Protein 2ELM (pdb70)

InterPro domains:
  IPR013087 Zinc finger C2H2-type [PF00096] (271-293)
  IPR013087 Zinc finger C2H2-type [PF00096] (909-931)
  IPR013087 Zinc finger C2H2-type [PF00096] (939-959)
  IPR013087 Zinc finger C2H2-type [PS00028] (273-293)
  IPR013087 Zinc finger C2H2-type [PS00028] (328-349)
  IPR013087 Zinc finger C2H2-type [PS00028] (356-377)
  IPR013087 Zinc finger C2H2-type [PS00028] (406-426)
  IPR013087 Zinc finger C2H2-type [PS00028] (460-481)
  IPR013087 Zinc finger C2H2-type [PS00028] (744-764)
  IPR013087 Zinc finger C2H2-type [PS00028] (832-853)
  IPR013087 Zinc finger C2H2-type [PS00028] (939-959)
  IPR013087 Zinc finger C2H2-type [PS00028] (996-1017)
  IPR013087 Zinc finger C2H2-type [PS00028] (1043-1064)
  IPR013087 Zinc finger C2H2-type [PS50157] (116-146)
  IPR013087 Zinc finger C2H2-type [PS50157] (271-298)
  IPR013087 Zinc finger C2H2-type [PS50157] (299-326)
  IPR013087 Zinc finger C2H2-type [PS50157] (354-382)
  IPR013087 Zinc finger C2H2-type [PS50157] (404-431)
  IPR013087 Zinc finger C2H2-type [PS50157] (432-454)
  IPR013087 Zinc finger C2H2-type [PS50157] (458-486)

Sequence (37 aa):
GSSGSSGHLYYCSQCHYSSITKNCLKRHVIQKHSNILGSSGSSGHLYYCSQCHYSSITKNCLKRHVIQKHSNILGSSGSSGHLYYCSQCHYSSITKNCLKRHVIQKHSNILGSSGSSGHLYYCSQCHYSSITKNCLKRHVIQKHSNILGSSGSSGHLYYCSQCHYSSITKNCLKRHVIQKHSNILGSSGSSGHLYYCSQCHYSSITKNCLKRHVIQKHSNILGSSGSSGHLYYCSQCHYSSITKNCLKRHVIQKHSNILGSSGSSGHLYYCSQCHYSSITKNCLKRHVIQKHSNILGSSGSSGHLYYCSQCHYSSITKNCLKRHVIQKHSNILGSSGSSGHLYYCSQCHYSSITKNCLKRHVIQKHSNILGSSGSSGHLYYCSQCHYSSITKNCLKRHVIQKHSNILGSSGSSGHLYYCSQCHYSSITKNCLKRHVIQKHSNILGSSGSSGHLYYCSQCHYSSITKNCLKRHVIQKHSNILGSSGSSGHLYYCSQCHYSSITKNCLKRHVIQKHSNILGSSGSSGHLYYCSQCHYSSITKNCLKRHVIQKHSNILGSSGSSGHLYYCSQCHYSSITKNCLKRHVIQKHSNILGSSGSSGHLYYCSQCHYSSITKNCLKRHVIQKHSNILGSSGSSGHLYYCSQCHYSSITKNCLKRHVIQKHSNILGSSGSSGHLYYCSQCHYSSITKNCLKRHVIQKHSNILGSSGSSGHLYYCSQCHYSSITKNCLKRHVIQKHSNIL

Secondary structure (DSSP, 8-state):
--SSSSS-EEEPSSSS-EEE-HHHHHHHHHHHT----

Radius of gyration: 11.08 Å; Cα contacts (8 Å, |Δi|>4): 35; chains: 1; bounding box: 27×26×16 Å

Structure (mmCIF, N/CA/C/O backbone):
data_2ELM
#
_entry.id   2ELM
#
loop_
_entity.id
_entity.type
_entity.pdbx_description
1 polymer 'Zinc finger protein 406'
2 non-polymer 'ZINC ION'
#
loop_
_atom_site.group_PDB
_atom_site.id
_atom_site.type_symbol
_atom_site.label_atom_id
_atom_site.label_alt_id
_atom_site.label_comp_id
_atom_site.label_asym_id
_atom_site.label_entity_id
_atom_site.label_seq_id
_atom_site.pdbx_PDB_ins_code
_atom_site.Cartn_x
_atom_site.Cartn_y
_atom_site.Cartn_z
_atom_site.occupancy
_atom_site.B_iso_or_equiv
_atom_site.auth_seq_id
_atom_site.auth_comp_id
_atom_site.auth_asym_id
_atom_site.auth_atom_id
_atom_site.pdbx_PDB_model_num
ATOM 1 N N . GLY A 1 1 ? -16.423 -12.778 -6.176 1.00 0.00 1 GLY A N 1
ATOM 2 C CA . GLY A 1 1 ? -15.843 -12.508 -7.478 1.00 0.00 1 GLY A CA 1
ATOM 3 C C . GLY A 1 1 ? -16.074 -11.080 -7.931 1.00 0.00 1 GLY A C 1
ATOM 4 O O . GLY A 1 1 ? -16.135 -10.164 -7.112 1.00 0.00 1 GLY A O 1
ATOM 8 N N . SER A 1 2 ? -16.203 -10.890 -9.240 1.00 0.00 2 SER A N 1
ATOM 9 C CA . SER A 1 2 ? -16.423 -9.562 -9.802 1.00 0.00 2 SER A CA 1
ATOM 10 C C . SER A 1 2 ? -17.380 -8.755 -8.929 1.00 0.00 2 SER A C 1
ATOM 11 O O . SER A 1 2 ? -18.555 -9.098 -8.796 1.00 0.00 2 SER A O 1
ATOM 19 N N . SER A 1 3 ? -16.868 -7.681 -8.337 1.00 0.00 3 SER A N 1
ATOM 20 C CA . SER A 1 3 ? -17.675 -6.827 -7.474 1.00 0.00 3 SER A CA 1
ATOM 21 C C . SER A 1 3 ? -17.071 -5.429 -7.376 1.00 0.00 3 SER A C 1
ATOM 22 O O . SER A 1 3 ? -16.023 -5.151 -7.957 1.00 0.00 3 SER A O 1
ATOM 30 N N . GLY A 1 4 ? -17.742 -4.552 -6.635 1.00 0.00 4 GLY A N 1
ATOM 31 C CA . GLY A 1 4 ? -17.257 -3.194 -6.473 1.00 0.00 4 GLY A CA 1
ATOM 32 C C . GLY A 1 4 ? -16.183 -3.084 -5.410 1.00 0.00 4 GLY A C 1
ATOM 33 O O . GLY A 1 4 ? -16.307 -2.298 -4.470 1.00 0.00 4 GLY A O 1
ATOM 37 N N . SER A 1 5 ? -15.125 -3.875 -5.556 1.00 0.00 5 SER A N 1
ATOM 38 C CA . SER A 1 5 ? -14.026 -3.867 -4.597 1.00 0.00 5 SER A CA 1
ATOM 39 C C . SER A 1 5 ? -14.514 -4.271 -3.209 1.00 0.00 5 SER A C 1
ATOM 40 O O . SER A 1 5 ? -14.109 -3.688 -2.203 1.00 0.00 5 SER A O 1
ATOM 48 N N . SER A 1 6 ? -15.387 -5.272 -3.163 1.00 0.00 6 SER A N 1
ATOM 49 C CA . SER A 1 6 ? -15.934 -5.752 -1.900 1.00 0.00 6 SER A CA 1
ATOM 50 C C . SER A 1 6 ? -15.217 -7.019 -1.444 1.00 0.00 6 SER A C 1
ATOM 51 O O . SER A 1 6 ? -14.814 -7.136 -0.288 1.00 0.00 6 SER A O 1
ATOM 59 N N . GLY A 1 7 ? -15.063 -7.968 -2.363 1.00 0.00 7 GLY A N 1
ATOM 60 C CA . GLY A 1 7 ? -14.395 -9.214 -2.038 1.00 0.00 7 GLY A CA 1
ATOM 61 C C . GLY A 1 7 ? -13.086 -9.383 -2.783 1.00 0.00 7 GLY A C 1
ATOM 62 O O . GLY A 1 7 ? -12.951 -10.274 -3.622 1.00 0.00 7 GLY A O 1
ATOM 66 N N . HIS A 1 8 ? -12.119 -8.524 -2.478 1.00 0.00 8 HIS A N 1
ATOM 67 C CA . HIS A 1 8 ? -10.813 -8.581 -3.126 1.00 0.00 8 HIS A CA 1
ATOM 68 C C . HIS A 1 8 ? -9.767 -7.831 -2.307 1.00 0.00 8 HIS A C 1
ATOM 69 O O . HIS A 1 8 ? -9.991 -6.696 -1.884 1.00 0.00 8 HIS A O 1
ATOM 83 N N . LEU A 1 9 ? -8.625 -8.472 -2.085 1.00 0.00 9 LEU A N 1
ATOM 84 C CA . LEU A 1 9 ? -7.544 -7.867 -1.316 1.00 0.00 9 LEU A CA 1
ATOM 85 C C . LEU A 1 9 ? -6.391 -7.456 -2.226 1.00 0.00 9 LEU A C 1
ATOM 86 O O . LEU A 1 9 ? -5.954 -8.229 -3.079 1.00 0.00 9 LEU A O 1
ATOM 102 N N . TYR A 1 10 ? -5.902 -6.235 -2.038 1.00 0.00 10 TYR A N 1
ATOM 103 C CA . TYR A 1 10 ? -4.800 -5.721 -2.843 1.00 0.00 10 TYR A CA 1
ATOM 104 C C . TYR A 1 10 ? -3.479 -5.822 -2.086 1.00 0.00 10 TYR A C 1
ATOM 105 O O . TYR A 1 10 ? -3.417 -5.553 -0.886 1.00 0.00 10 TYR A O 1
ATOM 123 N N . TYR A 1 11 ? -2.426 -6.210 -2.796 1.00 0.00 11 TYR A N 1
ATOM 124 C CA . TYR A 1 11 ? -1.106 -6.349 -2.193 1.00 0.00 11 TYR A CA 1
ATOM 125 C C . TYR A 1 11 ? -0.287 -5.075 -2.376 1.00 0.00 11 TYR A C 1
ATOM 126 O O . TYR A 1 11 ? -0.433 -4.367 -3.373 1.00 0.00 11 TYR A O 1
ATOM 144 N N . CYS A 1 12 ? 0.576 -4.790 -1.407 1.00 0.00 12 CYS A N 1
ATOM 145 C CA . CYS A 1 12 ? 1.421 -3.603 -1.459 1.00 0.00 12 CYS A CA 1
ATOM 146 C C . CYS A 1 12 ? 2.483 -3.738 -2.546 1.00 0.00 12 CYS A C 1
ATOM 147 O O . CYS A 1 12 ? 2.939 -4.841 -2.850 1.00 0.00 12 CYS A O 1
ATOM 154 N N . SER A 1 13 ? 2.873 -2.609 -3.129 1.00 0.00 13 SER A N 1
ATOM 155 C CA . SER A 1 13 ? 3.879 -2.601 -4.184 1.00 0.00 13 SER A CA 1
ATOM 156 C C . SER A 1 13 ? 5.275 -2.815 -3.606 1.00 0.00 13 SER A C 1
ATOM 157 O O . SER A 1 13 ? 6.042 -3.640 -4.100 1.00 0.00 13 SER A O 1
ATOM 165 N N . GLN A 1 14 ? 5.595 -2.064 -2.557 1.00 0.00 14 GLN A N 1
ATOM 166 C CA . GLN A 1 14 ? 6.898 -2.171 -1.912 1.00 0.00 14 GLN A CA 1
ATOM 167 C C . GLN A 1 14 ? 7.051 -3.517 -1.212 1.00 0.00 14 GLN A C 1
ATOM 168 O O . GLN A 1 14 ? 7.931 -4.309 -1.551 1.00 0.00 14 GLN A O 1
ATOM 182 N N . CYS A 1 15 ? 6.189 -3.770 -0.233 1.00 0.00 15 CYS A N 1
ATOM 183 C CA . CYS A 1 15 ? 6.227 -5.020 0.517 1.00 0.00 15 CYS A CA 1
ATOM 184 C C . CYS A 1 15 ? 5.080 -5.937 0.103 1.00 0.00 15 CYS A C 1
ATOM 185 O O . CYS A 1 15 ? 4.232 -5.563 -0.707 1.00 0.00 15 CYS A O 1
ATOM 192 N N . HIS A 1 16 ? 5.060 -7.141 0.667 1.00 0.00 16 HIS A N 1
ATOM 193 C CA . HIS A 1 16 ? 4.017 -8.113 0.358 1.00 0.00 16 HIS A CA 1
ATOM 194 C C . HIS A 1 16 ? 2.889 -8.043 1.383 1.00 0.00 16 HIS A C 1
ATOM 195 O O . HIS A 1 16 ? 2.426 -9.069 1.881 1.00 0.00 16 HIS A O 1
ATOM 209 N N . TYR A 1 17 ? 2.453 -6.827 1.694 1.00 0.00 17 TYR A N 1
ATOM 210 C CA . TYR A 1 17 ? 1.382 -6.624 2.662 1.00 0.00 17 TYR A CA 1
ATOM 211 C C . TYR A 1 17 ? 0.061 -6.327 1.959 1.00 0.00 17 TYR A C 1
ATOM 212 O O . TYR A 1 17 ? -0.126 -5.250 1.393 1.00 0.00 17 TYR A O 1
ATOM 230 N N . SER A 1 18 ? -0.853 -7.291 1.999 1.00 0.00 18 SER A N 1
ATOM 231 C CA . SER A 1 18 ? -2.156 -7.136 1.363 1.00 0.00 18 SER A CA 1
ATOM 232 C C . SER A 1 18 ? -3.263 -7.044 2.409 1.00 0.00 18 SER A C 1
ATOM 233 O O . SER A 1 18 ? -3.295 -7.819 3.366 1.00 0.00 18 SER A O 1
ATOM 241 N N . SER A 1 19 ? -4.170 -6.091 2.220 1.00 0.00 19 SER A N 1
ATOM 242 C CA . SER A 1 19 ? -5.277 -5.894 3.148 1.00 0.00 19 SER A CA 1
ATOM 243 C C . SER A 1 19 ? -6.555 -5.526 2.400 1.00 0.00 19 SER A C 1
ATOM 244 O O . SER A 1 19 ? -6.513 -4.837 1.380 1.00 0.00 19 SER A O 1
ATOM 252 N N . ILE A 1 20 ? -7.689 -5.990 2.914 1.00 0.00 20 ILE A N 1
ATOM 253 C CA . ILE A 1 20 ? -8.979 -5.710 2.295 1.00 0.00 20 ILE A CA 1
ATOM 254 C C . ILE A 1 20 ? -9.256 -4.211 2.259 1.00 0.00 20 ILE A C 1
ATOM 255 O O . ILE A 1 20 ? -8.777 -3.458 3.107 1.00 0.00 20 ILE A O 1
ATOM 271 N N . THR A 1 21 ? -10.037 -3.783 1.271 1.00 0.00 21 THR A N 1
ATOM 272 C CA . THR A 1 21 ? -10.380 -2.375 1.123 1.00 0.00 21 THR A CA 1
ATOM 273 C C . THR A 1 21 ? -9.185 -1.566 0.630 1.00 0.00 21 THR A C 1
ATOM 274 O O . THR A 1 21 ? -8.800 -0.571 1.243 1.00 0.00 21 THR A O 1
ATOM 285 N N . LYS A 1 22 ? -8.602 -2.000 -0.483 1.00 0.00 22 LYS A N 1
ATOM 286 C CA . LYS A 1 22 ? -7.452 -1.316 -1.061 1.00 0.00 22 LYS A CA 1
ATOM 287 C C . LYS A 1 22 ? -7.612 0.197 -0.962 1.00 0.00 22 LYS A C 1
ATOM 288 O O . LYS A 1 22 ? -6.634 0.925 -0.793 1.00 0.00 22 LYS A O 1
ATOM 307 N N . ASN A 1 23 ? -8.852 0.665 -1.066 1.00 0.00 23 ASN A N 1
ATOM 308 C CA . ASN A 1 23 ? -9.140 2.092 -0.987 1.00 0.00 23 ASN A CA 1
ATOM 309 C C . ASN A 1 23 ? -8.335 2.748 0.131 1.00 0.00 23 ASN A C 1
ATOM 310 O O . ASN A 1 23 ? -7.719 3.796 -0.067 1.00 0.00 23 ASN A O 1
ATOM 321 N N . CYS A 1 24 ? -8.344 2.125 1.303 1.00 0.00 24 CYS A N 1
ATOM 322 C CA . CYS A 1 24 ? -7.615 2.648 2.453 1.00 0.00 24 CYS A CA 1
ATOM 323 C C . CYS A 1 24 ? -6.136 2.285 2.370 1.00 0.00 24 CYS A C 1
ATOM 324 O O . CYS A 1 24 ? -5.268 3.088 2.718 1.00 0.00 24 CYS A O 1
ATOM 332 N N . LEU A 1 25 ? -5.855 1.072 1.908 1.00 0.00 25 LEU A N 1
ATOM 333 C CA . LEU A 1 25 ? -4.480 0.602 1.780 1.00 0.00 25 LEU A CA 1
ATOM 334 C C . LEU A 1 25 ? -3.572 1.709 1.254 1.00 0.00 25 LEU A C 1
ATOM 335 O O . LEU A 1 25 ? -2.462 1.904 1.749 1.00 0.00 25 LEU A O 1
ATOM 351 N N . LYS A 1 26 ? -4.052 2.433 0.249 1.00 0.00 26 LYS A N 1
ATOM 352 C CA . LYS A 1 26 ? -3.287 3.524 -0.343 1.00 0.00 26 LYS A CA 1
ATOM 353 C C . LYS A 1 26 ? -2.483 4.265 0.721 1.00 0.00 26 LYS A C 1
ATOM 354 O O . LYS A 1 26 ? -1.326 4.623 0.501 1.00 0.00 26 LYS A O 1
ATOM 373 N N . ARG A 1 27 ? -3.103 4.489 1.875 1.00 0.00 27 ARG A N 1
ATOM 374 C CA . ARG A 1 27 ? -2.445 5.187 2.973 1.00 0.00 27 ARG A CA 1
ATOM 375 C C . ARG A 1 27 ? -1.189 4.442 3.415 1.00 0.00 27 ARG A C 1
ATOM 376 O O . ARG A 1 27 ? -0.094 5.004 3.430 1.00 0.00 27 ARG A O 1
ATOM 397 N N . HIS A 1 28 ? -1.356 3.173 3.776 1.00 0.00 28 HIS A N 1
ATOM 398 C CA . HIS A 1 28 ? -0.236 2.351 4.219 1.00 0.00 28 HIS A CA 1
ATOM 399 C C . HIS A 1 28 ? 1.032 2.697 3.444 1.00 0.00 28 HIS A C 1
ATOM 400 O O . HIS A 1 28 ? 2.037 3.105 4.027 1.00 0.00 28 HIS A O 1
ATOM 414 N N . VAL A 1 29 ? 0.978 2.531 2.126 1.00 0.00 29 VAL A N 1
ATOM 415 C CA . VAL A 1 29 ? 2.122 2.826 1.271 1.00 0.00 29 VAL A CA 1
ATOM 416 C C . VAL A 1 29 ? 2.762 4.157 1.649 1.00 0.00 29 VAL A C 1
ATOM 417 O O . VAL A 1 29 ? 3.978 4.244 1.827 1.00 0.00 29 VAL A O 1
ATOM 430 N N . ILE A 1 30 ? 1.937 5.191 1.771 1.00 0.00 30 ILE A N 1
ATOM 431 C CA . ILE A 1 30 ? 2.423 6.517 2.131 1.00 0.00 30 ILE A CA 1
ATOM 432 C C . ILE A 1 30 ? 3.027 6.521 3.531 1.00 0.00 30 ILE A C 1
ATOM 433 O O . ILE A 1 30 ? 4.064 7.139 3.767 1.00 0.00 30 ILE A O 1
ATOM 449 N N . GLN A 1 31 ? 2.371 5.825 4.454 1.00 0.00 31 GLN A N 1
ATOM 450 C CA . GLN A 1 31 ? 2.845 5.747 5.831 1.00 0.00 31 GLN A CA 1
ATOM 451 C C . GLN A 1 31 ? 4.086 4.866 5.931 1.00 0.00 31 GLN A C 1
ATOM 452 O O . GLN A 1 31 ? 5.189 5.354 6.175 1.00 0.00 31 GLN A O 1
ATOM 466 N N . LYS A 1 32 ? 3.898 3.565 5.740 1.00 0.00 32 LYS A N 1
ATOM 467 C CA . LYS A 1 32 ? 5.001 2.614 5.808 1.00 0.00 32 LYS A CA 1
ATOM 468 C C . LYS A 1 32 ? 6.100 2.984 4.816 1.00 0.00 32 LYS A C 1
ATOM 469 O O . LYS A 1 32 ? 7.288 2.872 5.120 1.00 0.00 32 LYS A O 1
ATOM 488 N N . HIS A 1 33 ? 5.695 3.426 3.630 1.00 0.00 33 HIS A N 1
ATOM 489 C CA . HIS A 1 33 ? 6.646 3.815 2.594 1.00 0.00 33 HIS A CA 1
ATOM 490 C C . HIS A 1 33 ? 6.434 5.268 2.180 1.00 0.00 33 HIS A C 1
ATOM 491 O O . HIS A 1 33 ? 5.889 5.546 1.111 1.00 0.00 33 HIS A O 1
ATOM 505 N N . SER A 1 34 ? 6.868 6.191 3.032 1.00 0.00 34 SER A N 1
ATOM 506 C CA . SER A 1 34 ? 6.721 7.615 2.757 1.00 0.00 34 SER A CA 1
ATOM 507 C C . SER A 1 34 ? 7.842 8.111 1.848 1.00 0.00 34 SER A C 1
ATOM 508 O O . SER A 1 34 ? 8.912 8.496 2.318 1.00 0.00 34 SER A O 1
ATOM 516 N N . ASN A 1 35 ? 7.588 8.098 0.544 1.00 0.00 35 ASN A N 1
ATOM 517 C CA . ASN A 1 35 ? 8.575 8.545 -0.432 1.00 0.00 35 ASN A CA 1
ATOM 518 C C . ASN A 1 35 ? 8.404 10.030 -0.738 1.00 0.00 35 ASN A C 1
ATOM 519 O O . ASN A 1 35 ? 7.296 10.563 -0.674 1.00 0.00 35 ASN A O 1
ATOM 530 N N . ILE A 1 36 ? 9.507 10.692 -1.070 1.00 0.00 36 ILE A N 1
ATOM 531 C CA . ILE A 1 36 ? 9.479 12.114 -1.387 1.00 0.00 36 ILE A CA 1
ATOM 532 C C . ILE A 1 36 ? 9.935 12.367 -2.819 1.00 0.00 36 ILE A C 1
ATOM 533 O O . ILE A 1 36 ? 10.790 11.653 -3.345 1.00 0.00 36 ILE A O 1
ATOM 549 N N . LEU A 1 37 ? 9.361 13.388 -3.446 1.00 0.00 37 LEU A N 1
ATOM 550 C CA . LEU A 1 37 ? 9.710 13.738 -4.818 1.00 0.00 37 LEU A CA 1
ATOM 551 C C . LEU A 1 37 ? 9.897 15.245 -4.965 1.00 0.00 37 LEU A C 1
ATOM 552 O O . LEU A 1 37 ? 9.176 16.007 -4.323 1.00 0.00 37 LEU A O 1
ATOM 569 N N . GLY A 1 1 ? -5.355 -21.917 -8.658 1.00 0.00 1 GLY A N 2
ATOM 570 C CA . GLY A 1 1 ? -5.564 -20.792 -7.765 1.00 0.00 1 GLY A CA 2
ATOM 571 C C . GLY A 1 1 ? -6.870 -20.893 -7.002 1.00 0.00 1 GLY A C 2
ATOM 572 O O . GLY A 1 1 ? -7.926 -20.521 -7.514 1.00 0.00 1 GLY A O 2
ATOM 576 N N . SER A 1 2 ? -6.799 -21.399 -5.775 1.00 0.00 2 SER A N 2
ATOM 577 C CA . SER A 1 2 ? -7.986 -21.553 -4.942 1.00 0.00 2 SER A CA 2
ATOM 578 C C . SER A 1 2 ? -8.854 -20.300 -4.995 1.00 0.00 2 SER A C 2
ATOM 579 O O . SER A 1 2 ? -10.053 -20.372 -5.262 1.00 0.00 2 SER A O 2
ATOM 587 N N . SER A 1 3 ? -8.238 -19.150 -4.739 1.00 0.00 3 SER A N 2
ATOM 588 C CA . SER A 1 3 ? -8.953 -17.880 -4.754 1.00 0.00 3 SER A CA 2
ATOM 589 C C . SER A 1 3 ? -10.083 -17.880 -3.728 1.00 0.00 3 SER A C 2
ATOM 590 O O . SER A 1 3 ? -11.199 -17.451 -4.017 1.00 0.00 3 SER A O 2
ATOM 598 N N . GLY A 1 4 ? -9.783 -18.366 -2.527 1.00 0.00 4 GLY A N 2
ATOM 599 C CA . GLY A 1 4 ? -10.783 -18.415 -1.476 1.00 0.00 4 GLY A CA 2
ATOM 600 C C . GLY A 1 4 ? -10.637 -17.277 -0.485 1.00 0.00 4 GLY A C 2
ATOM 601 O O . GLY A 1 4 ? -10.174 -17.478 0.637 1.00 0.00 4 GLY A O 2
ATOM 605 N N . SER A 1 5 ? -11.033 -16.078 -0.901 1.00 0.00 5 SER A N 2
ATOM 606 C CA . SER A 1 5 ? -10.939 -14.902 -0.044 1.00 0.00 5 SER A CA 2
ATOM 607 C C . SER A 1 5 ? -12.150 -13.994 -0.233 1.00 0.00 5 SER A C 2
ATOM 608 O O . SER A 1 5 ? -12.820 -14.041 -1.265 1.00 0.00 5 SER A O 2
ATOM 616 N N . SER A 1 6 ? -12.425 -13.168 0.771 1.00 0.00 6 SER A N 2
ATOM 617 C CA . SER A 1 6 ? -13.558 -12.251 0.718 1.00 0.00 6 SER A CA 2
ATOM 618 C C . SER A 1 6 ? -13.162 -10.936 0.052 1.00 0.00 6 SER A C 2
ATOM 619 O O . SER A 1 6 ? -12.513 -10.089 0.664 1.00 0.00 6 SER A O 2
ATOM 627 N N . GLY A 1 7 ? -13.558 -10.775 -1.207 1.00 0.00 7 GLY A N 2
ATOM 628 C CA . GLY A 1 7 ? -13.236 -9.562 -1.936 1.00 0.00 7 GLY A CA 2
ATOM 629 C C . GLY A 1 7 ? -12.004 -9.718 -2.805 1.00 0.00 7 GLY A C 2
ATOM 630 O O . GLY A 1 7 ? -11.353 -10.763 -2.790 1.00 0.00 7 GLY A O 2
ATOM 634 N N . HIS A 1 8 ? -11.682 -8.676 -3.566 1.00 0.00 8 HIS A N 2
ATOM 635 C CA . HIS A 1 8 ? -10.520 -8.703 -4.446 1.00 0.00 8 HIS A CA 2
ATOM 636 C C . HIS A 1 8 ? -9.295 -8.122 -3.747 1.00 0.00 8 HIS A C 2
ATOM 637 O O . HIS A 1 8 ? -8.617 -7.245 -4.285 1.00 0.00 8 HIS A O 2
ATOM 651 N N . LEU A 1 9 ? -9.017 -8.615 -2.545 1.00 0.00 9 LEU A N 2
ATOM 652 C CA . LEU A 1 9 ? -7.874 -8.144 -1.771 1.00 0.00 9 LEU A CA 2
ATOM 653 C C . LEU A 1 9 ? -6.691 -7.830 -2.682 1.00 0.00 9 LEU A C 2
ATOM 654 O O . LEU A 1 9 ? -6.388 -8.586 -3.605 1.00 0.00 9 LEU A O 2
ATOM 670 N N . TYR A 1 10 ? -6.027 -6.711 -2.415 1.00 0.00 10 TYR A N 2
ATOM 671 C CA . TYR A 1 10 ? -4.878 -6.296 -3.211 1.00 0.00 10 TYR A CA 2
ATOM 672 C C . TYR A 1 10 ? -3.576 -6.531 -2.451 1.00 0.00 10 TYR A C 2
ATOM 673 O O . TYR A 1 10 ? -3.584 -6.780 -1.245 1.00 0.00 10 TYR A O 2
ATOM 691 N N . TYR A 1 11 ? -2.459 -6.448 -3.165 1.00 0.00 11 TYR A N 2
ATOM 692 C CA . TYR A 1 11 ? -1.148 -6.652 -2.560 1.00 0.00 11 TYR A CA 2
ATOM 693 C C . TYR A 1 11 ? -0.270 -5.416 -2.731 1.00 0.00 11 TYR A C 2
ATOM 694 O O . TYR A 1 11 ? -0.009 -4.975 -3.850 1.00 0.00 11 TYR A O 2
ATOM 712 N N . CYS A 1 12 ? 0.182 -4.861 -1.611 1.00 0.00 12 CYS A N 2
ATOM 713 C CA . CYS A 1 12 ? 1.031 -3.676 -1.634 1.00 0.00 12 CYS A CA 2
ATOM 714 C C . CYS A 1 12 ? 2.170 -3.842 -2.635 1.00 0.00 12 CYS A C 2
ATOM 715 O O . CYS A 1 12 ? 2.719 -4.932 -2.792 1.00 0.00 12 CYS A O 2
ATOM 722 N N . SER A 1 13 ? 2.521 -2.752 -3.310 1.00 0.00 13 SER A N 2
ATOM 723 C CA . SER A 1 13 ? 3.592 -2.776 -4.299 1.00 0.00 13 SER A CA 2
ATOM 724 C C . SER A 1 13 ? 4.959 -2.754 -3.620 1.00 0.00 13 SER A C 2
ATOM 725 O O . SER A 1 13 ? 5.792 -3.629 -3.852 1.00 0.00 13 SER A O 2
ATOM 733 N N . GLN A 1 14 ? 5.179 -1.747 -2.781 1.00 0.00 14 GLN A N 2
ATOM 734 C CA . GLN A 1 14 ? 6.444 -1.610 -2.069 1.00 0.00 14 GLN A CA 2
ATOM 735 C C . GLN A 1 14 ? 6.763 -2.875 -1.277 1.00 0.00 14 GLN A C 2
ATOM 736 O O . GLN A 1 14 ? 7.841 -3.454 -1.420 1.00 0.00 14 GLN A O 2
ATOM 750 N N . CYS A 1 15 ? 5.820 -3.298 -0.443 1.00 0.00 15 CYS A N 2
ATOM 751 C CA . CYS A 1 15 ? 6.000 -4.494 0.372 1.00 0.00 15 CYS A CA 2
ATOM 752 C C . CYS A 1 15 ? 4.966 -5.558 0.013 1.00 0.00 15 CYS A C 2
ATOM 753 O O . CYS A 1 15 ? 4.119 -5.348 -0.856 1.00 0.00 15 CYS A O 2
ATOM 760 N N . HIS A 1 16 ? 5.042 -6.700 0.688 1.00 0.00 16 HIS A N 2
ATOM 761 C CA . HIS A 1 16 ? 4.113 -7.797 0.442 1.00 0.00 16 HIS A CA 2
ATOM 762 C C . HIS A 1 16 ? 3.011 -7.824 1.497 1.00 0.00 16 HIS A C 2
ATOM 763 O O . HIS A 1 16 ? 2.768 -8.852 2.129 1.00 0.00 16 HIS A O 2
ATOM 777 N N . TYR A 1 17 ? 2.349 -6.687 1.683 1.00 0.00 17 TYR A N 2
ATOM 778 C CA . TYR A 1 17 ? 1.276 -6.580 2.664 1.00 0.00 17 TYR A CA 2
ATOM 779 C C . TYR A 1 17 ? -0.079 -6.441 1.976 1.00 0.00 17 TYR A C 2
ATOM 780 O O . TYR A 1 17 ? -0.315 -5.490 1.231 1.00 0.00 17 TYR A O 2
ATOM 798 N N . SER A 1 18 ? -0.966 -7.397 2.232 1.00 0.00 18 SER A N 2
ATOM 799 C CA . SER A 1 18 ? -2.297 -7.385 1.636 1.00 0.00 18 SER A CA 2
ATOM 800 C C . SER A 1 18 ? -3.354 -7.026 2.676 1.00 0.00 18 SER A C 2
ATOM 801 O O . SER A 1 18 ? -3.370 -7.575 3.777 1.00 0.00 18 SER A O 2
ATOM 809 N N . SER A 1 19 ? -4.237 -6.099 2.317 1.00 0.00 19 SER A N 2
ATOM 810 C CA . SER A 1 19 ? -5.296 -5.662 3.218 1.00 0.00 19 SER A CA 2
ATOM 811 C C . SER A 1 19 ? -6.587 -5.392 2.450 1.00 0.00 19 SER A C 2
ATOM 812 O O . SER A 1 19 ? -6.565 -4.813 1.364 1.00 0.00 19 SER A O 2
ATOM 820 N N . ILE A 1 20 ? -7.708 -5.817 3.023 1.00 0.00 20 ILE A N 2
ATOM 821 C CA . ILE A 1 20 ? -9.008 -5.621 2.393 1.00 0.00 20 ILE A CA 2
ATOM 822 C C . ILE A 1 20 ? -9.336 -4.138 2.260 1.00 0.00 20 ILE A C 2
ATOM 823 O O . ILE A 1 20 ? -8.971 -3.330 3.114 1.00 0.00 20 ILE A O 2
ATOM 839 N N . THR A 1 21 ? -10.029 -3.785 1.181 1.00 0.00 21 THR A N 2
ATOM 840 C CA . THR A 1 21 ? -10.408 -2.400 0.935 1.00 0.00 21 THR A CA 2
ATOM 841 C C . THR A 1 21 ? -9.204 -1.570 0.502 1.00 0.00 21 THR A C 2
ATOM 842 O O . THR A 1 21 ? -8.898 -0.541 1.104 1.00 0.00 21 THR A O 2
ATOM 853 N N . LYS A 1 22 ? -8.526 -2.023 -0.546 1.00 0.00 22 LYS A N 2
ATOM 854 C CA . LYS A 1 22 ? -7.356 -1.322 -1.063 1.00 0.00 22 LYS A CA 2
ATOM 855 C C . LYS A 1 22 ? -7.538 0.189 -0.959 1.00 0.00 22 LYS A C 2
ATOM 856 O O . LYS A 1 22 ? -6.570 0.930 -0.793 1.00 0.00 22 LYS A O 2
ATOM 875 N N . ASN A 1 23 ? -8.785 0.639 -1.055 1.00 0.00 23 ASN A N 2
ATOM 876 C CA . ASN A 1 23 ? -9.093 2.062 -0.971 1.00 0.00 23 ASN A CA 2
ATOM 877 C C . ASN A 1 23 ? -8.286 2.728 0.139 1.00 0.00 23 ASN A C 2
ATOM 878 O O . ASN A 1 23 ? -7.711 3.800 -0.056 1.00 0.00 23 ASN A O 2
ATOM 889 N N . CYS A 1 24 ? -8.248 2.087 1.302 1.00 0.00 24 CYS A N 2
ATOM 890 C CA . CYS A 1 24 ? -7.511 2.618 2.443 1.00 0.00 24 CYS A CA 2
ATOM 891 C C . CYS A 1 24 ? -6.027 2.285 2.335 1.00 0.00 24 CYS A C 2
ATOM 892 O O . CYS A 1 24 ? -5.170 3.098 2.684 1.00 0.00 24 CYS A O 2
ATOM 900 N N . LEU A 1 25 ? -5.729 1.085 1.850 1.00 0.00 25 LEU A N 2
ATOM 901 C CA . LEU A 1 25 ? -4.347 0.643 1.696 1.00 0.00 25 LEU A CA 2
ATOM 902 C C . LEU A 1 25 ? -3.467 1.777 1.181 1.00 0.00 25 LEU A C 2
ATOM 903 O O . LEU A 1 25 ? -2.305 1.901 1.569 1.00 0.00 25 LEU A O 2
ATOM 919 N N . LYS A 1 26 ? -4.028 2.604 0.306 1.00 0.00 26 LYS A N 2
ATOM 920 C CA . LYS A 1 26 ? -3.297 3.731 -0.260 1.00 0.00 26 LYS A CA 2
ATOM 921 C C . LYS A 1 26 ? -2.487 4.450 0.814 1.00 0.00 26 LYS A C 2
ATOM 922 O O . LYS A 1 26 ? -1.317 4.774 0.610 1.00 0.00 26 LYS A O 2
ATOM 941 N N . ARG A 1 27 ? -3.117 4.694 1.959 1.00 0.00 27 ARG A N 2
ATOM 942 C CA . ARG A 1 27 ? -2.454 5.374 3.065 1.00 0.00 27 ARG A CA 2
ATOM 943 C C . ARG A 1 27 ? -1.231 4.590 3.531 1.00 0.00 27 ARG A C 2
ATOM 944 O O . ARG A 1 27 ? -0.108 5.095 3.502 1.00 0.00 27 ARG A O 2
ATOM 965 N N . HIS A 1 28 ? -1.456 3.352 3.961 1.00 0.00 28 HIS A N 2
ATOM 966 C CA . HIS A 1 28 ? -0.372 2.498 4.433 1.00 0.00 28 HIS A CA 2
ATOM 967 C C . HIS A 1 28 ? 0.897 2.732 3.619 1.00 0.00 28 HIS A C 2
ATOM 968 O O . HIS A 1 28 ? 1.991 2.841 4.174 1.00 0.00 28 HIS A O 2
ATOM 982 N N . VAL A 1 29 ? 0.745 2.807 2.301 1.00 0.00 29 VAL A N 2
ATOM 983 C CA . VAL A 1 29 ? 1.878 3.027 1.411 1.00 0.00 29 VAL A CA 2
ATOM 984 C C . VAL A 1 29 ? 2.593 4.332 1.745 1.00 0.00 29 VAL A C 2
ATOM 985 O O . VAL A 1 29 ? 3.820 4.375 1.830 1.00 0.00 29 VAL A O 2
ATOM 998 N N . ILE A 1 30 ? 1.816 5.394 1.934 1.00 0.00 30 ILE A N 2
ATOM 999 C CA . ILE A 1 30 ? 2.375 6.700 2.261 1.00 0.00 30 ILE A CA 2
ATOM 1000 C C . ILE A 1 30 ? 3.107 6.666 3.598 1.00 0.00 30 ILE A C 2
ATOM 1001 O O . ILE A 1 30 ? 4.162 7.280 3.754 1.00 0.00 30 ILE A O 2
ATOM 1017 N N . GLN A 1 31 ? 2.541 5.942 4.558 1.00 0.00 31 GLN A N 2
ATOM 1018 C CA . GLN A 1 31 ? 3.141 5.827 5.882 1.00 0.00 31 GLN A CA 2
ATOM 1019 C C . GLN A 1 31 ? 4.322 4.862 5.863 1.00 0.00 31 GLN A C 2
ATOM 1020 O O . GLN A 1 31 ? 5.474 5.270 6.007 1.00 0.00 31 GLN A O 2
ATOM 1034 N N . LYS A 1 32 ? 4.027 3.579 5.683 1.00 0.00 32 LYS A N 2
ATOM 1035 C CA . LYS A 1 32 ? 5.064 2.554 5.644 1.00 0.00 32 LYS A CA 2
ATOM 1036 C C . LYS A 1 32 ? 6.105 2.874 4.577 1.00 0.00 32 LYS A C 2
ATOM 1037 O O . LYS A 1 32 ? 7.261 2.460 4.679 1.00 0.00 32 LYS A O 2
ATOM 1056 N N . HIS A 1 33 ? 5.690 3.614 3.554 1.00 0.00 33 HIS A N 2
ATOM 1057 C CA . HIS A 1 33 ? 6.588 3.991 2.468 1.00 0.00 33 HIS A CA 2
ATOM 1058 C C . HIS A 1 33 ? 6.454 5.476 2.144 1.00 0.00 33 HIS A C 2
ATOM 1059 O O . HIS A 1 33 ? 5.636 5.869 1.312 1.00 0.00 33 HIS A O 2
ATOM 1073 N N . SER A 1 34 ? 7.263 6.297 2.807 1.00 0.00 34 SER A N 2
ATOM 1074 C CA . SER A 1 34 ? 7.231 7.739 2.592 1.00 0.00 34 SER A CA 2
ATOM 1075 C C . SER A 1 34 ? 6.930 8.065 1.132 1.00 0.00 34 SER A C 2
ATOM 1076 O O . SER A 1 34 ? 7.330 7.335 0.227 1.00 0.00 34 SER A O 2
ATOM 1084 N N . ASN A 1 35 ? 6.221 9.167 0.913 1.00 0.00 35 ASN A N 2
ATOM 1085 C CA . ASN A 1 35 ? 5.864 9.590 -0.436 1.00 0.00 35 ASN A CA 2
ATOM 1086 C C . ASN A 1 35 ? 7.079 10.148 -1.170 1.00 0.00 35 ASN A C 2
ATOM 1087 O O . ASN A 1 35 ? 7.324 11.355 -1.159 1.00 0.00 35 ASN A O 2
ATOM 1098 N N . ILE A 1 36 ? 7.837 9.262 -1.808 1.00 0.00 36 ILE A N 2
ATOM 1099 C CA . ILE A 1 36 ? 9.026 9.667 -2.548 1.00 0.00 36 ILE A CA 2
ATOM 1100 C C . ILE A 1 36 ? 8.771 9.643 -4.051 1.00 0.00 36 ILE A C 2
ATOM 1101 O O . ILE A 1 36 ? 8.062 8.773 -4.559 1.00 0.00 36 ILE A O 2
ATOM 1117 N N . LEU A 1 37 ? 9.355 10.604 -4.760 1.00 0.00 37 LEU A N 2
ATOM 1118 C CA . LEU A 1 37 ? 9.193 10.694 -6.207 1.00 0.00 37 LEU A CA 2
ATOM 1119 C C . LEU A 1 37 ? 10.452 10.218 -6.926 1.00 0.00 37 LEU A C 2
ATOM 1120 O O . LEU A 1 37 ? 10.361 9.781 -8.072 1.00 0.00 37 LEU A O 2
ATOM 1137 N N . GLY A 1 1 ? -22.581 -17.329 4.441 1.00 0.00 1 GLY A N 3
ATOM 1138 C CA . GLY A 1 1 ? -22.604 -16.693 3.137 1.00 0.00 1 GLY A CA 3
ATOM 1139 C C . GLY A 1 1 ? -21.390 -17.044 2.299 1.00 0.00 1 GLY A C 3
ATOM 1140 O O . GLY A 1 1 ? -20.257 -16.763 2.687 1.00 0.00 1 GLY A O 3
ATOM 1144 N N . SER A 1 2 ? -21.628 -17.662 1.146 1.00 0.00 2 SER A N 3
ATOM 1145 C CA . SER A 1 2 ? -20.545 -18.057 0.254 1.00 0.00 2 SER A CA 3
ATOM 1146 C C . SER A 1 2 ? -20.724 -17.434 -1.128 1.00 0.00 2 SER A C 3
ATOM 1147 O O . SER A 1 2 ? -20.517 -18.090 -2.148 1.00 0.00 2 SER A O 3
ATOM 1155 N N . SER A 1 3 ? -21.111 -16.163 -1.150 1.00 0.00 3 SER A N 3
ATOM 1156 C CA . SER A 1 3 ? -21.323 -15.451 -2.405 1.00 0.00 3 SER A CA 3
ATOM 1157 C C . SER A 1 3 ? -20.027 -14.810 -2.892 1.00 0.00 3 SER A C 3
ATOM 1158 O O . SER A 1 3 ? -18.995 -14.888 -2.226 1.00 0.00 3 SER A O 3
ATOM 1166 N N . GLY A 1 4 ? -20.089 -14.177 -4.060 1.00 0.00 4 GLY A N 3
ATOM 1167 C CA . GLY A 1 4 ? -18.914 -13.532 -4.617 1.00 0.00 4 GLY A CA 3
ATOM 1168 C C . GLY A 1 4 ? -18.630 -12.189 -3.973 1.00 0.00 4 GLY A C 3
ATOM 1169 O O . GLY A 1 4 ? -19.398 -11.241 -4.133 1.00 0.00 4 GLY A O 3
ATOM 1173 N N . SER A 1 5 ? -17.523 -12.108 -3.242 1.00 0.00 5 SER A N 3
ATOM 1174 C CA . SER A 1 5 ? -17.141 -10.873 -2.567 1.00 0.00 5 SER A CA 3
ATOM 1175 C C . SER A 1 5 ? -16.583 -9.860 -3.562 1.00 0.00 5 SER A C 3
ATOM 1176 O O . SER A 1 5 ? -15.594 -10.126 -4.246 1.00 0.00 5 SER A O 3
ATOM 1184 N N . SER A 1 6 ? -17.224 -8.699 -3.638 1.00 0.00 6 SER A N 3
ATOM 1185 C CA . SER A 1 6 ? -16.795 -7.647 -4.552 1.00 0.00 6 SER A CA 3
ATOM 1186 C C . SER A 1 6 ? -15.416 -7.121 -4.165 1.00 0.00 6 SER A C 3
ATOM 1187 O O . SER A 1 6 ? -14.557 -6.911 -5.021 1.00 0.00 6 SER A O 3
ATOM 1195 N N . GLY A 1 7 ? -15.212 -6.909 -2.868 1.00 0.00 7 GLY A N 3
ATOM 1196 C CA . GLY A 1 7 ? -13.936 -6.409 -2.390 1.00 0.00 7 GLY A CA 3
ATOM 1197 C C . GLY A 1 7 ? -12.783 -7.324 -2.751 1.00 0.00 7 GLY A C 3
ATOM 1198 O O . GLY A 1 7 ? -12.906 -8.547 -2.683 1.00 0.00 7 GLY A O 3
ATOM 1202 N N . HIS A 1 8 ? -11.658 -6.731 -3.138 1.00 0.00 8 HIS A N 3
ATOM 1203 C CA . HIS A 1 8 ? -10.477 -7.501 -3.512 1.00 0.00 8 HIS A CA 3
ATOM 1204 C C . HIS A 1 8 ? -9.273 -7.094 -2.669 1.00 0.00 8 HIS A C 3
ATOM 1205 O O . HIS A 1 8 ? -9.172 -5.950 -2.223 1.00 0.00 8 HIS A O 3
ATOM 1219 N N . LEU A 1 9 ? -8.363 -8.037 -2.452 1.00 0.00 9 LEU A N 3
ATOM 1220 C CA . LEU A 1 9 ? -7.165 -7.777 -1.661 1.00 0.00 9 LEU A CA 3
ATOM 1221 C C . LEU A 1 9 ? -5.983 -7.429 -2.561 1.00 0.00 9 LEU A C 3
ATOM 1222 O O . LEU A 1 9 ? -5.532 -8.253 -3.356 1.00 0.00 9 LEU A O 3
ATOM 1238 N N . TYR A 1 10 ? -5.485 -6.205 -2.427 1.00 0.00 10 TYR A N 3
ATOM 1239 C CA . TYR A 1 10 ? -4.356 -5.747 -3.228 1.00 0.00 10 TYR A CA 3
ATOM 1240 C C . TYR A 1 10 ? -3.035 -6.039 -2.523 1.00 0.00 10 TYR A C 3
ATOM 1241 O O . TYR A 1 10 ? -2.923 -5.897 -1.305 1.00 0.00 10 TYR A O 3
ATOM 1259 N N . TYR A 1 11 ? -2.036 -6.447 -3.298 1.00 0.00 11 TYR A N 3
ATOM 1260 C CA . TYR A 1 11 ? -0.722 -6.761 -2.749 1.00 0.00 11 TYR A CA 3
ATOM 1261 C C . TYR A 1 11 ? 0.208 -5.554 -2.837 1.00 0.00 11 TYR A C 3
ATOM 1262 O O . TYR A 1 11 ? 0.626 -5.156 -3.925 1.00 0.00 11 TYR A O 3
ATOM 1280 N N . CYS A 1 12 ? 0.527 -4.976 -1.685 1.00 0.00 12 CYS A N 3
ATOM 1281 C CA . CYS A 1 12 ? 1.407 -3.815 -1.629 1.00 0.00 12 CYS A CA 3
ATOM 1282 C C . CYS A 1 12 ? 2.587 -3.980 -2.583 1.00 0.00 12 CYS A C 3
ATOM 1283 O O . CYS A 1 12 ? 3.124 -5.077 -2.739 1.00 0.00 12 CYS A O 3
ATOM 1290 N N . SER A 1 13 ? 2.985 -2.883 -3.219 1.00 0.00 13 SER A N 3
ATOM 1291 C CA . SER A 1 13 ? 4.098 -2.906 -4.160 1.00 0.00 13 SER A CA 3
ATOM 1292 C C . SER A 1 13 ? 5.430 -3.019 -3.424 1.00 0.00 13 SER A C 3
ATOM 1293 O O . SER A 1 13 ? 6.254 -3.876 -3.739 1.00 0.00 13 SER A O 3
ATOM 1301 N N . GLN A 1 14 ? 5.631 -2.146 -2.442 1.00 0.00 14 GLN A N 3
ATOM 1302 C CA . GLN A 1 14 ? 6.863 -2.147 -1.662 1.00 0.00 14 GLN A CA 3
ATOM 1303 C C . GLN A 1 14 ? 7.037 -3.468 -0.920 1.00 0.00 14 GLN A C 3
ATOM 1304 O O . GLN A 1 14 ? 7.983 -4.214 -1.173 1.00 0.00 14 GLN A O 3
ATOM 1318 N N . CYS A 1 15 ? 6.118 -3.751 -0.003 1.00 0.00 15 CYS A N 3
ATOM 1319 C CA . CYS A 1 15 ? 6.169 -4.982 0.777 1.00 0.00 15 CYS A CA 3
ATOM 1320 C C . CYS A 1 15 ? 5.025 -5.916 0.394 1.00 0.00 15 CYS A C 3
ATOM 1321 O O . CYS A 1 15 ? 4.264 -5.636 -0.532 1.00 0.00 15 CYS A O 3
ATOM 1328 N N . HIS A 1 16 ? 4.910 -7.028 1.114 1.00 0.00 16 HIS A N 3
ATOM 1329 C CA . HIS A 1 16 ? 3.859 -8.004 0.851 1.00 0.00 16 HIS A CA 3
ATOM 1330 C C . HIS A 1 16 ? 2.675 -7.793 1.790 1.00 0.00 16 HIS A C 3
ATOM 1331 O O . HIS A 1 16 ? 2.100 -8.752 2.305 1.00 0.00 16 HIS A O 3
ATOM 1345 N N . TYR A 1 17 ? 2.316 -6.533 2.007 1.00 0.00 17 TYR A N 3
ATOM 1346 C CA . TYR A 1 17 ? 1.202 -6.196 2.886 1.00 0.00 17 TYR A CA 3
ATOM 1347 C C . TYR A 1 17 ? -0.102 -6.097 2.100 1.00 0.00 17 TYR A C 3
ATOM 1348 O O . TYR A 1 17 ? -0.231 -5.279 1.190 1.00 0.00 17 TYR A O 3
ATOM 1366 N N . SER A 1 18 ? -1.067 -6.938 2.459 1.00 0.00 18 SER A N 3
ATOM 1367 C CA . SER A 1 18 ? -2.361 -6.949 1.787 1.00 0.00 18 SER A CA 3
ATOM 1368 C C . SER A 1 18 ? -3.499 -6.844 2.797 1.00 0.00 18 SER A C 3
ATOM 1369 O O . SER A 1 18 ? -3.538 -7.579 3.784 1.00 0.00 18 SER A O 3
ATOM 1377 N N . SER A 1 19 ? -4.424 -5.924 2.543 1.00 0.00 19 SER A N 3
ATOM 1378 C CA . SER A 1 19 ? -5.562 -5.718 3.431 1.00 0.00 19 SER A CA 3
ATOM 1379 C C . SER A 1 19 ? -6.821 -5.393 2.634 1.00 0.00 19 SER A C 3
ATOM 1380 O O . SER A 1 19 ? -6.749 -5.032 1.459 1.00 0.00 19 SER A O 3
ATOM 1388 N N . ILE A 1 20 ? -7.974 -5.523 3.282 1.00 0.00 20 ILE A N 3
ATOM 1389 C CA . ILE A 1 20 ? -9.250 -5.242 2.635 1.00 0.00 20 ILE A CA 3
ATOM 1390 C C . ILE A 1 20 ? -9.469 -3.741 2.480 1.00 0.00 20 ILE A C 3
ATOM 1391 O O . ILE A 1 20 ? -8.878 -2.938 3.203 1.00 0.00 20 ILE A O 3
ATOM 1407 N N . THR A 1 21 ? -10.324 -3.368 1.533 1.00 0.00 21 THR A N 3
ATOM 1408 C CA . THR A 1 21 ? -10.623 -1.963 1.283 1.00 0.00 21 THR A CA 3
ATOM 1409 C C . THR A 1 21 ? -9.427 -1.249 0.664 1.00 0.00 21 THR A C 3
ATOM 1410 O O . THR A 1 21 ? -8.961 -0.233 1.180 1.00 0.00 21 THR A O 3
ATOM 1421 N N . LYS A 1 22 ? -8.934 -1.785 -0.447 1.00 0.00 22 LYS A N 3
ATOM 1422 C CA . LYS A 1 22 ? -7.793 -1.198 -1.140 1.00 0.00 22 LYS A CA 3
ATOM 1423 C C . LYS A 1 22 ? -7.841 0.325 -1.073 1.00 0.00 22 LYS A C 3
ATOM 1424 O O . LYS A 1 22 ? -6.804 0.988 -1.059 1.00 0.00 22 LYS A O 3
ATOM 1443 N N . ASN A 1 23 ? -9.051 0.873 -1.030 1.00 0.00 23 ASN A N 3
ATOM 1444 C CA . ASN A 1 23 ? -9.233 2.319 -0.963 1.00 0.00 23 ASN A CA 3
ATOM 1445 C C . ASN A 1 23 ? -8.339 2.931 0.112 1.00 0.00 23 ASN A C 3
ATOM 1446 O O . ASN A 1 23 ? -7.641 3.915 -0.134 1.00 0.00 23 ASN A O 3
ATOM 1457 N N . CYS A 1 24 ? -8.366 2.341 1.302 1.00 0.00 24 CYS A N 3
ATOM 1458 C CA . CYS A 1 24 ? -7.559 2.828 2.415 1.00 0.00 24 CYS A CA 3
ATOM 1459 C C . CYS A 1 24 ? -6.131 2.301 2.321 1.00 0.00 24 CYS A C 3
ATOM 1460 O O . CYS A 1 24 ? -5.176 3.001 2.663 1.00 0.00 24 CYS A O 3
ATOM 1468 N N . LEU A 1 25 ? -5.991 1.064 1.858 1.00 0.00 25 LEU A N 3
ATOM 1469 C CA . LEU A 1 25 ? -4.678 0.442 1.721 1.00 0.00 25 LEU A CA 3
ATOM 1470 C C . LEU A 1 25 ? -3.633 1.466 1.288 1.00 0.00 25 LEU A C 3
ATOM 1471 O O . LEU A 1 25 ? -2.517 1.486 1.807 1.00 0.00 25 LEU A O 3
ATOM 1487 N N . LYS A 1 26 ? -4.004 2.315 0.337 1.00 0.00 26 LYS A N 3
ATOM 1488 C CA . LYS A 1 26 ? -3.101 3.345 -0.165 1.00 0.00 26 LYS A CA 3
ATOM 1489 C C . LYS A 1 26 ? -2.303 3.970 0.975 1.00 0.00 26 LYS A C 3
ATOM 1490 O O . LYS A 1 26 ? -1.084 4.118 0.884 1.00 0.00 26 LYS A O 3
ATOM 1509 N N . ARG A 1 27 ? -2.998 4.335 2.047 1.00 0.00 27 ARG A N 3
ATOM 1510 C CA . ARG A 1 27 ? -2.354 4.944 3.205 1.00 0.00 27 ARG A CA 3
ATOM 1511 C C . ARG A 1 27 ? -1.125 4.145 3.627 1.00 0.00 27 ARG A C 3
ATOM 1512 O O . ARG A 1 27 ? -0.019 4.680 3.702 1.00 0.00 27 ARG A O 3
ATOM 1533 N N . HIS A 1 28 ? -1.327 2.860 3.901 1.00 0.00 28 HIS A N 3
ATOM 1534 C CA . HIS A 1 28 ? -0.235 1.986 4.315 1.00 0.00 28 HIS A CA 3
ATOM 1535 C C . HIS A 1 28 ? 1.053 2.338 3.577 1.00 0.00 28 HIS A C 3
ATOM 1536 O O . HIS A 1 28 ? 2.122 2.429 4.181 1.00 0.00 28 HIS A O 3
ATOM 1550 N N . VAL A 1 29 ? 0.944 2.534 2.267 1.00 0.00 29 VAL A N 3
ATOM 1551 C CA . VAL A 1 29 ? 2.099 2.877 1.446 1.00 0.00 29 VAL A CA 3
ATOM 1552 C C . VAL A 1 29 ? 2.549 4.311 1.701 1.00 0.00 29 VAL A C 3
ATOM 1553 O O . VAL A 1 29 ? 3.744 4.607 1.698 1.00 0.00 29 VAL A O 3
ATOM 1566 N N . ILE A 1 30 ? 1.584 5.197 1.923 1.00 0.00 30 ILE A N 3
ATOM 1567 C CA . ILE A 1 30 ? 1.880 6.601 2.181 1.00 0.00 30 ILE A CA 3
ATOM 1568 C C . ILE A 1 30 ? 2.756 6.758 3.420 1.00 0.00 30 ILE A C 3
ATOM 1569 O O . ILE A 1 30 ? 3.669 7.583 3.445 1.00 0.00 30 ILE A O 3
ATOM 1585 N N . GLN A 1 31 ? 2.472 5.960 4.444 1.00 0.00 31 GLN A N 3
ATOM 1586 C CA . GLN A 1 31 ? 3.235 6.011 5.686 1.00 0.00 31 GLN A CA 3
ATOM 1587 C C . GLN A 1 31 ? 4.407 5.037 5.644 1.00 0.00 31 GLN A C 3
ATOM 1588 O O . GLN A 1 31 ? 5.568 5.446 5.607 1.00 0.00 31 GLN A O 3
ATOM 1602 N N . LYS A 1 32 ? 4.097 3.745 5.651 1.00 0.00 32 LYS A N 3
ATOM 1603 C CA . LYS A 1 32 ? 5.124 2.710 5.613 1.00 0.00 32 LYS A CA 3
ATOM 1604 C C . LYS A 1 32 ? 6.120 2.974 4.488 1.00 0.00 32 LYS A C 3
ATOM 1605 O O . LYS A 1 32 ? 7.304 2.658 4.607 1.00 0.00 32 LYS A O 3
ATOM 1624 N N . HIS A 1 33 ? 5.633 3.555 3.396 1.00 0.00 33 HIS A N 3
ATOM 1625 C CA . HIS A 1 33 ? 6.481 3.863 2.250 1.00 0.00 33 HIS A CA 3
ATOM 1626 C C . HIS A 1 33 ? 6.293 5.311 1.808 1.00 0.00 33 HIS A C 3
ATOM 1627 O O . HIS A 1 33 ? 5.519 6.058 2.408 1.00 0.00 33 HIS A O 3
ATOM 1641 N N . SER A 1 34 ? 7.007 5.702 0.757 1.00 0.00 34 SER A N 3
ATOM 1642 C CA . SER A 1 34 ? 6.922 7.062 0.238 1.00 0.00 34 SER A CA 3
ATOM 1643 C C . SER A 1 34 ? 6.808 7.056 -1.283 1.00 0.00 34 SER A C 3
ATOM 1644 O O . SER A 1 34 ? 7.812 7.019 -1.992 1.00 0.00 34 SER A O 3
ATOM 1652 N N . ASN A 1 35 ? 5.574 7.094 -1.777 1.00 0.00 35 ASN A N 3
ATOM 1653 C CA . ASN A 1 35 ? 5.327 7.093 -3.215 1.00 0.00 35 ASN A CA 3
ATOM 1654 C C . ASN A 1 35 ? 4.969 8.492 -3.706 1.00 0.00 35 ASN A C 3
ATOM 1655 O O . ASN A 1 35 ? 5.635 9.041 -4.585 1.00 0.00 35 ASN A O 3
ATOM 1666 N N . ILE A 1 36 ? 3.916 9.064 -3.133 1.00 0.00 36 ILE A N 3
ATOM 1667 C CA . ILE A 1 36 ? 3.471 10.399 -3.512 1.00 0.00 36 ILE A CA 3
ATOM 1668 C C . ILE A 1 36 ? 4.352 11.471 -2.879 1.00 0.00 36 ILE A C 3
ATOM 1669 O O . ILE A 1 36 ? 4.605 11.452 -1.674 1.00 0.00 36 ILE A O 3
ATOM 1685 N N . LEU A 1 37 ? 4.816 12.407 -3.700 1.00 0.00 37 LEU A N 3
ATOM 1686 C CA . LEU A 1 37 ? 5.669 13.491 -3.221 1.00 0.00 37 LEU A CA 3
ATOM 1687 C C . LEU A 1 37 ? 5.241 13.945 -1.829 1.00 0.00 37 LEU A C 3
ATOM 1688 O O . LEU A 1 37 ? 4.043 14.037 -1.567 1.00 0.00 37 LEU A O 3
ATOM 1705 N N . GLY A 1 1 ? -5.961 -23.612 -8.210 1.00 0.00 1 GLY A N 4
ATOM 1706 C CA . GLY A 1 1 ? -7.401 -23.707 -8.062 1.00 0.00 1 GLY A CA 4
ATOM 1707 C C . GLY A 1 1 ? -8.035 -22.380 -7.693 1.00 0.00 1 GLY A C 4
ATOM 1708 O O . GLY A 1 1 ? -8.345 -22.136 -6.527 1.00 0.00 1 GLY A O 4
ATOM 1712 N N . SER A 1 2 ? -8.226 -21.520 -8.688 1.00 0.00 2 SER A N 4
ATOM 1713 C CA . SER A 1 2 ? -8.822 -20.209 -8.461 1.00 0.00 2 SER A CA 4
ATOM 1714 C C . SER A 1 2 ? -9.275 -19.583 -9.777 1.00 0.00 2 SER A C 4
ATOM 1715 O O . SER A 1 2 ? -8.481 -19.417 -10.703 1.00 0.00 2 SER A O 4
ATOM 1723 N N . SER A 1 3 ? -10.556 -19.238 -9.851 1.00 0.00 3 SER A N 4
ATOM 1724 C CA . SER A 1 3 ? -11.117 -18.634 -11.054 1.00 0.00 3 SER A CA 4
ATOM 1725 C C . SER A 1 3 ? -11.731 -17.272 -10.742 1.00 0.00 3 SER A C 4
ATOM 1726 O O . SER A 1 3 ? -11.508 -16.299 -11.461 1.00 0.00 3 SER A O 4
ATOM 1734 N N . GLY A 1 4 ? -12.507 -17.213 -9.664 1.00 0.00 4 GLY A N 4
ATOM 1735 C CA . GLY A 1 4 ? -13.143 -15.967 -9.275 1.00 0.00 4 GLY A CA 4
ATOM 1736 C C . GLY A 1 4 ? -14.137 -16.152 -8.146 1.00 0.00 4 GLY A C 4
ATOM 1737 O O . GLY A 1 4 ? -14.171 -17.202 -7.506 1.00 0.00 4 GLY A O 4
ATOM 1741 N N . SER A 1 5 ? -14.947 -15.127 -7.900 1.00 0.00 5 SER A N 4
ATOM 1742 C CA . SER A 1 5 ? -15.943 -15.178 -6.837 1.00 0.00 5 SER A CA 4
ATOM 1743 C C . SER A 1 5 ? -15.342 -15.749 -5.556 1.00 0.00 5 SER A C 4
ATOM 1744 O O . SER A 1 5 ? -15.970 -16.551 -4.865 1.00 0.00 5 SER A O 4
ATOM 1752 N N . SER A 1 6 ? -14.120 -15.328 -5.245 1.00 0.00 6 SER A N 4
ATOM 1753 C CA . SER A 1 6 ? -13.430 -15.800 -4.050 1.00 0.00 6 SER A CA 4
ATOM 1754 C C . SER A 1 6 ? -13.295 -14.679 -3.023 1.00 0.00 6 SER A C 4
ATOM 1755 O O . SER A 1 6 ? -13.773 -14.795 -1.896 1.00 0.00 6 SER A O 4
ATOM 1763 N N . GLY A 1 7 ? -12.640 -13.594 -3.423 1.00 0.00 7 GLY A N 4
ATOM 1764 C CA . GLY A 1 7 ? -12.454 -12.467 -2.527 1.00 0.00 7 GLY A CA 4
ATOM 1765 C C . GLY A 1 7 ? -11.831 -11.272 -3.221 1.00 0.00 7 GLY A C 4
ATOM 1766 O O . GLY A 1 7 ? -11.363 -11.377 -4.355 1.00 0.00 7 GLY A O 4
ATOM 1770 N N . HIS A 1 8 ? -11.826 -10.131 -2.539 1.00 0.00 8 HIS A N 4
ATOM 1771 C CA . HIS A 1 8 ? -11.256 -8.909 -3.097 1.00 0.00 8 HIS A CA 4
ATOM 1772 C C . HIS A 1 8 ? -10.125 -8.386 -2.217 1.00 0.00 8 HIS A C 4
ATOM 1773 O O . HIS A 1 8 ? -10.363 -7.673 -1.241 1.00 0.00 8 HIS A O 4
ATOM 1787 N N . LEU A 1 9 ? -8.895 -8.744 -2.568 1.00 0.00 9 LEU A N 4
ATOM 1788 C CA . LEU A 1 9 ? -7.727 -8.311 -1.809 1.00 0.00 9 LEU A CA 4
ATOM 1789 C C . LEU A 1 9 ? -6.667 -7.718 -2.733 1.00 0.00 9 LEU A C 4
ATOM 1790 O O . LEU A 1 9 ? -6.548 -8.114 -3.893 1.00 0.00 9 LEU A O 4
ATOM 1806 N N . TYR A 1 10 ? -5.899 -6.769 -2.211 1.00 0.00 10 TYR A N 4
ATOM 1807 C CA . TYR A 1 10 ? -4.849 -6.121 -2.988 1.00 0.00 10 TYR A CA 4
ATOM 1808 C C . TYR A 1 10 ? -3.547 -6.055 -2.197 1.00 0.00 10 TYR A C 4
ATOM 1809 O O . TYR A 1 10 ? -3.542 -5.706 -1.016 1.00 0.00 10 TYR A O 4
ATOM 1827 N N . TYR A 1 11 ? -2.444 -6.392 -2.856 1.00 0.00 11 TYR A N 4
ATOM 1828 C CA . TYR A 1 11 ? -1.135 -6.373 -2.215 1.00 0.00 11 TYR A CA 4
ATOM 1829 C C . TYR A 1 11 ? -0.496 -4.992 -2.321 1.00 0.00 11 TYR A C 4
ATOM 1830 O O . TYR A 1 11 ? -0.718 -4.265 -3.290 1.00 0.00 11 TYR A O 4
ATOM 1848 N N . CYS A 1 12 ? 0.301 -4.637 -1.319 1.00 0.00 12 CYS A N 4
ATOM 1849 C CA . CYS A 1 12 ? 0.974 -3.344 -1.297 1.00 0.00 12 CYS A CA 4
ATOM 1850 C C . CYS A 1 12 ? 2.018 -3.256 -2.406 1.00 0.00 12 CYS A C 4
ATOM 1851 O O . CYS A 1 12 ? 2.469 -4.274 -2.931 1.00 0.00 12 CYS A O 4
ATOM 1858 N N . SER A 1 13 ? 2.399 -2.031 -2.757 1.00 0.00 13 SER A N 4
ATOM 1859 C CA . SER A 1 13 ? 3.387 -1.809 -3.806 1.00 0.00 13 SER A CA 4
ATOM 1860 C C . SER A 1 13 ? 4.793 -2.125 -3.304 1.00 0.00 13 SER A C 4
ATOM 1861 O O . SER A 1 13 ? 5.433 -3.065 -3.773 1.00 0.00 13 SER A O 4
ATOM 1869 N N . GLN A 1 14 ? 5.264 -1.332 -2.347 1.00 0.00 14 GLN A N 4
ATOM 1870 C CA . GLN A 1 14 ? 6.594 -1.527 -1.781 1.00 0.00 14 GLN A CA 4
ATOM 1871 C C . GLN A 1 14 ? 6.743 -2.933 -1.210 1.00 0.00 14 GLN A C 4
ATOM 1872 O O . GLN A 1 14 ? 7.611 -3.697 -1.632 1.00 0.00 14 GLN A O 4
ATOM 1886 N N . CYS A 1 15 ? 5.890 -3.269 -0.249 1.00 0.00 15 CYS A N 4
ATOM 1887 C CA . CYS A 1 15 ? 5.926 -4.584 0.381 1.00 0.00 15 CYS A CA 4
ATOM 1888 C C . CYS A 1 15 ? 4.814 -5.478 -0.161 1.00 0.00 15 CYS A C 4
ATOM 1889 O O . CYS A 1 15 ? 4.007 -5.051 -0.987 1.00 0.00 15 CYS A O 4
ATOM 1896 N N . HIS A 1 16 ? 4.779 -6.720 0.310 1.00 0.00 16 HIS A N 4
ATOM 1897 C CA . HIS A 1 16 ? 3.766 -7.675 -0.127 1.00 0.00 16 HIS A CA 4
ATOM 1898 C C . HIS A 1 16 ? 2.672 -7.826 0.926 1.00 0.00 16 HIS A C 4
ATOM 1899 O O . HIS A 1 16 ? 2.283 -8.941 1.275 1.00 0.00 16 HIS A O 4
ATOM 1913 N N . TYR A 1 17 ? 2.182 -6.698 1.428 1.00 0.00 17 TYR A N 4
ATOM 1914 C CA . TYR A 1 17 ? 1.135 -6.706 2.444 1.00 0.00 17 TYR A CA 4
ATOM 1915 C C . TYR A 1 17 ? -0.241 -6.537 1.808 1.00 0.00 17 TYR A C 4
ATOM 1916 O O . TYR A 1 17 ? -0.585 -5.460 1.321 1.00 0.00 17 TYR A O 4
ATOM 1934 N N . SER A 1 18 ? -1.026 -7.610 1.818 1.00 0.00 18 SER A N 4
ATOM 1935 C CA . SER A 1 18 ? -2.364 -7.584 1.240 1.00 0.00 18 SER A CA 4
ATOM 1936 C C . SER A 1 18 ? -3.423 -7.434 2.329 1.00 0.00 18 SER A C 4
ATOM 1937 O O . SER A 1 18 ? -3.393 -8.136 3.340 1.00 0.00 18 SER A O 4
ATOM 1945 N N . SER A 1 19 ? -4.357 -6.513 2.114 1.00 0.00 19 SER A N 4
ATOM 1946 C CA . SER A 1 19 ? -5.424 -6.267 3.078 1.00 0.00 19 SER A CA 4
ATOM 1947 C C . SER A 1 19 ? -6.746 -5.995 2.367 1.00 0.00 19 SER A C 4
ATOM 1948 O O . SER A 1 19 ? -6.806 -5.959 1.137 1.00 0.00 19 SER A O 4
ATOM 1956 N N . ILE A 1 20 ? -7.803 -5.804 3.149 1.00 0.00 20 ILE A N 4
ATOM 1957 C CA . ILE A 1 20 ? -9.124 -5.533 2.596 1.00 0.00 20 ILE A CA 4
ATOM 1958 C C . ILE A 1 20 ? -9.373 -4.034 2.475 1.00 0.00 20 ILE A C 4
ATOM 1959 O O . ILE A 1 20 ? -8.902 -3.246 3.297 1.00 0.00 20 ILE A O 4
ATOM 1975 N N . THR A 1 21 ? -10.119 -3.644 1.446 1.00 0.00 21 THR A N 4
ATOM 1976 C CA . THR A 1 21 ? -10.432 -2.239 1.217 1.00 0.00 21 THR A CA 4
ATOM 1977 C C . THR A 1 21 ? -9.217 -1.484 0.688 1.00 0.00 21 THR A C 4
ATOM 1978 O O . THR A 1 21 ? -8.811 -0.468 1.252 1.00 0.00 21 THR A O 4
ATOM 1989 N N . LYS A 1 22 ? -8.642 -1.987 -0.399 1.00 0.00 22 LYS A N 4
ATOM 1990 C CA . LYS A 1 22 ? -7.475 -1.359 -1.007 1.00 0.00 22 LYS A CA 4
ATOM 1991 C C . LYS A 1 22 ? -7.590 0.162 -0.963 1.00 0.00 22 LYS A C 4
ATOM 1992 O O . LYS A 1 22 ? -6.584 0.868 -0.904 1.00 0.00 22 LYS A O 4
ATOM 2011 N N . ASN A 1 23 ? -8.822 0.658 -0.990 1.00 0.00 23 ASN A N 4
ATOM 2012 C CA . ASN A 1 23 ? -9.068 2.095 -0.953 1.00 0.00 23 ASN A CA 4
ATOM 2013 C C . ASN A 1 23 ? -8.223 2.764 0.127 1.00 0.00 23 ASN A C 4
ATOM 2014 O O . ASN A 1 23 ? -7.596 3.797 -0.112 1.00 0.00 23 ASN A O 4
ATOM 2025 N N . CYS A 1 24 ? -8.209 2.168 1.314 1.00 0.00 24 CYS A N 4
ATOM 2026 C CA . CYS A 1 24 ? -7.440 2.705 2.431 1.00 0.00 24 CYS A CA 4
ATOM 2027 C C . CYS A 1 24 ? -5.964 2.345 2.299 1.00 0.00 24 CYS A C 4
ATOM 2028 O O . CYS A 1 24 ? -5.087 3.160 2.584 1.00 0.00 24 CYS A O 4
ATOM 2036 N N . LEU A 1 25 ? -5.697 1.117 1.866 1.00 0.00 25 LEU A N 4
ATOM 2037 C CA . LEU A 1 25 ? -4.327 0.647 1.697 1.00 0.00 25 LEU A CA 4
ATOM 2038 C C . LEU A 1 25 ? -3.415 1.780 1.237 1.00 0.00 25 LEU A C 4
ATOM 2039 O O . LEU A 1 25 ? -2.282 1.908 1.702 1.00 0.00 25 LEU A O 4
ATOM 2055 N N . LYS A 1 26 ? -3.917 2.602 0.322 1.00 0.00 26 LYS A N 4
ATOM 2056 C CA . LYS A 1 26 ? -3.150 3.728 -0.200 1.00 0.00 26 LYS A CA 4
ATOM 2057 C C . LYS A 1 26 ? -2.349 4.401 0.910 1.00 0.00 26 LYS A C 4
ATOM 2058 O O . LYS A 1 26 ? -1.133 4.561 0.801 1.00 0.00 26 LYS A O 4
ATOM 2077 N N . ARG A 1 27 ? -3.038 4.791 1.978 1.00 0.00 27 ARG A N 4
ATOM 2078 C CA . ARG A 1 27 ? -2.390 5.447 3.107 1.00 0.00 27 ARG A CA 4
ATOM 2079 C C . ARG A 1 27 ? -1.147 4.675 3.544 1.00 0.00 27 ARG A C 4
ATOM 2080 O O . ARG A 1 27 ? -0.034 5.200 3.510 1.00 0.00 27 ARG A O 4
ATOM 2101 N N . HIS A 1 28 ? -1.346 3.427 3.954 1.00 0.00 28 HIS A N 4
ATOM 2102 C CA . HIS A 1 28 ? -0.242 2.583 4.397 1.00 0.00 28 HIS A CA 4
ATOM 2103 C C . HIS A 1 28 ? 0.993 2.805 3.530 1.00 0.00 28 HIS A C 4
ATOM 2104 O O . HIS A 1 28 ? 2.090 3.034 4.041 1.00 0.00 28 HIS A O 4
ATOM 2118 N N . VAL A 1 29 ? 0.808 2.735 2.216 1.00 0.00 29 VAL A N 4
ATOM 2119 C CA . VAL A 1 29 ? 1.908 2.928 1.277 1.00 0.00 29 VAL A CA 4
ATOM 2120 C C . VAL A 1 29 ? 2.674 4.210 1.585 1.00 0.00 29 VAL A C 4
ATOM 2121 O O . VAL A 1 29 ? 3.902 4.206 1.669 1.00 0.00 29 VAL A O 4
ATOM 2134 N N . ILE A 1 30 ? 1.940 5.305 1.753 1.00 0.00 30 ILE A N 4
ATOM 2135 C CA . ILE A 1 30 ? 2.551 6.594 2.053 1.00 0.00 30 ILE A CA 4
ATOM 2136 C C . ILE A 1 30 ? 3.205 6.585 3.430 1.00 0.00 30 ILE A C 4
ATOM 2137 O O . ILE A 1 30 ? 4.346 7.020 3.589 1.00 0.00 30 ILE A O 4
ATOM 2153 N N . GLN A 1 31 ? 2.476 6.085 4.423 1.00 0.00 31 GLN A N 4
ATOM 2154 C CA . GLN A 1 31 ? 2.987 6.018 5.787 1.00 0.00 31 GLN A CA 4
ATOM 2155 C C . GLN A 1 31 ? 4.141 5.026 5.887 1.00 0.00 31 GLN A C 4
ATOM 2156 O O . GLN A 1 31 ? 5.294 5.415 6.077 1.00 0.00 31 GLN A O 4
ATOM 2170 N N . LYS A 1 32 ? 3.824 3.742 5.760 1.00 0.00 32 LYS A N 4
ATOM 2171 C CA . LYS A 1 32 ? 4.834 2.692 5.835 1.00 0.00 32 LYS A CA 4
ATOM 2172 C C . LYS A 1 32 ? 5.981 2.971 4.870 1.00 0.00 32 LYS A C 4
ATOM 2173 O O . LYS A 1 32 ? 7.141 2.683 5.168 1.00 0.00 32 LYS A O 4
ATOM 2192 N N . HIS A 1 33 ? 5.651 3.534 3.712 1.00 0.00 33 HIS A N 4
ATOM 2193 C CA . HIS A 1 33 ? 6.655 3.854 2.703 1.00 0.00 33 HIS A CA 4
ATOM 2194 C C . HIS A 1 33 ? 6.516 5.299 2.237 1.00 0.00 33 HIS A C 4
ATOM 2195 O O . HIS A 1 33 ? 5.825 5.582 1.258 1.00 0.00 33 HIS A O 4
ATOM 2209 N N . SER A 1 34 ? 7.176 6.211 2.944 1.00 0.00 34 SER A N 4
ATOM 2210 C CA . SER A 1 34 ? 7.121 7.628 2.605 1.00 0.00 34 SER A CA 4
ATOM 2211 C C . SER A 1 34 ? 7.079 7.824 1.093 1.00 0.00 34 SER A C 4
ATOM 2212 O O . SER A 1 34 ? 7.893 7.263 0.361 1.00 0.00 34 SER A O 4
ATOM 2220 N N . ASN A 1 35 ? 6.123 8.624 0.632 1.00 0.00 35 ASN A N 4
ATOM 2221 C CA . ASN A 1 35 ? 5.973 8.894 -0.793 1.00 0.00 35 ASN A CA 4
ATOM 2222 C C . ASN A 1 35 ? 6.409 10.318 -1.126 1.00 0.00 35 ASN A C 4
ATOM 2223 O O . ASN A 1 35 ? 5.588 11.234 -1.172 1.00 0.00 35 ASN A O 4
ATOM 2234 N N . ILE A 1 36 ? 7.706 10.495 -1.357 1.00 0.00 36 ILE A N 4
ATOM 2235 C CA . ILE A 1 36 ? 8.250 11.806 -1.687 1.00 0.00 36 ILE A CA 4
ATOM 2236 C C . ILE A 1 36 ? 9.000 11.771 -3.015 1.00 0.00 36 ILE A C 4
ATOM 2237 O O . ILE A 1 36 ? 10.231 11.766 -3.045 1.00 0.00 36 ILE A O 4
ATOM 2253 N N . LEU A 1 37 ? 8.250 11.749 -4.111 1.00 0.00 37 LEU A N 4
ATOM 2254 C CA . LEU A 1 37 ? 8.842 11.718 -5.443 1.00 0.00 37 LEU A CA 4
ATOM 2255 C C . LEU A 1 37 ? 8.344 12.885 -6.290 1.00 0.00 37 LEU A C 4
ATOM 2256 O O . LEU A 1 37 ? 7.194 12.864 -6.726 1.00 0.00 37 LEU A O 4
ATOM 2273 N N . GLY A 1 1 ? -8.421 -27.107 -13.392 1.00 0.00 1 GLY A N 5
ATOM 2274 C CA . GLY A 1 1 ? -7.807 -26.045 -14.167 1.00 0.00 1 GLY A CA 5
ATOM 2275 C C . GLY A 1 1 ? -7.549 -24.800 -13.342 1.00 0.00 1 GLY A C 5
ATOM 2276 O O . GLY A 1 1 ? -8.357 -23.871 -13.337 1.00 0.00 1 GLY A O 5
ATOM 2280 N N . SER A 1 2 ? -6.420 -24.780 -12.640 1.00 0.00 2 SER A N 5
ATOM 2281 C CA . SER A 1 2 ? -6.060 -23.642 -11.802 1.00 0.00 2 SER A CA 5
ATOM 2282 C C . SER A 1 2 ? -5.294 -22.597 -12.606 1.00 0.00 2 SER A C 5
ATOM 2283 O O . SER A 1 2 ? -4.236 -22.128 -12.187 1.00 0.00 2 SER A O 5
ATOM 2291 N N . SER A 1 3 ? -5.836 -22.235 -13.765 1.00 0.00 3 SER A N 5
ATOM 2292 C CA . SER A 1 3 ? -5.202 -21.248 -14.631 1.00 0.00 3 SER A CA 5
ATOM 2293 C C . SER A 1 3 ? -6.212 -20.200 -15.089 1.00 0.00 3 SER A C 5
ATOM 2294 O O . SER A 1 3 ? -7.041 -20.459 -15.960 1.00 0.00 3 SER A O 5
ATOM 2302 N N . GLY A 1 4 ? -6.134 -19.013 -14.494 1.00 0.00 4 GLY A N 5
ATOM 2303 C CA . GLY A 1 4 ? -7.046 -17.942 -14.852 1.00 0.00 4 GLY A CA 5
ATOM 2304 C C . GLY A 1 4 ? -6.863 -16.711 -13.988 1.00 0.00 4 GLY A C 5
ATOM 2305 O O . GLY A 1 4 ? -5.902 -16.617 -13.224 1.00 0.00 4 GLY A O 5
ATOM 2309 N N . SER A 1 5 ? -7.787 -15.763 -14.108 1.00 0.00 5 SER A N 5
ATOM 2310 C CA . SER A 1 5 ? -7.721 -14.528 -13.335 1.00 0.00 5 SER A CA 5
ATOM 2311 C C . SER A 1 5 ? -8.443 -14.684 -12.000 1.00 0.00 5 SER A C 5
ATOM 2312 O O . SER A 1 5 ? -9.606 -15.085 -11.953 1.00 0.00 5 SER A O 5
ATOM 2320 N N . SER A 1 6 ? -7.744 -14.364 -10.915 1.00 0.00 6 SER A N 5
ATOM 2321 C CA . SER A 1 6 ? -8.316 -14.471 -9.578 1.00 0.00 6 SER A CA 5
ATOM 2322 C C . SER A 1 6 ? -7.581 -13.561 -8.598 1.00 0.00 6 SER A C 5
ATOM 2323 O O . SER A 1 6 ? -6.582 -12.933 -8.947 1.00 0.00 6 SER A O 5
ATOM 2331 N N . GLY A 1 7 ? -8.084 -13.496 -7.369 1.00 0.00 7 GLY A N 5
ATOM 2332 C CA . GLY A 1 7 ? -7.464 -12.661 -6.357 1.00 0.00 7 GLY A CA 5
ATOM 2333 C C . GLY A 1 7 ? -8.419 -11.627 -5.795 1.00 0.00 7 GLY A C 5
ATOM 2334 O O . GLY A 1 7 ? -8.610 -10.562 -6.382 1.00 0.00 7 GLY A O 5
ATOM 2338 N N . HIS A 1 8 ? -9.023 -11.941 -4.653 1.00 0.00 8 HIS A N 5
ATOM 2339 C CA . HIS A 1 8 ? -9.965 -11.031 -4.011 1.00 0.00 8 HIS A CA 5
ATOM 2340 C C . HIS A 1 8 ? -9.261 -10.165 -2.971 1.00 0.00 8 HIS A C 5
ATOM 2341 O O . HIS A 1 8 ? -9.827 -9.850 -1.923 1.00 0.00 8 HIS A O 5
ATOM 2355 N N . LEU A 1 9 ? -8.023 -9.784 -3.266 1.00 0.00 9 LEU A N 5
ATOM 2356 C CA . LEU A 1 9 ? -7.240 -8.954 -2.356 1.00 0.00 9 LEU A CA 5
ATOM 2357 C C . LEU A 1 9 ? -6.303 -8.032 -3.129 1.00 0.00 9 LEU A C 5
ATOM 2358 O O . LEU A 1 9 ? -6.195 -8.124 -4.352 1.00 0.00 9 LEU A O 5
ATOM 2374 N N . TYR A 1 10 ? -5.626 -7.146 -2.408 1.00 0.00 10 TYR A N 5
ATOM 2375 C CA . TYR A 1 10 ? -4.698 -6.207 -3.026 1.00 0.00 10 TYR A CA 5
ATOM 2376 C C . TYR A 1 10 ? -3.401 -6.117 -2.228 1.00 0.00 10 TYR A C 5
ATOM 2377 O O . TYR A 1 10 ? -3.386 -5.627 -1.099 1.00 0.00 10 TYR A O 5
ATOM 2395 N N . TYR A 1 11 ? -2.313 -6.594 -2.824 1.00 0.00 11 TYR A N 5
ATOM 2396 C CA . TYR A 1 11 ? -1.011 -6.570 -2.169 1.00 0.00 11 TYR A CA 5
ATOM 2397 C C . TYR A 1 11 ? -0.330 -5.218 -2.360 1.00 0.00 11 TYR A C 5
ATOM 2398 O O . TYR A 1 11 ? -0.632 -4.484 -3.301 1.00 0.00 11 TYR A O 5
ATOM 2416 N N . CYS A 1 12 ? 0.592 -4.895 -1.459 1.00 0.00 12 CYS A N 5
ATOM 2417 C CA . CYS A 1 12 ? 1.318 -3.633 -1.52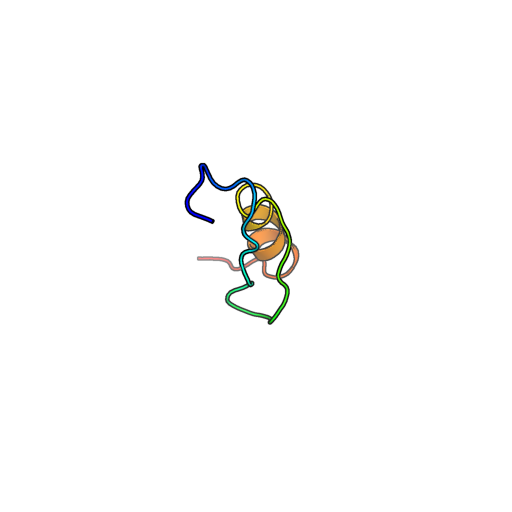6 1.00 0.00 12 CYS A CA 5
ATOM 2418 C C . CYS A 1 12 ? 2.388 -3.677 -2.613 1.00 0.00 12 CYS A C 5
ATOM 2419 O O . CYS A 1 12 ? 2.870 -4.748 -2.980 1.00 0.00 12 CYS A O 5
ATOM 2426 N N . SER A 1 13 ? 2.753 -2.506 -3.125 1.00 0.00 13 SER A N 5
ATOM 2427 C CA . SER A 1 13 ? 3.762 -2.410 -4.173 1.00 0.00 13 SER A CA 5
ATOM 2428 C C . SER A 1 13 ? 5.146 -2.748 -3.626 1.00 0.00 13 SER A C 5
ATOM 2429 O O . SER A 1 13 ? 5.902 -3.497 -4.244 1.00 0.00 13 SER A O 5
ATOM 2437 N N . GLN A 1 14 ? 5.469 -2.189 -2.465 1.00 0.00 14 GLN A N 5
ATOM 2438 C CA . GLN A 1 14 ? 6.762 -2.430 -1.835 1.00 0.00 14 GLN A CA 5
ATOM 2439 C C . GLN A 1 14 ? 6.770 -3.767 -1.103 1.00 0.00 14 GLN A C 5
ATOM 2440 O O . GLN A 1 14 ? 7.367 -4.739 -1.569 1.00 0.00 14 GLN A O 5
ATOM 2454 N N . CYS A 1 15 ? 6.105 -3.811 0.046 1.00 0.00 15 CYS A N 5
ATOM 2455 C CA . CYS A 1 15 ? 6.036 -5.029 0.844 1.00 0.00 15 CYS A CA 5
ATOM 2456 C C . CYS A 1 15 ? 4.913 -5.939 0.353 1.00 0.00 15 CYS A C 5
ATOM 2457 O O . CYS A 1 15 ? 4.173 -5.588 -0.567 1.00 0.00 15 CYS A O 5
ATOM 2464 N N . HIS A 1 16 ? 4.792 -7.108 0.973 1.00 0.00 16 HIS A N 5
ATOM 2465 C CA . HIS A 1 16 ? 3.760 -8.068 0.599 1.00 0.00 16 HIS A CA 5
ATOM 2466 C C . HIS A 1 16 ? 2.552 -7.955 1.525 1.00 0.00 16 HIS A C 5
ATOM 2467 O O . HIS A 1 16 ? 1.880 -8.946 1.810 1.00 0.00 16 HIS A O 5
ATOM 2481 N N . TYR A 1 17 ? 2.283 -6.741 1.991 1.00 0.00 17 TYR A N 5
ATOM 2482 C CA . TYR A 1 17 ? 1.158 -6.498 2.887 1.00 0.00 17 TYR A CA 5
ATOM 2483 C C . TYR A 1 17 ? -0.140 -6.338 2.101 1.00 0.00 17 TYR A C 5
ATOM 2484 O O . TYR A 1 17 ? -0.363 -5.317 1.451 1.00 0.00 17 TYR A O 5
ATOM 2502 N N . SER A 1 18 ? -0.993 -7.355 2.167 1.00 0.00 18 SER A N 5
ATOM 2503 C CA . SER A 1 18 ? -2.268 -7.331 1.460 1.00 0.00 18 SER A CA 5
ATOM 2504 C C . SER A 1 18 ? -3.433 -7.261 2.443 1.00 0.00 18 SER A C 5
ATOM 2505 O O . SER A 1 18 ? -3.505 -8.041 3.393 1.00 0.00 18 SER A O 5
ATOM 2513 N N . SER A 1 19 ? -4.343 -6.322 2.207 1.00 0.00 19 SER A N 5
ATOM 2514 C CA . SER A 1 19 ? -5.504 -6.147 3.072 1.00 0.00 19 SER A CA 5
ATOM 2515 C C . SER A 1 19 ? -6.738 -5.774 2.257 1.00 0.00 19 SER A C 5
ATOM 2516 O O . SER A 1 19 ? -6.638 -5.443 1.075 1.00 0.00 19 SER A O 5
ATOM 2524 N N . ILE A 1 20 ? -7.901 -5.831 2.897 1.00 0.00 20 ILE A N 5
ATOM 2525 C CA . ILE A 1 20 ? -9.155 -5.498 2.232 1.00 0.00 20 ILE A CA 5
ATOM 2526 C C . ILE A 1 20 ? -9.408 -3.995 2.256 1.00 0.00 20 ILE A C 5
ATOM 2527 O O . ILE A 1 20 ? -8.850 -3.272 3.083 1.00 0.00 20 ILE A O 5
ATOM 2543 N N . THR A 1 21 ? -10.254 -3.528 1.343 1.00 0.00 21 THR A N 5
ATOM 2544 C CA . THR A 1 21 ? -10.582 -2.110 1.259 1.00 0.00 21 THR A CA 5
ATOM 2545 C C . THR A 1 21 ? -9.399 -1.302 0.740 1.00 0.00 21 THR A C 5
ATOM 2546 O O . THR A 1 21 ? -8.961 -0.344 1.377 1.00 0.00 21 THR A O 5
ATOM 2557 N N . LYS A 1 22 ? -8.884 -1.694 -0.421 1.00 0.00 22 LYS A N 5
ATOM 2558 C CA . LYS A 1 22 ? -7.752 -1.004 -1.028 1.00 0.00 22 LYS A CA 5
ATOM 2559 C C . LYS A 1 22 ? -7.821 0.496 -0.761 1.00 0.00 22 LYS A C 5
ATOM 2560 O O . LYS A 1 22 ? -6.794 1.161 -0.634 1.00 0.00 22 LYS A O 5
ATOM 2579 N N . ASN A 1 23 ? -9.039 1.021 -0.676 1.00 0.00 23 ASN A N 5
ATOM 2580 C CA . ASN A 1 23 ? -9.242 2.443 -0.423 1.00 0.00 23 ASN A CA 5
ATOM 2581 C C . ASN A 1 23 ? -8.220 2.968 0.582 1.00 0.00 23 ASN A C 5
ATOM 2582 O O . ASN A 1 23 ? -7.646 4.041 0.394 1.00 0.00 23 ASN A O 5
ATOM 2593 N N . CYS A 1 24 ? -8.000 2.205 1.646 1.00 0.00 24 CYS A N 5
ATOM 2594 C CA . CYS A 1 24 ? -7.048 2.593 2.681 1.00 0.00 24 CYS A CA 5
ATOM 2595 C C . CYS A 1 24 ? -5.637 2.143 2.318 1.00 0.00 24 CYS A C 5
ATOM 2596 O O . CYS A 1 24 ? -4.658 2.830 2.614 1.00 0.00 24 CYS A O 5
ATOM 2604 N N . LEU A 1 25 ? -5.538 0.984 1.676 1.00 0.00 25 LEU A N 5
ATOM 2605 C CA . LEU A 1 25 ? -4.246 0.440 1.273 1.00 0.00 25 LEU A CA 5
ATOM 2606 C C . LEU A 1 25 ? -3.335 1.540 0.737 1.00 0.00 25 LEU A C 5
ATOM 2607 O O . LEU A 1 25 ? -2.121 1.509 0.938 1.00 0.00 25 LEU A O 5
ATOM 2623 N N . LYS A 1 26 ? -3.929 2.513 0.055 1.00 0.00 26 LYS A N 5
ATOM 2624 C CA . LYS A 1 26 ? -3.174 3.626 -0.507 1.00 0.00 26 LYS A CA 5
ATOM 2625 C C . LYS A 1 26 ? -2.389 4.355 0.579 1.00 0.00 26 LYS A C 5
ATOM 2626 O O . LYS A 1 26 ? -1.223 4.702 0.388 1.00 0.00 26 LYS A O 5
ATOM 2645 N N . ARG A 1 27 ? -3.035 4.583 1.717 1.00 0.00 27 ARG A N 5
ATOM 2646 C CA . ARG A 1 27 ? -2.397 5.270 2.834 1.00 0.00 27 ARG A CA 5
ATOM 2647 C C . ARG A 1 27 ? -1.175 4.497 3.321 1.00 0.00 27 ARG A C 5
ATOM 2648 O O . ARG A 1 27 ? -0.070 5.036 3.381 1.00 0.00 27 ARG A O 5
ATOM 2669 N N . HIS A 1 28 ? -1.382 3.231 3.669 1.00 0.00 28 HIS A N 5
ATOM 2670 C CA . HIS A 1 28 ? -0.298 2.384 4.152 1.00 0.00 28 HIS A CA 5
ATOM 2671 C C . HIS A 1 28 ? 1.000 2.685 3.407 1.00 0.00 28 HIS A C 5
ATOM 2672 O O . HIS A 1 28 ? 2.065 2.794 4.014 1.00 0.00 28 HIS A O 5
ATOM 2686 N N . VAL A 1 29 ? 0.902 2.818 2.088 1.00 0.00 29 VAL A N 5
ATOM 2687 C CA . VAL A 1 29 ? 2.067 3.107 1.260 1.00 0.00 29 VAL A CA 5
ATOM 2688 C C . VAL A 1 29 ? 2.699 4.439 1.647 1.00 0.00 29 VAL A C 5
ATOM 2689 O O . VAL A 1 29 ? 3.922 4.555 1.736 1.00 0.00 29 VAL A O 5
ATOM 2702 N N . ILE A 1 30 ? 1.858 5.442 1.877 1.00 0.00 30 ILE A N 5
ATOM 2703 C CA . ILE A 1 30 ? 2.335 6.766 2.256 1.00 0.00 30 ILE A CA 5
ATOM 2704 C C . ILE A 1 30 ? 2.919 6.758 3.664 1.00 0.00 30 ILE A C 5
ATOM 2705 O O . ILE A 1 30 ? 3.876 7.476 3.954 1.00 0.00 30 ILE A O 5
ATOM 2721 N N . GLN A 1 31 ? 2.338 5.939 4.535 1.00 0.00 31 GLN A N 5
ATOM 2722 C CA . GLN A 1 31 ? 2.803 5.836 5.913 1.00 0.00 31 GLN A CA 5
ATOM 2723 C C . GLN A 1 31 ? 3.993 4.887 6.018 1.00 0.00 31 GLN A C 5
ATOM 2724 O O . GLN A 1 31 ? 5.116 5.311 6.293 1.00 0.00 31 GLN A O 5
ATOM 2738 N N . LYS A 1 32 ? 3.739 3.602 5.797 1.00 0.00 32 LYS A N 5
ATOM 2739 C CA . LYS A 1 32 ? 4.789 2.592 5.864 1.00 0.00 32 LYS A CA 5
ATOM 2740 C C . LYS A 1 32 ? 5.919 2.916 4.893 1.00 0.00 32 LYS A C 5
ATOM 2741 O O . LYS A 1 32 ? 7.084 2.616 5.157 1.00 0.00 32 LYS A O 5
ATOM 2760 N N . HIS A 1 33 ? 5.568 3.531 3.768 1.00 0.00 33 HIS A N 5
ATOM 2761 C CA . HIS A 1 33 ? 6.554 3.898 2.757 1.00 0.00 33 HIS A CA 5
ATOM 2762 C C . HIS A 1 33 ? 6.411 5.365 2.365 1.00 0.00 33 HIS A C 5
ATOM 2763 O O . HIS A 1 33 ? 5.511 6.059 2.839 1.00 0.00 33 HIS A O 5
ATOM 2777 N N . SER A 1 34 ? 7.303 5.831 1.498 1.00 0.00 34 SER A N 5
ATOM 2778 C CA . SER A 1 34 ? 7.279 7.217 1.045 1.00 0.00 34 SER A CA 5
ATOM 2779 C C . SER A 1 34 ? 6.984 7.295 -0.450 1.00 0.00 34 SER A C 5
ATOM 2780 O O . SER A 1 34 ? 7.780 6.847 -1.274 1.00 0.00 34 SER A O 5
ATOM 2788 N N . ASN A 1 35 ? 5.835 7.868 -0.791 1.00 0.00 35 ASN A N 5
ATOM 2789 C CA . ASN A 1 35 ? 5.434 8.006 -2.186 1.00 0.00 35 ASN A CA 5
ATOM 2790 C C . ASN A 1 35 ? 5.862 9.359 -2.745 1.00 0.00 35 ASN A C 5
ATOM 2791 O O . ASN A 1 35 ? 5.158 10.358 -2.587 1.00 0.00 35 ASN A O 5
ATOM 2802 N N . ILE A 1 36 ? 7.019 9.385 -3.397 1.00 0.00 36 ILE A N 5
ATOM 2803 C CA . ILE A 1 36 ? 7.539 10.615 -3.980 1.00 0.00 36 ILE A CA 5
ATOM 2804 C C . ILE A 1 36 ? 7.056 10.791 -5.416 1.00 0.00 36 ILE A C 5
ATOM 2805 O O . ILE A 1 36 ? 7.206 9.894 -6.247 1.00 0.00 36 ILE A O 5
ATOM 2821 N N . LEU A 1 37 ? 6.477 11.952 -5.702 1.00 0.00 37 LEU A N 5
ATOM 2822 C CA . LEU A 1 37 ? 5.973 12.247 -7.039 1.00 0.00 37 LEU A CA 5
ATOM 2823 C C . LEU A 1 37 ? 7.122 12.477 -8.015 1.00 0.00 37 LEU A C 5
ATOM 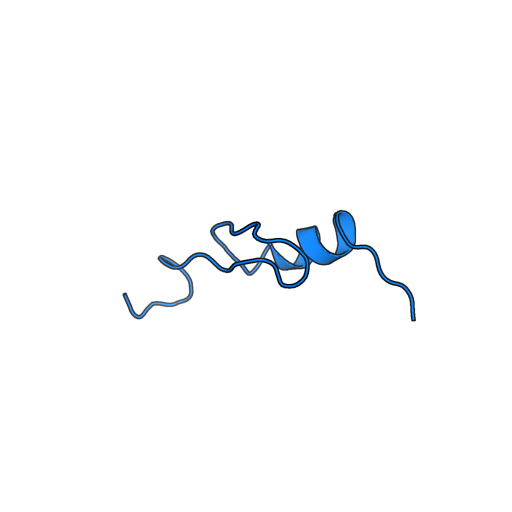2824 O O . LEU A 1 37 ? 7.106 11.912 -9.107 1.00 0.00 37 LEU A O 5
ATOM 2841 N N . GLY A 1 1 ? -9.070 -30.330 -3.896 1.00 0.00 1 GLY A N 6
ATOM 2842 C CA . GLY A 1 1 ? -9.035 -30.229 -5.344 1.00 0.00 1 GLY A CA 6
ATOM 2843 C C . GLY A 1 1 ? -8.730 -28.822 -5.820 1.00 0.00 1 GLY A C 6
ATOM 2844 O O . GLY A 1 1 ? -9.443 -28.277 -6.662 1.00 0.00 1 GLY A O 6
ATOM 2848 N N . SER A 1 2 ? -7.669 -28.233 -5.278 1.00 0.00 2 SER A N 6
ATOM 2849 C CA . SER A 1 2 ? -7.275 -26.878 -5.649 1.00 0.00 2 SER A CA 6
ATOM 2850 C C . SER A 1 2 ? -5.960 -26.493 -4.978 1.00 0.00 2 SER A C 6
ATOM 2851 O O . SER A 1 2 ? -5.698 -26.871 -3.836 1.00 0.00 2 SER A O 6
ATOM 2859 N N . SER A 1 3 ? -5.136 -25.737 -5.697 1.00 0.00 3 SER A N 6
ATOM 2860 C CA . SER A 1 3 ? -3.846 -25.303 -5.175 1.00 0.00 3 SER A CA 6
ATOM 2861 C C . SER A 1 3 ? -3.947 -23.905 -4.571 1.00 0.00 3 SER A C 6
ATOM 2862 O O . SER A 1 3 ? -3.339 -23.615 -3.542 1.00 0.00 3 SER A O 6
ATOM 2870 N N . GLY A 1 4 ? -4.721 -23.041 -5.222 1.00 0.00 4 GLY A N 6
ATOM 2871 C CA . GLY A 1 4 ? -4.888 -21.684 -4.736 1.00 0.00 4 GLY A CA 6
ATOM 2872 C C . GLY A 1 4 ? -6.077 -20.985 -5.366 1.00 0.00 4 GLY A C 6
ATOM 2873 O O . GLY A 1 4 ? -5.986 -20.478 -6.484 1.00 0.00 4 GLY A O 6
ATOM 2877 N N . SER A 1 5 ? -7.195 -20.958 -4.648 1.00 0.00 5 SER A N 6
ATOM 2878 C CA . SER A 1 5 ? -8.408 -20.321 -5.145 1.00 0.00 5 SER A CA 6
ATOM 2879 C C . SER A 1 5 ? -9.033 -19.431 -4.075 1.00 0.00 5 SER A C 6
ATOM 2880 O O . SER A 1 5 ? -10.250 -19.428 -3.888 1.00 0.00 5 SER A O 6
ATOM 2888 N N . SER A 1 6 ? -8.191 -18.678 -3.376 1.00 0.00 6 SER A N 6
ATOM 2889 C CA . SER A 1 6 ? -8.658 -17.786 -2.321 1.00 0.00 6 SER A CA 6
ATOM 2890 C C . SER A 1 6 ? -7.759 -16.558 -2.209 1.00 0.00 6 SER A C 6
ATOM 2891 O O . SER A 1 6 ? -6.661 -16.527 -2.763 1.00 0.00 6 SER A O 6
ATOM 2899 N N . GLY A 1 7 ? -8.235 -15.548 -1.488 1.00 0.00 7 GLY A N 6
ATOM 2900 C CA . GLY A 1 7 ? -7.463 -14.331 -1.317 1.00 0.00 7 GLY A CA 6
ATOM 2901 C C . GLY A 1 7 ? -7.635 -13.366 -2.473 1.00 0.00 7 GLY A C 6
ATOM 2902 O O . GLY A 1 7 ? -6.887 -13.416 -3.450 1.00 0.00 7 GLY A O 6
ATOM 2906 N N . HIS A 1 8 ? -8.626 -12.487 -2.366 1.00 0.00 8 HIS A N 6
ATOM 2907 C CA . HIS A 1 8 ? -8.895 -11.507 -3.412 1.00 0.00 8 HIS A CA 6
ATOM 2908 C C . HIS A 1 8 ? -8.517 -10.102 -2.952 1.00 0.00 8 HIS A C 6
ATOM 2909 O O . HIS A 1 8 ? -9.215 -9.132 -3.248 1.00 0.00 8 HIS A O 6
ATOM 2923 N N . LEU A 1 9 ? -7.409 -10.001 -2.226 1.00 0.00 9 LEU A N 6
ATOM 2924 C CA . LEU A 1 9 ? -6.939 -8.715 -1.723 1.00 0.00 9 LEU A CA 6
ATOM 2925 C C . LEU A 1 9 ? -5.889 -8.118 -2.655 1.00 0.00 9 LEU A C 6
ATOM 2926 O O . LEU A 1 9 ? -5.476 -8.749 -3.628 1.00 0.00 9 LEU A O 6
ATOM 2942 N N . TYR A 1 10 ? -5.461 -6.898 -2.350 1.00 0.00 10 TYR A N 6
ATOM 2943 C CA . TYR A 1 10 ? -4.459 -6.215 -3.161 1.00 0.00 10 TYR A CA 6
ATOM 2944 C C . TYR A 1 10 ? -3.103 -6.212 -2.462 1.00 0.00 10 TYR A C 6
ATOM 2945 O O . TYR A 1 10 ? -3.017 -6.030 -1.248 1.00 0.00 10 TYR A O 6
ATOM 2963 N N . TYR A 1 11 ? -2.045 -6.415 -3.239 1.00 0.00 11 TYR A N 6
ATOM 2964 C CA . TYR A 1 11 ? -0.691 -6.439 -2.697 1.00 0.00 11 TYR A CA 6
ATOM 2965 C C . TYR A 1 11 ? -0.005 -5.089 -2.887 1.00 0.00 11 TYR A C 6
ATOM 2966 O O . TYR A 1 11 ? 0.078 -4.573 -4.002 1.00 0.00 11 TYR A O 6
ATOM 2984 N N . CYS A 1 12 ? 0.486 -4.523 -1.790 1.00 0.00 12 CYS A N 6
ATOM 2985 C CA . CYS A 1 12 ? 1.166 -3.234 -1.833 1.00 0.00 12 CYS A CA 6
ATOM 2986 C C . CYS A 1 12 ? 2.259 -3.231 -2.898 1.00 0.00 12 CYS A C 6
ATOM 2987 O O . CYS A 1 12 ? 2.831 -4.273 -3.219 1.00 0.00 12 CYS A O 6
ATOM 2994 N N . SER A 1 13 ? 2.543 -2.052 -3.443 1.00 0.00 13 SER A N 6
ATOM 2995 C CA . SER A 1 13 ? 3.564 -1.913 -4.475 1.00 0.00 13 SER A CA 6
ATOM 2996 C C . SER A 1 13 ? 4.952 -2.191 -3.906 1.00 0.00 13 SER A C 6
ATOM 2997 O O . SER A 1 13 ? 5.714 -2.983 -4.461 1.00 0.00 13 SER A O 6
ATOM 3005 N N . GLN A 1 14 ? 5.272 -1.535 -2.796 1.00 0.00 14 GLN A N 6
ATOM 3006 C CA . GLN A 1 14 ? 6.569 -1.711 -2.152 1.00 0.00 14 GLN A CA 6
ATOM 3007 C C . GLN A 1 14 ? 6.696 -3.110 -1.559 1.00 0.00 14 GLN A C 6
ATOM 3008 O O . GLN A 1 14 ? 7.483 -3.929 -2.036 1.00 0.00 14 GLN A O 6
ATOM 3022 N N . CYS A 1 15 ? 5.919 -3.379 -0.516 1.00 0.00 15 CYS A N 6
ATOM 3023 C CA . CYS A 1 15 ? 5.945 -4.678 0.144 1.00 0.00 15 CYS A CA 6
ATOM 3024 C C . CYS A 1 15 ? 4.753 -5.530 -0.284 1.00 0.00 15 CYS A C 6
ATOM 3025 O O . CYS A 1 15 ? 3.903 -5.084 -1.055 1.00 0.00 15 CYS A O 6
ATOM 3032 N N . HIS A 1 16 ? 4.699 -6.758 0.221 1.00 0.00 16 HIS A N 6
ATOM 3033 C CA . HIS A 1 16 ? 3.611 -7.673 -0.109 1.00 0.00 16 HIS A CA 6
ATOM 3034 C C . HIS A 1 16 ? 2.487 -7.572 0.918 1.00 0.00 16 HIS A C 6
ATOM 3035 O O . HIS A 1 16 ? 1.800 -8.555 1.198 1.00 0.00 16 HIS A O 6
ATOM 3049 N N . TYR A 1 17 ? 2.307 -6.381 1.476 1.00 0.00 17 TYR A N 6
ATOM 3050 C CA . TYR A 1 17 ? 1.269 -6.153 2.475 1.00 0.00 17 TYR A CA 6
ATOM 3051 C C . TYR A 1 17 ? -0.085 -5.923 1.810 1.00 0.00 17 TYR A C 6
ATOM 3052 O O . TYR A 1 17 ? -0.256 -4.986 1.031 1.00 0.00 17 TYR A O 6
ATOM 3070 N N . SER A 1 18 ? -1.045 -6.787 2.124 1.00 0.00 18 SER A N 6
ATOM 3071 C CA . SER A 1 18 ? -2.384 -6.682 1.556 1.00 0.00 18 SER A CA 6
ATOM 3072 C C . SER A 1 18 ? -3.442 -6.674 2.656 1.00 0.00 18 SER A C 6
ATOM 3073 O O . SER A 1 18 ? -3.436 -7.526 3.544 1.00 0.00 18 SER A O 6
ATOM 3081 N N . SER A 1 19 ? -4.349 -5.705 2.589 1.00 0.00 19 SER A N 6
ATOM 3082 C CA . SER A 1 19 ? -5.412 -5.583 3.580 1.00 0.00 19 SER A CA 6
ATOM 3083 C C . SER A 1 19 ? -6.728 -5.183 2.920 1.00 0.00 19 SER A C 6
ATOM 3084 O O . SER A 1 19 ? -6.737 -4.552 1.863 1.00 0.00 19 SER A O 6
ATOM 3092 N N . ILE A 1 20 ? -7.836 -5.555 3.551 1.00 0.00 20 ILE A N 6
ATOM 3093 C CA . ILE A 1 20 ? -9.158 -5.235 3.026 1.00 0.00 20 ILE A CA 6
ATOM 3094 C C . ILE A 1 20 ? -9.331 -3.729 2.855 1.00 0.00 20 ILE A C 6
ATOM 3095 O O . ILE A 1 20 ? -8.688 -2.936 3.544 1.00 0.00 20 ILE A O 6
ATOM 3111 N N . THR A 1 21 ? -10.206 -3.341 1.932 1.00 0.00 21 THR A N 6
ATOM 3112 C CA . THR A 1 21 ? -10.465 -1.931 1.670 1.00 0.00 21 THR A CA 6
ATOM 3113 C C . THR A 1 21 ? -9.302 -1.287 0.923 1.00 0.00 21 THR A C 6
ATOM 3114 O O . THR A 1 21 ? -8.769 -0.262 1.347 1.00 0.00 21 THR A O 6
ATOM 3125 N N . LYS A 1 22 ? -8.913 -1.895 -0.192 1.00 0.00 22 LYS A N 6
ATOM 3126 C CA . LYS A 1 22 ? -7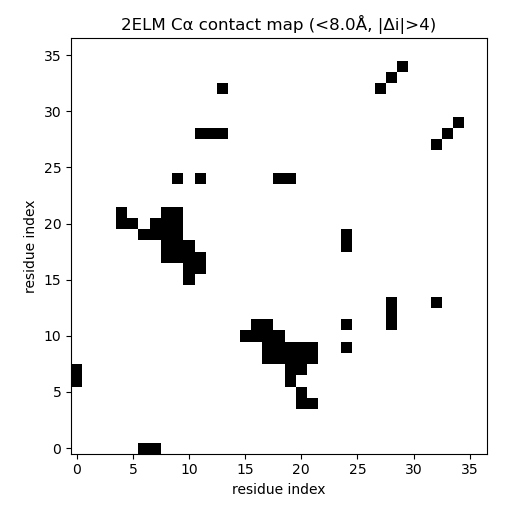.814 -1.381 -1.001 1.00 0.00 22 LYS A CA 6
ATOM 3127 C C . LYS A 1 22 ? -7.840 0.143 -1.047 1.00 0.00 22 LYS A C 6
ATOM 3128 O O . LYS A 1 22 ? -6.801 0.786 -1.193 1.00 0.00 22 LYS A O 6
ATOM 3147 N N . ASN A 1 23 ? -9.033 0.715 -0.920 1.00 0.00 23 ASN A N 6
ATOM 3148 C CA . ASN A 1 23 ? -9.193 2.164 -0.947 1.00 0.00 23 ASN A CA 6
ATOM 3149 C C . ASN A 1 23 ? -8.315 2.828 0.110 1.00 0.00 23 ASN A C 6
ATOM 3150 O O . ASN A 1 23 ? -7.602 3.790 -0.175 1.00 0.00 23 ASN A O 6
ATOM 3161 N N . CYS A 1 24 ? -8.372 2.306 1.331 1.00 0.00 24 CYS A N 6
ATOM 3162 C CA . CYS A 1 24 ? -7.583 2.847 2.431 1.00 0.00 24 CYS A CA 6
ATOM 3163 C C . CYS A 1 24 ? -6.136 2.370 2.350 1.00 0.00 24 CYS A C 6
ATOM 3164 O O . CYS A 1 24 ? -5.211 3.092 2.722 1.00 0.00 24 CYS A O 6
ATOM 3172 N N . LEU A 1 25 ? -5.949 1.148 1.862 1.00 0.00 25 LEU A N 6
ATOM 3173 C CA . LEU A 1 25 ? -4.615 0.572 1.733 1.00 0.00 25 LEU A CA 6
ATOM 3174 C C . LEU A 1 25 ? -3.614 1.619 1.254 1.00 0.00 25 LEU A C 6
ATOM 3175 O O . LEU A 1 25 ? -2.521 1.746 1.806 1.00 0.00 25 LEU A O 6
ATOM 3191 N N . LYS A 1 26 ? -3.996 2.369 0.226 1.00 0.00 26 LYS A N 6
ATOM 3192 C CA . LYS A 1 26 ? -3.134 3.408 -0.325 1.00 0.00 26 LYS A CA 6
ATOM 3193 C C . LYS A 1 26 ? -2.350 4.107 0.780 1.00 0.00 26 LYS A C 6
ATOM 3194 O O . LYS A 1 26 ? -1.156 4.371 0.636 1.00 0.00 26 LYS A O 6
ATOM 3213 N N . ARG A 1 27 ? -3.028 4.404 1.884 1.00 0.00 27 ARG A N 6
ATOM 3214 C CA . ARG A 1 27 ? -2.394 5.072 3.014 1.00 0.00 27 ARG A CA 6
ATOM 3215 C C . ARG A 1 27 ? -1.150 4.313 3.467 1.00 0.00 27 ARG A C 6
ATOM 3216 O O . ARG A 1 27 ? -0.062 4.883 3.562 1.00 0.00 27 ARG A O 6
ATOM 3237 N N . HIS A 1 28 ? -1.319 3.025 3.746 1.00 0.00 28 HIS A N 6
ATOM 3238 C CA . HIS A 1 28 ? -0.210 2.187 4.189 1.00 0.00 28 HIS A CA 6
ATOM 3239 C C . HIS A 1 28 ? 1.062 2.514 3.413 1.00 0.00 28 HIS A C 6
ATOM 3240 O O . HIS A 1 28 ? 2.143 2.625 3.992 1.00 0.00 28 HIS A O 6
ATOM 3254 N N . VAL A 1 29 ? 0.926 2.667 2.100 1.00 0.00 29 VAL A N 6
ATOM 3255 C CA . VAL A 1 29 ? 2.063 2.981 1.244 1.00 0.00 29 VAL A CA 6
ATOM 3256 C C . VAL A 1 29 ? 2.656 4.341 1.596 1.00 0.00 29 VAL A C 6
ATOM 3257 O O . VAL A 1 29 ? 3.873 4.525 1.566 1.00 0.00 29 VAL A O 6
ATOM 3270 N N . ILE A 1 30 ? 1.789 5.290 1.931 1.00 0.00 30 ILE A N 6
ATOM 3271 C CA . ILE A 1 30 ? 2.227 6.633 2.291 1.00 0.00 30 ILE A CA 6
ATOM 3272 C C . ILE A 1 30 ? 2.902 6.643 3.658 1.00 0.00 30 ILE A C 6
ATOM 3273 O O . ILE A 1 30 ? 3.821 7.424 3.901 1.00 0.00 30 ILE A O 6
ATOM 3289 N N . GLN A 1 31 ? 2.441 5.768 4.546 1.00 0.00 31 GLN A N 6
ATOM 3290 C CA . GLN A 1 31 ? 3.002 5.676 5.889 1.00 0.00 31 GLN A CA 6
ATOM 3291 C C . GLN A 1 31 ? 4.194 4.724 5.917 1.00 0.00 31 GLN A C 6
ATOM 3292 O O . GLN A 1 31 ? 5.330 5.142 6.140 1.00 0.00 31 GLN A O 6
ATOM 3306 N N . LYS A 1 32 ? 3.927 3.443 5.690 1.00 0.00 32 LYS A N 6
ATOM 3307 C CA . LYS A 1 32 ? 4.976 2.430 5.688 1.00 0.00 32 LYS A CA 6
ATOM 3308 C C . LYS A 1 32 ? 6.079 2.793 4.699 1.00 0.00 32 LYS A C 6
ATOM 3309 O O . LYS A 1 32 ? 7.251 2.482 4.918 1.00 0.00 32 LYS A O 6
ATOM 3328 N N . HIS A 1 33 ? 5.698 3.453 3.609 1.00 0.00 33 HIS A N 6
ATOM 3329 C CA . HIS A 1 33 ? 6.656 3.859 2.588 1.00 0.00 33 HIS A CA 6
ATOM 3330 C C . HIS A 1 33 ? 6.506 5.342 2.261 1.00 0.00 33 HIS A C 6
ATOM 3331 O O . HIS A 1 33 ? 5.498 5.963 2.598 1.00 0.00 33 HIS A O 6
ATOM 3345 N N . SER A 1 34 ? 7.517 5.904 1.605 1.00 0.00 34 SER A N 6
ATOM 3346 C CA . SER A 1 34 ? 7.499 7.315 1.238 1.00 0.00 34 SER A CA 6
ATOM 3347 C C . SER A 1 34 ? 7.559 7.483 -0.277 1.00 0.00 34 SER A C 6
ATOM 3348 O O . SER A 1 34 ? 8.265 6.748 -0.966 1.00 0.00 34 SER A O 6
ATOM 3356 N N . ASN A 1 35 ? 6.812 8.456 -0.789 1.00 0.00 35 ASN A N 6
ATOM 3357 C CA . ASN A 1 35 ? 6.779 8.720 -2.223 1.00 0.00 35 ASN A CA 6
ATOM 3358 C C . ASN A 1 35 ? 8.153 9.146 -2.729 1.00 0.00 35 ASN A C 6
ATOM 3359 O O . ASN A 1 35 ? 9.075 9.365 -1.942 1.00 0.00 35 ASN A O 6
ATOM 3370 N N . ILE A 1 36 ? 8.283 9.262 -4.046 1.00 0.00 36 ILE A N 6
ATOM 3371 C CA . ILE A 1 36 ? 9.544 9.664 -4.657 1.00 0.00 36 ILE A CA 6
ATOM 3372 C C . ILE A 1 36 ? 9.313 10.645 -5.801 1.00 0.00 36 ILE A C 6
ATOM 3373 O O . ILE A 1 36 ? 8.249 10.652 -6.422 1.00 0.00 36 ILE A O 6
ATOM 3389 N N . LEU A 1 37 ? 10.316 11.472 -6.076 1.00 0.00 37 LEU A N 6
ATOM 3390 C CA . LEU A 1 37 ? 10.224 12.458 -7.147 1.00 0.00 37 LEU A CA 6
ATOM 3391 C C . LEU A 1 37 ? 9.702 11.819 -8.431 1.00 0.00 37 LEU A C 6
ATOM 3392 O O . LEU A 1 37 ? 10.500 11.323 -9.224 1.00 0.00 37 LEU A O 6
ATOM 3409 N N . GLY A 1 1 ? -5.173 -28.110 -5.528 1.00 0.00 1 GLY A N 7
ATOM 3410 C CA . GLY A 1 1 ? -6.347 -28.156 -6.381 1.00 0.00 1 GLY A CA 7
ATOM 3411 C C . GLY A 1 1 ? -7.221 -26.926 -6.231 1.00 0.00 1 GLY A C 7
ATOM 3412 O O . GLY A 1 1 ? -7.581 -26.289 -7.221 1.00 0.00 1 GLY A O 7
ATOM 3416 N N . SER A 1 2 ? -7.564 -26.593 -4.991 1.00 0.00 2 SER A N 7
ATOM 3417 C CA . SER A 1 2 ? -8.406 -25.435 -4.716 1.00 0.00 2 SER A CA 7
ATOM 3418 C C . SER A 1 2 ? -7.969 -24.235 -5.550 1.00 0.00 2 SER A C 7
ATOM 3419 O O . SER A 1 2 ? -6.887 -23.685 -5.346 1.00 0.00 2 SER A O 7
ATOM 3427 N N . SER A 1 3 ? -8.818 -23.835 -6.491 1.00 0.00 3 SER A N 7
ATOM 3428 C CA . SER A 1 3 ? -8.519 -22.702 -7.359 1.00 0.00 3 SER A CA 7
ATOM 3429 C C . SER A 1 3 ? -9.109 -21.413 -6.794 1.00 0.00 3 SER A C 7
ATOM 3430 O O . SER A 1 3 ? -10.300 -21.146 -6.941 1.00 0.00 3 SER A O 7
ATOM 3438 N N . GLY A 1 4 ? -8.263 -20.617 -6.146 1.00 0.00 4 GLY A N 7
ATOM 3439 C CA . GLY A 1 4 ? -8.718 -19.366 -5.568 1.00 0.00 4 GLY A CA 7
ATOM 3440 C C . GLY A 1 4 ? -7.886 -18.943 -4.374 1.00 0.00 4 GLY A C 7
ATOM 3441 O O . GLY A 1 4 ? -6.752 -19.392 -4.209 1.00 0.00 4 GLY A O 7
ATOM 3445 N N . SER A 1 5 ? -8.450 -18.076 -3.539 1.00 0.00 5 SER A N 7
ATOM 3446 C CA . SER A 1 5 ? -7.751 -17.588 -2.356 1.00 0.00 5 SER A CA 7
ATOM 3447 C C . SER A 1 5 ? -8.723 -17.375 -1.200 1.00 0.00 5 SER A C 7
ATOM 3448 O O . SER A 1 5 ? -9.939 -17.387 -1.387 1.00 0.00 5 SER A O 7
ATOM 3456 N N . SER A 1 6 ? -8.176 -17.179 -0.004 1.00 0.00 6 SER A N 7
ATOM 3457 C CA . SER A 1 6 ? -8.994 -16.967 1.185 1.00 0.00 6 SER A CA 7
ATOM 3458 C C . SER A 1 6 ? -9.988 -15.831 0.965 1.00 0.00 6 SER A C 7
ATOM 3459 O O . SER A 1 6 ? -11.170 -15.955 1.281 1.00 0.00 6 SER A O 7
ATOM 3467 N N . GLY A 1 7 ? -9.498 -14.721 0.419 1.00 0.00 7 GLY A N 7
ATOM 3468 C CA . GLY A 1 7 ? -10.355 -13.578 0.166 1.00 0.00 7 GLY A CA 7
ATOM 3469 C C . GLY A 1 7 ? -9.774 -12.636 -0.869 1.00 0.00 7 GLY A C 7
ATOM 3470 O O . GLY A 1 7 ? -8.625 -12.790 -1.284 1.00 0.00 7 GLY A O 7
ATOM 3474 N N . HIS A 1 8 ? -10.570 -11.657 -1.289 1.00 0.00 8 HIS A N 7
ATOM 3475 C CA . HIS A 1 8 ? -10.128 -10.686 -2.284 1.00 0.00 8 HIS A CA 7
ATOM 3476 C C . HIS A 1 8 ? -9.279 -9.595 -1.638 1.00 0.00 8 HIS A C 7
ATOM 3477 O O . HIS A 1 8 ? -9.803 -8.586 -1.164 1.00 0.00 8 HIS A O 7
ATOM 3491 N N . LEU A 1 9 ? -7.967 -9.804 -1.622 1.00 0.00 9 LEU A N 7
ATOM 3492 C CA . LEU A 1 9 ? -7.046 -8.839 -1.034 1.00 0.00 9 LEU A CA 7
ATOM 3493 C C . LEU A 1 9 ? -6.008 -8.383 -2.055 1.00 0.00 9 LEU A C 7
ATOM 3494 O O . LEU A 1 9 ? -5.483 -9.190 -2.823 1.00 0.00 9 LEU A O 7
ATOM 3510 N N . TYR A 1 10 ? -5.716 -7.088 -2.056 1.00 0.00 10 TYR A N 7
ATOM 3511 C CA . TYR A 1 10 ? -4.741 -6.525 -2.983 1.00 0.00 10 TYR A CA 7
ATOM 3512 C C . TYR A 1 10 ? -3.320 -6.724 -2.466 1.00 0.00 10 TYR A C 7
ATOM 3513 O O . TYR A 1 10 ? -3.115 -7.132 -1.323 1.00 0.00 10 TYR A O 7
ATOM 3531 N N . TYR A 1 11 ? -2.342 -6.433 -3.317 1.00 0.00 11 TYR A N 7
ATOM 3532 C CA . TYR A 1 11 ? -0.939 -6.581 -2.948 1.00 0.00 11 TYR A CA 7
ATOM 3533 C C . TYR A 1 11 ? -0.195 -5.257 -3.092 1.00 0.00 11 TYR A C 7
ATOM 3534 O O . TYR A 1 11 ? -0.116 -4.691 -4.182 1.00 0.00 11 TYR A O 7
ATOM 3552 N N . CYS A 1 12 ? 0.349 -4.768 -1.982 1.00 0.00 12 CYS A N 7
ATOM 3553 C CA . CYS A 1 12 ? 1.087 -3.511 -1.982 1.00 0.00 12 CYS A CA 7
ATOM 3554 C C . CYS A 1 12 ? 2.193 -3.529 -3.034 1.00 0.00 12 CYS A C 7
ATOM 3555 O O . CYS A 1 12 ? 2.717 -4.587 -3.380 1.00 0.00 12 CYS A O 7
ATOM 3562 N N . SER A 1 13 ? 2.541 -2.349 -3.538 1.00 0.00 13 SER A N 7
ATOM 3563 C CA . SER A 1 13 ? 3.581 -2.229 -4.552 1.00 0.00 13 SER A CA 7
ATOM 3564 C C . SER A 1 13 ? 4.968 -2.256 -3.915 1.00 0.00 13 SER A C 7
ATOM 3565 O O . SER A 1 13 ? 5.819 -3.061 -4.292 1.00 0.00 13 SER A O 7
ATOM 3573 N N . GLN A 1 14 ? 5.185 -1.370 -2.949 1.00 0.00 14 GLN A N 7
ATOM 3574 C CA . GLN A 1 14 ? 6.468 -1.292 -2.260 1.00 0.00 14 GLN A CA 7
ATOM 3575 C C . GLN A 1 14 ? 6.788 -2.606 -1.555 1.00 0.00 14 GLN A C 7
ATOM 3576 O O . GLN A 1 14 ? 7.773 -3.271 -1.876 1.00 0.00 14 GLN A O 7
ATOM 3590 N N . CYS A 1 15 ? 5.950 -2.974 -0.591 1.00 0.00 15 CYS 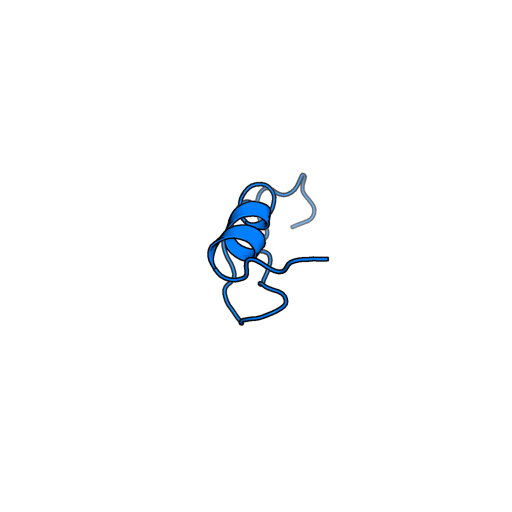A N 7
ATOM 3591 C CA . CYS A 1 15 ? 6.144 -4.208 0.161 1.00 0.00 15 CYS A CA 7
ATOM 3592 C C . CYS A 1 15 ? 5.119 -5.261 -0.249 1.00 0.00 15 CYS A C 7
ATOM 3593 O O . CYS A 1 15 ? 4.332 -5.051 -1.173 1.00 0.00 15 CYS A O 7
ATOM 3600 N N . HIS A 1 16 ? 5.134 -6.395 0.445 1.00 0.00 16 HIS A N 7
ATOM 3601 C CA . HIS A 1 16 ? 4.205 -7.482 0.154 1.00 0.00 16 HIS A CA 7
ATOM 3602 C C . HIS A 1 16 ? 3.072 -7.515 1.175 1.00 0.00 16 HIS A C 7
ATOM 3603 O O . HIS A 1 16 ? 2.631 -8.587 1.593 1.00 0.00 16 HIS A O 7
ATOM 3617 N N . TYR A 1 17 ? 2.605 -6.337 1.572 1.00 0.00 17 TYR A N 7
ATOM 3618 C CA . TYR A 1 17 ? 1.525 -6.232 2.547 1.00 0.00 17 TYR A CA 7
ATOM 3619 C C . TYR A 1 17 ? 0.164 -6.265 1.857 1.00 0.00 17 TYR A C 7
ATOM 3620 O O . TYR A 1 17 ? -0.092 -5.500 0.928 1.00 0.00 17 TYR A O 7
ATOM 3638 N N . SER A 1 18 ? -0.705 -7.158 2.321 1.00 0.00 18 SER A N 7
ATOM 3639 C CA . SER A 1 18 ? -2.039 -7.294 1.748 1.00 0.00 18 SER A CA 7
ATOM 3640 C C . SER A 1 18 ? -3.111 -6.995 2.792 1.00 0.00 18 SER A C 7
ATOM 3641 O O . SER A 1 18 ? -3.081 -7.531 3.900 1.00 0.00 18 SER A O 7
ATOM 3649 N N . SER A 1 19 ? -4.058 -6.136 2.429 1.00 0.00 19 SER A N 7
ATOM 3650 C CA . SER A 1 19 ? -5.138 -5.762 3.334 1.00 0.00 19 SER A CA 7
ATOM 3651 C C . SER A 1 19 ? -6.449 -5.588 2.573 1.00 0.00 19 SER A C 7
ATOM 3652 O O . SER A 1 19 ? -6.464 -5.548 1.343 1.00 0.00 19 SER A O 7
ATOM 3660 N N . ILE A 1 20 ? -7.547 -5.486 3.314 1.00 0.00 20 ILE A N 7
ATOM 3661 C CA . ILE A 1 20 ? -8.863 -5.316 2.711 1.00 0.00 20 ILE A CA 7
ATOM 3662 C C . ILE A 1 20 ? -9.224 -3.840 2.587 1.00 0.00 20 ILE A C 7
ATOM 3663 O O . ILE A 1 20 ? -8.799 -3.015 3.397 1.00 0.00 20 ILE A O 7
ATOM 3679 N N . THR A 1 21 ? -10.013 -3.512 1.569 1.00 0.00 21 THR A N 7
ATOM 3680 C CA . THR A 1 21 ? -10.433 -2.135 1.339 1.00 0.00 21 THR A CA 7
ATOM 3681 C C . THR A 1 21 ? -9.292 -1.300 0.770 1.00 0.00 21 THR A C 7
ATOM 3682 O O . THR A 1 21 ? -8.935 -0.259 1.321 1.00 0.00 21 THR A O 7
ATOM 3693 N N . LYS A 1 22 ? -8.723 -1.763 -0.338 1.00 0.00 22 LYS A N 7
ATOM 3694 C CA . LYS A 1 22 ? -7.622 -1.057 -0.985 1.00 0.00 22 LYS A CA 7
ATOM 3695 C C . LYS A 1 22 ? -7.801 0.453 -0.870 1.00 0.00 22 LYS A C 7
ATOM 3696 O O . LYS A 1 22 ? -6.826 1.199 -0.797 1.00 0.00 22 LYS A O 7
ATOM 3715 N N . ASN A 1 23 ? -9.054 0.896 -0.851 1.00 0.00 23 ASN A N 7
ATOM 3716 C CA . ASN A 1 23 ? -9.360 2.318 -0.743 1.00 0.00 23 ASN A CA 7
ATOM 3717 C C . ASN A 1 23 ? -8.438 2.998 0.264 1.00 0.00 23 ASN A C 7
ATOM 3718 O O . ASN A 1 23 ? -7.896 4.072 -0.001 1.00 0.00 23 ASN A O 7
ATOM 3729 N N . CYS A 1 24 ? -8.265 2.366 1.420 1.00 0.00 24 CYS A N 7
ATOM 3730 C CA . CYS A 1 24 ? -7.409 2.909 2.468 1.00 0.00 24 CYS A CA 7
ATOM 3731 C C . CYS A 1 24 ? -5.964 2.459 2.278 1.00 0.00 24 CYS A C 7
ATOM 3732 O O . CYS A 1 24 ? -5.027 3.185 2.610 1.00 0.00 24 CYS A O 7
ATOM 3740 N N . LEU A 1 25 ? -5.791 1.255 1.743 1.00 0.00 25 LEU A N 7
ATOM 3741 C CA . LEU A 1 25 ? -4.460 0.706 1.510 1.00 0.00 25 LEU A CA 7
ATOM 3742 C C . LEU A 1 25 ? -3.509 1.782 0.995 1.00 0.00 25 LEU A C 7
ATOM 3743 O O . LEU A 1 25 ? -2.322 1.786 1.324 1.00 0.00 25 LEU A O 7
ATOM 3759 N N . LYS A 1 26 ? -4.038 2.694 0.188 1.00 0.00 26 LYS A N 7
ATOM 3760 C CA . LYS A 1 26 ? -3.239 3.779 -0.370 1.00 0.00 26 LYS A CA 7
ATOM 3761 C C . LYS A 1 26 ? -2.390 4.441 0.710 1.00 0.00 26 LYS A C 7
ATOM 3762 O O . LYS A 1 26 ? -1.204 4.701 0.509 1.00 0.00 26 LYS A O 7
ATOM 3781 N N . ARG A 1 27 ? -3.006 4.710 1.857 1.00 0.00 27 ARG A N 7
ATOM 3782 C CA . ARG A 1 27 ? -2.306 5.342 2.970 1.00 0.00 27 ARG A CA 7
ATOM 3783 C C . ARG A 1 27 ? -1.136 4.480 3.436 1.00 0.00 27 ARG A C 7
ATOM 3784 O O . ARG A 1 27 ? -0.001 4.950 3.521 1.00 0.00 27 ARG A O 7
ATOM 3805 N N . HIS A 1 28 ? -1.422 3.218 3.738 1.00 0.00 28 HIS A N 7
ATOM 3806 C CA . HIS A 1 28 ? -0.393 2.290 4.196 1.00 0.00 28 HIS A CA 7
ATOM 3807 C C . HIS A 1 28 ? 0.922 2.532 3.462 1.00 0.00 28 HIS A C 7
ATOM 3808 O O . HIS A 1 28 ? 1.984 2.611 4.080 1.00 0.00 28 HIS A O 7
ATOM 3822 N N . VAL A 1 29 ? 0.844 2.648 2.140 1.00 0.00 29 VAL A N 7
ATOM 3823 C CA . VAL A 1 29 ? 2.029 2.882 1.322 1.00 0.00 29 VAL A CA 7
ATOM 3824 C C . VAL A 1 29 ? 2.653 4.237 1.633 1.00 0.00 29 VAL A C 7
ATOM 3825 O O . VAL A 1 29 ? 3.876 4.380 1.648 1.00 0.00 29 VAL A O 7
ATOM 3838 N N . ILE A 1 30 ? 1.805 5.230 1.879 1.00 0.00 30 ILE A N 7
ATOM 3839 C CA . ILE A 1 30 ? 2.273 6.575 2.191 1.00 0.00 30 ILE A CA 7
ATOM 3840 C C . ILE A 1 30 ? 2.895 6.631 3.582 1.00 0.00 30 ILE A C 7
ATOM 3841 O O . ILE A 1 30 ? 3.803 7.423 3.835 1.00 0.00 30 ILE A O 7
ATOM 3857 N N . GLN A 1 31 ? 2.401 5.785 4.480 1.00 0.00 31 GLN A N 7
ATOM 3858 C CA . GLN A 1 31 ? 2.909 5.738 5.846 1.00 0.00 31 GLN A CA 7
ATOM 3859 C C . GLN A 1 31 ? 4.063 4.748 5.964 1.00 0.00 31 GLN A C 7
ATOM 3860 O O . GLN A 1 31 ? 5.213 5.138 6.166 1.00 0.00 31 GLN A O 7
ATOM 3874 N N . LYS A 1 32 ? 3.748 3.463 5.837 1.00 0.00 32 LYS A N 7
ATOM 3875 C CA . LYS A 1 32 ? 4.757 2.415 5.928 1.00 0.00 32 LYS A CA 7
ATOM 3876 C C . LYS A 1 32 ? 5.944 2.721 5.020 1.00 0.00 32 LYS A C 7
ATOM 3877 O O . LYS A 1 32 ? 7.055 2.243 5.251 1.00 0.00 32 LYS A O 7
ATOM 3896 N N . HIS A 1 33 ? 5.702 3.523 3.988 1.00 0.00 33 HIS A N 7
ATOM 3897 C CA . HIS A 1 33 ? 6.752 3.896 3.047 1.00 0.00 33 HIS A CA 7
ATOM 3898 C C . HIS A 1 33 ? 6.744 5.400 2.791 1.00 0.00 33 HIS A C 7
ATOM 3899 O O . HIS A 1 33 ? 5.760 5.950 2.296 1.00 0.00 33 HIS A O 7
ATOM 3913 N N . SER A 1 34 ? 7.846 6.059 3.132 1.00 0.00 34 SER A N 7
ATOM 3914 C CA . SER A 1 34 ? 7.964 7.500 2.943 1.00 0.00 34 SER A CA 7
ATOM 3915 C C . SER A 1 34 ? 9.402 7.961 3.161 1.00 0.00 34 SER A C 7
ATOM 3916 O O . SER A 1 34 ? 10.163 7.330 3.892 1.00 0.00 34 SER A O 7
ATOM 3924 N N . ASN A 1 35 ? 9.766 9.066 2.519 1.00 0.00 35 ASN A N 7
ATOM 3925 C CA . ASN A 1 35 ? 11.113 9.613 2.641 1.00 0.00 35 ASN A CA 7
ATOM 3926 C C . ASN A 1 35 ? 11.316 10.260 4.008 1.00 0.00 35 ASN A C 7
ATOM 3927 O O . ASN A 1 35 ? 10.567 11.157 4.398 1.00 0.00 35 ASN A O 7
ATOM 3938 N N . ILE A 1 36 ? 12.332 9.801 4.729 1.00 0.00 36 ILE A N 7
ATOM 3939 C CA . ILE A 1 36 ? 12.634 10.336 6.051 1.00 0.00 36 ILE A CA 7
ATOM 3940 C C . ILE A 1 36 ? 13.567 11.538 5.957 1.00 0.00 36 ILE A C 7
ATOM 3941 O O . ILE A 1 36 ? 13.756 12.269 6.930 1.00 0.00 36 ILE A O 7
ATOM 3957 N N . LEU A 1 37 ? 14.148 11.739 4.779 1.00 0.00 37 LEU A N 7
ATOM 3958 C CA . LEU A 1 37 ? 15.061 12.854 4.556 1.00 0.00 37 LEU A CA 7
ATOM 3959 C C . LEU A 1 37 ? 14.350 14.189 4.759 1.00 0.00 37 LEU A C 7
ATOM 3960 O O . LEU A 1 37 ? 14.788 15.195 4.203 1.00 0.00 37 LEU A O 7
ATOM 3977 N N . GLY A 1 1 ? -15.077 -13.331 -17.640 1.00 0.00 1 GLY A N 8
ATOM 3978 C CA . GLY A 1 1 ? -15.358 -13.134 -16.230 1.00 0.00 1 GLY A CA 8
ATOM 3979 C C . GLY A 1 1 ? -15.851 -14.398 -15.554 1.00 0.00 1 GLY A C 8
ATOM 3980 O O . GLY A 1 1 ? -17.002 -14.796 -15.732 1.00 0.00 1 GLY A O 8
ATOM 3984 N N . SER A 1 2 ? -14.978 -15.031 -14.777 1.00 0.00 2 SER A N 8
ATOM 3985 C CA . SER A 1 2 ? -15.330 -16.261 -14.077 1.00 0.00 2 SER A CA 8
ATOM 3986 C C . SER A 1 2 ? -15.861 -15.957 -12.679 1.00 0.00 2 SER A C 8
ATOM 3987 O O . SER A 1 2 ? -15.126 -15.482 -11.813 1.00 0.00 2 SER A O 8
ATOM 3995 N N . SER A 1 3 ? -17.143 -16.234 -12.467 1.00 0.00 3 SER A N 8
ATOM 3996 C CA . SER A 1 3 ? -17.775 -15.987 -11.176 1.00 0.00 3 SER A CA 8
ATOM 3997 C C . SER A 1 3 ? -17.275 -16.977 -10.128 1.00 0.00 3 SER A C 8
ATOM 3998 O O . SER A 1 3 ? -17.243 -18.184 -10.363 1.00 0.00 3 SER A O 8
ATOM 4006 N N . GLY A 1 4 ? -16.885 -16.455 -8.969 1.00 0.00 4 GLY A N 8
ATOM 4007 C CA . GLY A 1 4 ? -16.391 -17.306 -7.902 1.00 0.00 4 GLY A CA 8
ATOM 4008 C C . GLY A 1 4 ? -15.837 -16.510 -6.736 1.00 0.00 4 GLY A C 8
ATOM 4009 O O . GLY A 1 4 ? -14.625 -16.330 -6.620 1.00 0.00 4 GLY A O 8
ATOM 4013 N N . SER A 1 5 ? -16.726 -16.032 -5.872 1.00 0.00 5 SER A N 8
ATOM 4014 C CA . SER A 1 5 ? -16.319 -15.247 -4.713 1.00 0.00 5 SER A CA 8
ATOM 4015 C C . SER A 1 5 ? -15.595 -13.975 -5.145 1.00 0.00 5 SER A C 8
ATOM 4016 O O . SER A 1 5 ? -14.569 -13.607 -4.574 1.00 0.00 5 SER A O 8
ATOM 4024 N N . SER A 1 6 ? -16.139 -13.308 -6.158 1.00 0.00 6 SER A N 8
ATOM 4025 C CA . SER A 1 6 ? -15.544 -12.079 -6.671 1.00 0.00 6 SER A CA 8
ATOM 4026 C C . SER A 1 6 ? -15.324 -11.071 -5.546 1.00 0.00 6 SER A C 8
ATOM 4027 O O . SER A 1 6 ? -16.237 -10.773 -4.778 1.00 0.00 6 SER A O 8
ATOM 4035 N N . GLY A 1 7 ? -14.104 -10.550 -5.457 1.00 0.00 7 GLY A N 8
ATOM 4036 C CA . GLY A 1 7 ? -13.785 -9.581 -4.424 1.00 0.00 7 GLY A CA 8
ATOM 4037 C C . GLY A 1 7 ? -12.705 -10.074 -3.481 1.00 0.00 7 GLY A C 8
ATOM 4038 O O . GLY A 1 7 ? -12.971 -10.880 -2.589 1.00 0.00 7 GLY A O 8
ATOM 4042 N N . HIS A 1 8 ? -11.483 -9.591 -3.679 1.00 0.00 8 HIS A N 8
ATOM 4043 C CA . HIS A 1 8 ? -10.359 -9.988 -2.840 1.00 0.00 8 HIS A CA 8
ATOM 4044 C C . HIS A 1 8 ? -9.458 -8.794 -2.538 1.00 0.00 8 HIS A C 8
ATOM 4045 O O . HIS A 1 8 ? -9.399 -7.836 -3.310 1.00 0.00 8 HIS A O 8
ATOM 4059 N N . LEU A 1 9 ? -8.757 -8.858 -1.411 1.00 0.00 9 LEU A N 8
ATOM 4060 C CA . LEU A 1 9 ? -7.859 -7.782 -1.006 1.00 0.00 9 LEU A CA 8
ATOM 4061 C C . LEU A 1 9 ? -6.665 -7.685 -1.950 1.00 0.00 9 LEU A C 8
ATOM 4062 O O . LEU A 1 9 ? -6.344 -8.638 -2.661 1.00 0.00 9 LEU A O 8
ATOM 4078 N N . TYR A 1 10 ? -6.010 -6.530 -1.951 1.00 0.00 10 TYR A N 8
ATOM 4079 C CA . TYR A 1 10 ? -4.851 -6.308 -2.808 1.00 0.00 10 TYR A CA 8
ATOM 4080 C C . TYR A 1 10 ? -3.555 -6.594 -2.055 1.00 0.00 10 TYR A C 8
ATOM 4081 O O . TYR A 1 10 ? -3.559 -6.787 -0.839 1.00 0.00 10 TYR A O 8
ATOM 4099 N N . TYR A 1 11 ? -2.447 -6.618 -2.787 1.00 0.00 11 TYR A N 8
ATOM 4100 C CA . TYR A 1 11 ? -1.143 -6.882 -2.191 1.00 0.00 11 TYR A CA 8
ATOM 4101 C C . TYR A 1 11 ? -0.137 -5.802 -2.581 1.00 0.00 11 TYR A C 8
ATOM 4102 O O . TYR A 1 11 ? 0.157 -5.608 -3.761 1.00 0.00 11 TYR A O 8
ATOM 4120 N N . CYS A 1 12 ? 0.387 -5.103 -1.580 1.00 0.00 12 CYS A N 8
ATOM 4121 C CA . CYS A 1 12 ? 1.360 -4.043 -1.815 1.00 0.00 12 CYS A CA 8
ATOM 4122 C C . CYS A 1 12 ? 2.463 -4.516 -2.758 1.00 0.00 12 CYS A C 8
ATOM 4123 O O . CYS A 1 12 ? 2.798 -5.700 -2.794 1.00 0.00 12 CYS A O 8
ATOM 4130 N N . SER A 1 13 ? 3.023 -3.581 -3.520 1.00 0.00 13 SER A N 8
ATOM 4131 C CA . SER A 1 13 ? 4.086 -3.903 -4.466 1.00 0.00 13 SER A CA 8
ATOM 4132 C C . SER A 1 13 ? 5.447 -3.891 -3.777 1.00 0.00 13 SER A C 8
ATOM 4133 O O . SER A 1 13 ? 6.112 -4.922 -3.677 1.00 0.00 13 SER A O 8
ATOM 4141 N N . GLN A 1 14 ? 5.855 -2.717 -3.306 1.00 0.00 14 GLN A N 8
ATOM 4142 C CA . GLN A 1 14 ? 7.137 -2.570 -2.628 1.00 0.00 14 GLN A CA 8
ATOM 4143 C C . GLN A 1 14 ? 7.341 -3.681 -1.603 1.00 0.00 14 GLN A C 8
ATOM 4144 O O . GLN A 1 14 ? 8.424 -4.259 -1.505 1.00 0.00 14 GLN A O 8
ATOM 4158 N N . CYS A 1 15 ? 6.294 -3.975 -0.839 1.00 0.00 15 CYS A N 8
ATOM 4159 C CA . CYS A 1 15 ? 6.358 -5.016 0.180 1.00 0.00 15 CYS A CA 8
ATOM 4160 C C . CYS A 1 15 ? 5.306 -6.091 -0.076 1.00 0.00 15 CYS A C 8
ATOM 4161 O O . CYS A 1 15 ? 4.437 -5.935 -0.935 1.00 0.00 15 CYS A O 8
ATOM 4168 N N . HIS A 1 16 ? 5.391 -7.184 0.676 1.00 0.00 16 HIS A N 8
ATOM 4169 C CA . HIS A 1 16 ? 4.446 -8.286 0.532 1.00 0.00 16 HIS A CA 8
ATOM 4170 C C . HIS A 1 16 ? 3.387 -8.240 1.629 1.00 0.00 16 HIS A C 8
ATOM 4171 O O . HIS A 1 16 ? 3.156 -9.230 2.325 1.00 0.00 16 HIS A O 8
ATOM 4185 N N . TYR A 1 17 ? 2.747 -7.086 1.779 1.00 0.00 17 TYR A N 8
ATOM 4186 C CA . TYR A 1 17 ? 1.714 -6.910 2.793 1.00 0.00 17 TYR A CA 8
ATOM 4187 C C . TYR A 1 17 ? 0.339 -6.763 2.150 1.00 0.00 17 TYR A C 8
ATOM 4188 O O . TYR A 1 17 ? 0.140 -5.929 1.266 1.00 0.00 17 TYR A O 8
ATOM 4206 N N . SER A 1 18 ? -0.609 -7.579 2.601 1.00 0.00 18 SER A N 8
ATOM 4207 C CA . SER A 1 18 ? -1.966 -7.543 2.069 1.00 0.00 18 SER A CA 8
ATOM 4208 C C . SER A 1 18 ? -2.888 -6.745 2.9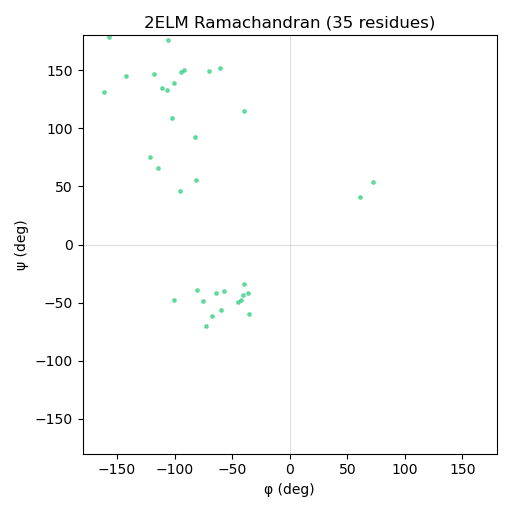86 1.00 0.00 18 SER A C 8
ATOM 4209 O O . SER A 1 18 ? -2.894 -6.941 4.201 1.00 0.00 18 SER A O 8
ATOM 4217 N N . SER A 1 19 ? -3.666 -5.844 2.394 1.00 0.00 19 SER A N 8
ATOM 4218 C CA . SER A 1 19 ? -4.590 -5.013 3.157 1.00 0.00 19 SER A CA 8
ATOM 4219 C C . SER A 1 19 ? -5.900 -4.821 2.399 1.00 0.00 19 SER A C 8
ATOM 4220 O O . SER A 1 19 ? -6.034 -5.247 1.251 1.00 0.00 19 SER A O 8
ATOM 4228 N N . ILE A 1 20 ? -6.864 -4.178 3.049 1.00 0.00 20 ILE A N 8
ATOM 4229 C CA . ILE A 1 20 ? -8.163 -3.928 2.437 1.00 0.00 20 ILE A CA 8
ATOM 4230 C C . ILE A 1 20 ? -8.014 -3.177 1.118 1.00 0.00 20 ILE A C 8
ATOM 4231 O O . ILE A 1 20 ? -6.975 -2.574 0.847 1.00 0.00 20 ILE A O 8
ATOM 4247 N N . THR A 1 21 ? -9.061 -3.217 0.300 1.00 0.00 21 THR A N 8
ATOM 4248 C CA . THR A 1 21 ? -9.048 -2.540 -0.991 1.00 0.00 21 THR A CA 8
ATOM 4249 C C . THR A 1 21 ? -8.251 -1.243 -0.924 1.00 0.00 21 THR A C 8
ATOM 4250 O O . THR A 1 21 ? -8.157 -0.613 0.130 1.00 0.00 21 THR A O 8
ATOM 4261 N N . LYS A 1 22 ? -7.677 -0.847 -2.055 1.00 0.00 22 LYS A N 8
ATOM 4262 C CA . LYS A 1 22 ? -6.889 0.378 -2.126 1.00 0.00 22 LYS A CA 8
ATOM 4263 C C . LYS A 1 22 ? -7.599 1.524 -1.412 1.00 0.00 22 LYS A C 8
ATOM 4264 O O . LYS A 1 22 ? -6.959 2.453 -0.921 1.00 0.00 22 LYS A O 8
ATOM 4283 N N . ASN A 1 23 ? -8.925 1.450 -1.358 1.00 0.00 23 ASN A N 8
ATOM 4284 C CA . ASN A 1 23 ? -9.721 2.482 -0.702 1.00 0.00 23 ASN A CA 8
ATOM 4285 C C . ASN A 1 23 ? -9.035 2.974 0.568 1.00 0.00 23 ASN A C 8
ATOM 4286 O O . ASN A 1 23 ? -9.053 4.168 0.873 1.00 0.00 23 ASN A O 8
ATOM 4297 N N . CYS A 1 24 ? -8.430 2.049 1.304 1.00 0.00 24 CYS A N 8
ATOM 4298 C CA . CYS A 1 24 ? -7.737 2.388 2.541 1.00 0.00 24 CYS A CA 8
ATOM 4299 C C . CYS A 1 24 ? -6.261 2.013 2.459 1.00 0.00 24 CYS A C 8
ATOM 4300 O O . CYS A 1 24 ? -5.389 2.787 2.856 1.00 0.00 24 CYS A O 8
ATOM 4308 N N . LEU A 1 25 ? -5.988 0.820 1.943 1.00 0.00 25 LEU A N 8
ATOM 4309 C CA . LEU A 1 25 ? -4.616 0.340 1.809 1.00 0.00 25 LEU A CA 8
ATOM 4310 C C . LEU A 1 25 ? -3.689 1.461 1.351 1.00 0.00 25 LEU A C 8
ATOM 4311 O O . LEU A 1 25 ? -2.593 1.632 1.884 1.00 0.00 25 LEU A O 8
ATOM 4327 N N . LYS A 1 26 ? -4.137 2.225 0.360 1.00 0.00 26 LYS A N 8
ATOM 4328 C CA . LYS A 1 26 ? -3.351 3.332 -0.168 1.00 0.00 26 LYS A CA 8
ATOM 4329 C C . LYS A 1 26 ? -2.571 4.026 0.944 1.00 0.00 26 LYS A C 8
ATOM 4330 O O . LYS A 1 26 ? -1.409 4.390 0.767 1.00 0.00 26 LYS A O 8
ATOM 4349 N N . ARG A 1 27 ? -3.218 4.204 2.092 1.00 0.00 27 ARG A N 8
ATOM 4350 C CA . ARG A 1 27 ? -2.585 4.854 3.233 1.00 0.00 27 ARG A CA 8
ATOM 4351 C C . ARG A 1 27 ? -1.311 4.119 3.638 1.00 0.00 27 ARG A C 8
ATOM 4352 O O . ARG A 1 27 ? -0.259 4.734 3.822 1.00 0.00 27 ARG A O 8
ATOM 4373 N N . HIS A 1 28 ? -1.412 2.801 3.777 1.00 0.00 28 HIS A N 8
ATOM 4374 C CA . HIS A 1 28 ? -0.267 1.983 4.161 1.00 0.00 28 HIS A CA 8
ATOM 4375 C C . HIS A 1 28 ? 0.972 2.372 3.360 1.00 0.00 28 HIS A C 8
ATOM 4376 O O . HIS A 1 28 ? 2.071 2.472 3.907 1.00 0.00 28 HIS A O 8
ATOM 4390 N N . VAL A 1 29 ? 0.788 2.591 2.062 1.00 0.00 29 VAL A N 8
ATOM 4391 C CA . VAL A 1 29 ? 1.891 2.970 1.187 1.00 0.00 29 VAL A CA 8
ATOM 4392 C C . VAL A 1 29 ? 2.402 4.367 1.521 1.00 0.00 29 VAL A C 8
ATOM 4393 O O . VAL A 1 29 ? 3.565 4.688 1.273 1.00 0.00 29 VAL A O 8
ATOM 4406 N N . ILE A 1 30 ? 1.527 5.192 2.085 1.00 0.00 30 ILE A N 8
ATOM 4407 C CA . ILE A 1 30 ? 1.891 6.554 2.454 1.00 0.00 30 ILE A CA 8
ATOM 4408 C C . ILE A 1 30 ? 2.678 6.578 3.760 1.00 0.00 30 ILE A C 8
ATOM 4409 O O . ILE A 1 30 ? 3.592 7.385 3.931 1.00 0.00 30 ILE A O 8
ATOM 4425 N N . GLN A 1 31 ? 2.318 5.687 4.678 1.00 0.00 31 GLN A N 8
ATOM 4426 C CA . GLN A 1 31 ? 2.991 5.605 5.969 1.00 0.00 31 GLN A CA 8
ATOM 4427 C C . GLN A 1 31 ? 4.271 4.781 5.864 1.00 0.00 31 GLN A C 8
ATOM 4428 O O . GLN A 1 31 ? 5.354 5.250 6.213 1.00 0.00 31 GLN A O 8
ATOM 4442 N N . LYS A 1 32 ? 4.139 3.551 5.380 1.00 0.00 32 LYS A N 8
ATOM 4443 C CA . LYS A 1 32 ? 5.284 2.661 5.227 1.00 0.00 32 LYS A CA 8
ATOM 4444 C C . LYS A 1 32 ? 6.193 3.133 4.096 1.00 0.00 32 LYS A C 8
ATOM 4445 O O . LYS A 1 32 ? 7.417 3.032 4.187 1.00 0.00 32 LYS A O 8
ATOM 4464 N N . HIS A 1 33 ? 5.587 3.651 3.033 1.00 0.00 33 HIS A N 8
ATOM 4465 C CA . HIS A 1 33 ? 6.342 4.141 1.885 1.00 0.00 33 HIS A CA 8
ATOM 4466 C C . HIS A 1 33 ? 5.990 5.594 1.583 1.00 0.00 33 HIS A C 8
ATOM 4467 O O . HIS A 1 33 ? 5.152 6.193 2.258 1.00 0.00 33 HIS A O 8
ATOM 4481 N N . SER A 1 34 ? 6.636 6.156 0.566 1.00 0.00 34 SER A N 8
ATOM 4482 C CA . SER A 1 34 ? 6.395 7.541 0.178 1.00 0.00 34 SER A CA 8
ATOM 4483 C C . SER A 1 34 ? 7.083 7.862 -1.145 1.00 0.00 34 SER A C 8
ATOM 4484 O O . SER A 1 34 ? 8.125 7.295 -1.468 1.00 0.00 34 SER A O 8
ATOM 4492 N N . ASN A 1 35 ? 6.491 8.777 -1.906 1.00 0.00 35 ASN A N 8
ATOM 4493 C CA . ASN A 1 35 ? 7.046 9.175 -3.194 1.00 0.00 35 ASN A CA 8
ATOM 4494 C C . ASN A 1 35 ? 8.191 10.166 -3.011 1.00 0.00 35 ASN A C 8
ATOM 4495 O O . ASN A 1 35 ? 9.251 10.026 -3.623 1.00 0.00 35 ASN A O 8
ATOM 4506 N N . ILE A 1 36 ? 7.971 11.166 -2.165 1.00 0.00 36 ILE A N 8
ATOM 4507 C CA . ILE A 1 36 ? 8.985 12.179 -1.900 1.00 0.00 36 ILE A CA 8
ATOM 4508 C C . ILE A 1 36 ? 10.048 11.655 -0.941 1.00 0.00 36 ILE A C 8
ATOM 4509 O O . ILE A 1 36 ? 9.873 10.610 -0.313 1.00 0.00 36 ILE A O 8
ATOM 4525 N N . LEU A 1 37 ? 11.151 12.387 -0.832 1.00 0.00 37 LEU A N 8
ATOM 4526 C CA . LEU A 1 37 ? 12.244 11.997 0.052 1.00 0.00 37 LEU A CA 8
ATOM 4527 C C . LEU A 1 37 ? 12.443 13.028 1.159 1.00 0.00 37 LEU A C 8
ATOM 4528 O O . LEU A 1 37 ? 11.909 14.131 1.057 1.00 0.00 37 LEU A O 8
ATOM 4545 N N . GLY A 1 1 ? -12.006 -27.359 0.174 1.00 0.00 1 GLY A N 9
ATOM 4546 C CA . GLY A 1 1 ? -12.419 -26.309 1.087 1.00 0.00 1 GLY A CA 9
ATOM 4547 C C . GLY A 1 1 ? -11.681 -25.007 0.844 1.00 0.00 1 GLY A C 9
ATOM 4548 O O . GLY A 1 1 ? -10.497 -24.889 1.162 1.00 0.00 1 GLY A O 9
ATOM 4552 N N . SER A 1 2 ? -12.380 -24.029 0.278 1.00 0.00 2 SER A N 9
ATOM 4553 C CA . SER A 1 2 ? -11.781 -22.731 -0.012 1.00 0.00 2 SER A CA 9
ATOM 4554 C C . SER A 1 2 ? -11.643 -21.900 1.260 1.00 0.00 2 SER A C 9
ATOM 4555 O O . SER A 1 2 ? -12.317 -22.156 2.258 1.00 0.00 2 SER A O 9
ATOM 4563 N N . SER A 1 3 ? -10.765 -20.903 1.215 1.00 0.00 3 SER A N 9
ATOM 4564 C CA . SER A 1 3 ? -10.534 -20.036 2.365 1.00 0.00 3 SER A CA 9
ATOM 4565 C C . SER A 1 3 ? -11.128 -18.651 2.127 1.00 0.00 3 SER A C 9
ATOM 4566 O O . SER A 1 3 ? -10.825 -17.995 1.131 1.00 0.00 3 SER A O 9
ATOM 4574 N N . GLY A 1 4 ? -11.977 -18.211 3.052 1.00 0.00 4 GLY A N 9
ATOM 4575 C CA . GLY A 1 4 ? -12.600 -16.907 2.926 1.00 0.00 4 GLY A CA 9
ATOM 4576 C C . GLY A 1 4 ? -11.626 -15.840 2.465 1.00 0.00 4 GLY A C 9
ATOM 4577 O O . GLY A 1 4 ? -11.565 -15.516 1.279 1.00 0.00 4 GLY A O 9
ATOM 4581 N N . SER A 1 5 ? -10.863 -15.292 3.406 1.00 0.00 5 SER A N 9
ATOM 4582 C CA . SER A 1 5 ? -9.891 -14.252 3.091 1.00 0.00 5 SER A CA 9
ATOM 4583 C C . SER A 1 5 ? -10.558 -13.087 2.365 1.00 0.00 5 SER A C 9
ATOM 4584 O O . SER A 1 5 ? -10.015 -12.550 1.399 1.00 0.00 5 SER A O 9
ATOM 4592 N N . SER A 1 6 ? -11.738 -12.701 2.838 1.00 0.00 6 SER A N 9
ATOM 4593 C CA . SER A 1 6 ? -12.482 -11.602 2.234 1.00 0.00 6 SER A CA 9
ATOM 4594 C C . SER A 1 6 ? -12.399 -11.663 0.711 1.00 0.00 6 SER A C 9
ATOM 4595 O O . SER A 1 6 ? -12.240 -10.641 0.046 1.00 0.00 6 SER A O 9
ATOM 4603 N N . GLY A 1 7 ? -12.509 -12.871 0.167 1.00 0.00 7 GLY A N 9
ATOM 4604 C CA . GLY A 1 7 ? -12.444 -13.044 -1.273 1.00 0.00 7 GLY A CA 9
ATOM 4605 C C . GLY A 1 7 ? -11.210 -12.406 -1.878 1.00 0.00 7 GLY A C 9
ATOM 4606 O O . GLY A 1 7 ? -10.102 -12.572 -1.367 1.00 0.00 7 GLY A O 9
ATOM 4610 N N . HIS A 1 8 ? -11.400 -11.674 -2.972 1.00 0.00 8 HIS A N 9
ATOM 4611 C CA . HIS A 1 8 ? -10.292 -11.009 -3.649 1.00 0.00 8 HIS A CA 9
ATOM 4612 C C . HIS A 1 8 ? -9.608 -10.011 -2.720 1.00 0.00 8 HIS A C 9
ATOM 4613 O O . HIS A 1 8 ? -10.265 -9.332 -1.929 1.00 0.00 8 HIS A O 9
ATOM 4627 N N . LEU A 1 9 ? -8.287 -9.926 -2.820 1.00 0.00 9 LEU A N 9
ATOM 4628 C CA . LEU A 1 9 ? -7.513 -9.011 -1.988 1.00 0.00 9 LEU A CA 9
ATOM 4629 C C . LEU A 1 9 ? -6.513 -8.224 -2.829 1.00 0.00 9 LEU A C 9
ATOM 4630 O O . LEU A 1 9 ? -6.311 -8.517 -4.007 1.00 0.00 9 LEU A O 9
ATOM 4646 N N . TYR A 1 10 ? -5.889 -7.224 -2.215 1.00 0.00 10 TYR A N 9
ATOM 4647 C CA . TYR A 1 10 ? -4.910 -6.395 -2.907 1.00 0.00 10 TYR A CA 9
ATOM 4648 C C . TYR A 1 10 ? -3.601 -6.332 -2.127 1.00 0.00 10 TYR A C 9
ATOM 4649 O O . TYR A 1 10 ? -3.594 -6.077 -0.922 1.00 0.00 10 TYR A O 9
ATOM 4667 N N . TYR A 1 11 ? -2.494 -6.565 -2.823 1.00 0.00 11 TYR A N 9
ATOM 4668 C CA . TYR A 1 11 ? -1.177 -6.538 -2.197 1.00 0.00 11 TYR A CA 9
ATOM 4669 C C . TYR A 1 11 ? -0.475 -5.210 -2.462 1.00 0.00 11 TYR A C 9
ATOM 4670 O O . TYR A 1 11 ? -0.728 -4.551 -3.472 1.00 0.00 11 TYR A O 9
ATOM 4688 N N . CYS A 1 12 ? 0.409 -4.822 -1.549 1.00 0.00 12 CYS A N 9
ATOM 4689 C CA . CYS A 1 12 ? 1.149 -3.573 -1.683 1.00 0.00 12 CYS A CA 9
ATOM 4690 C C . CYS A 1 12 ? 2.246 -3.701 -2.735 1.00 0.00 12 CYS A C 9
ATOM 4691 O O . CYS A 1 12 ? 2.745 -4.795 -2.997 1.00 0.00 12 CYS A O 9
ATOM 4698 N N . SER A 1 13 ? 2.617 -2.574 -3.336 1.00 0.00 13 SER A N 9
ATOM 4699 C CA . SER A 1 13 ? 3.652 -2.560 -4.362 1.00 0.00 13 SER A CA 9
ATOM 4700 C C . SER A 1 13 ? 5.039 -2.667 -3.736 1.00 0.00 13 SER A C 9
ATOM 4701 O O . SER A 1 13 ? 5.822 -3.550 -4.087 1.00 0.00 13 SER A O 9
ATOM 4709 N N . GLN A 1 14 ? 5.335 -1.763 -2.809 1.00 0.00 14 GLN A N 9
ATOM 4710 C CA . GLN A 1 14 ? 6.627 -1.755 -2.134 1.00 0.00 14 GLN A CA 9
ATOM 4711 C C . GLN A 1 14 ? 6.846 -3.052 -1.361 1.00 0.00 14 GLN A C 9
ATOM 4712 O O . GLN A 1 14 ? 7.805 -3.783 -1.612 1.00 0.00 14 GLN A O 9
ATOM 4726 N N . CYS A 1 15 ? 5.950 -3.332 -0.420 1.00 0.00 15 CYS A N 9
ATOM 4727 C CA . CYS A 1 15 ? 6.045 -4.540 0.391 1.00 0.00 15 CYS A CA 9
ATOM 4728 C C . CYS A 1 15 ? 5.043 -5.590 -0.079 1.00 0.00 15 CYS A C 9
ATOM 4729 O O . CYS A 1 15 ? 4.310 -5.376 -1.046 1.00 0.00 15 CYS A O 9
ATOM 4736 N N . HIS A 1 16 ? 5.016 -6.726 0.611 1.00 0.00 16 HIS A N 9
ATOM 4737 C CA . HIS A 1 16 ? 4.104 -7.810 0.265 1.00 0.00 16 HIS A CA 9
ATOM 4738 C C . HIS A 1 16 ? 2.976 -7.918 1.287 1.00 0.00 16 HIS A C 9
ATOM 4739 O O . HIS A 1 16 ? 2.669 -9.005 1.775 1.00 0.00 16 HIS A O 9
ATOM 4753 N N . TYR A 1 17 ? 2.364 -6.783 1.607 1.00 0.00 17 TYR A N 9
ATOM 4754 C CA . TYR A 1 17 ? 1.272 -6.749 2.573 1.00 0.00 17 TYR A CA 9
ATOM 4755 C C . TYR A 1 17 ? -0.074 -6.602 1.870 1.00 0.00 17 TYR A C 9
ATOM 4756 O O . TYR A 1 17 ? -0.321 -5.613 1.179 1.00 0.00 17 TYR A O 9
ATOM 4774 N N . SER A 1 18 ? -0.941 -7.593 2.051 1.00 0.00 18 SER A N 9
ATOM 4775 C CA . SER A 1 18 ? -2.261 -7.576 1.433 1.00 0.00 18 SER A CA 9
ATOM 4776 C C . SER A 1 18 ? -3.328 -7.158 2.440 1.00 0.00 18 SER A C 9
ATOM 4777 O O . SER A 1 18 ? -3.354 -7.642 3.571 1.00 0.00 18 SER A O 9
ATOM 4785 N N . SER A 1 19 ? -4.207 -6.253 2.020 1.00 0.00 19 SER A N 9
ATOM 4786 C CA . SER A 1 19 ? -5.274 -5.765 2.885 1.00 0.00 19 SER A CA 9
ATOM 4787 C C . SER A 1 19 ? -6.555 -5.534 2.090 1.00 0.00 19 SER A C 9
ATOM 4788 O O . SER A 1 19 ? -6.513 -5.272 0.887 1.00 0.00 19 SER A O 9
ATOM 4796 N N . ILE A 1 20 ? -7.692 -5.632 2.770 1.00 0.00 20 ILE A N 9
ATOM 4797 C CA . ILE A 1 20 ? -8.986 -5.432 2.128 1.00 0.00 20 ILE A CA 9
ATOM 4798 C C . ILE A 1 20 ? -9.281 -3.948 1.937 1.00 0.00 20 ILE A C 9
ATOM 4799 O O . ILE A 1 20 ? -8.691 -3.095 2.601 1.00 0.00 20 ILE A O 9
ATOM 4815 N N . THR A 1 21 ? -10.201 -3.646 1.025 1.00 0.00 21 THR A N 9
ATOM 4816 C CA . THR A 1 21 ? -10.576 -2.266 0.746 1.00 0.00 21 THR A CA 9
ATOM 4817 C C . THR A 1 21 ? -9.353 -1.422 0.406 1.00 0.00 21 THR A C 9
ATOM 4818 O O . THR A 1 21 ? -9.104 -0.390 1.030 1.00 0.00 21 THR A O 9
ATOM 4829 N N . LYS A 1 22 ? -8.592 -1.865 -0.589 1.00 0.00 22 LYS A N 9
ATOM 4830 C CA . LYS A 1 22 ? -7.395 -1.150 -1.015 1.00 0.00 22 LYS A CA 9
ATOM 4831 C C . LYS A 1 22 ? -7.607 0.359 -0.941 1.00 0.00 22 LYS A C 9
ATOM 4832 O O . LYS A 1 22 ? -6.674 1.113 -0.671 1.00 0.00 22 LYS A O 9
ATOM 4851 N N . ASN A 1 23 ? -8.841 0.790 -1.180 1.00 0.00 23 ASN A N 9
ATOM 4852 C CA . ASN A 1 23 ? -9.176 2.209 -1.139 1.00 0.00 23 ASN A CA 9
ATOM 4853 C C . ASN A 1 23 ? -8.421 2.914 -0.016 1.00 0.00 23 ASN A C 9
ATOM 4854 O O . ASN A 1 23 ? -7.949 4.039 -0.182 1.00 0.00 23 ASN A O 9
ATOM 4865 N N . CYS A 1 24 ? -8.312 2.244 1.126 1.00 0.00 24 CYS A N 9
ATOM 4866 C CA . CYS A 1 24 ? -7.615 2.806 2.277 1.00 0.00 24 CYS A CA 9
ATOM 4867 C C . CYS A 1 24 ? -6.151 2.376 2.290 1.00 0.00 24 CYS A C 9
ATOM 4868 O O . CYS A 1 24 ? -5.273 3.137 2.699 1.00 0.00 24 CYS A O 9
ATOM 4876 N N . LEU A 1 25 ? -5.896 1.152 1.841 1.00 0.00 25 LEU A N 9
ATOM 4877 C CA . LEU A 1 25 ? -4.538 0.620 1.801 1.00 0.00 25 LEU A CA 9
ATOM 4878 C C . LEU A 1 25 ? -3.547 1.687 1.350 1.00 0.00 25 LEU A C 9
ATOM 4879 O O . LEU A 1 25 ? -2.433 1.774 1.865 1.00 0.00 25 LEU A O 9
ATOM 4895 N N . LYS A 1 26 ? -3.961 2.501 0.384 1.00 0.00 26 LYS A N 9
ATOM 4896 C CA . LYS A 1 26 ? -3.112 3.566 -0.136 1.00 0.00 26 LYS A CA 9
ATOM 4897 C C . LYS A 1 26 ? -2.371 4.272 0.995 1.00 0.00 26 LYS A C 9
ATOM 4898 O O . LYS A 1 26 ? -1.178 4.555 0.886 1.00 0.00 26 LYS A O 9
ATOM 4917 N N . ARG A 1 27 ? -3.085 4.552 2.081 1.00 0.00 27 ARG A N 9
ATOM 4918 C CA . ARG A 1 27 ? -2.493 5.224 3.231 1.00 0.00 27 ARG A CA 9
ATOM 4919 C C . ARG A 1 27 ? -1.229 4.503 3.692 1.00 0.00 27 ARG A C 9
ATOM 4920 O O . ARG A 1 27 ? -0.164 5.110 3.809 1.00 0.00 27 ARG A O 9
ATOM 4941 N N . HIS A 1 28 ? -1.356 3.206 3.951 1.00 0.00 28 HIS A N 9
ATOM 4942 C CA . HIS A 1 28 ? -0.223 2.402 4.399 1.00 0.00 28 HIS A CA 9
ATOM 4943 C C . HIS A 1 28 ? 1.016 2.695 3.559 1.00 0.00 28 HIS A C 9
ATOM 4944 O O . HIS A 1 28 ? 2.118 2.837 4.089 1.00 0.00 28 HIS A O 9
ATOM 4958 N N . VAL A 1 29 ? 0.829 2.784 2.246 1.00 0.00 29 VAL A N 9
ATOM 4959 C CA . VAL A 1 29 ? 1.931 3.060 1.333 1.00 0.00 29 VAL A CA 9
ATOM 4960 C C . VAL A 1 29 ? 2.607 4.384 1.672 1.00 0.00 29 VAL A C 9
ATOM 4961 O O . VAL A 1 29 ? 3.834 4.483 1.676 1.00 0.00 29 VAL A O 9
ATOM 4974 N N . ILE A 1 30 ? 1.797 5.399 1.956 1.00 0.00 30 ILE A N 9
ATOM 4975 C CA . ILE A 1 30 ? 2.317 6.717 2.297 1.00 0.00 30 ILE A CA 9
ATOM 4976 C C . ILE A 1 30 ? 3.047 6.690 3.635 1.00 0.00 30 ILE A C 9
ATOM 4977 O O . ILE A 1 30 ? 4.090 7.324 3.797 1.00 0.00 30 ILE A O 9
ATOM 4993 N N . GLN A 1 31 ? 2.494 5.951 4.591 1.00 0.00 31 GLN A N 9
ATOM 4994 C CA . GLN A 1 31 ? 3.094 5.841 5.915 1.00 0.00 31 GLN A CA 9
ATOM 4995 C C . GLN A 1 31 ? 4.347 4.973 5.874 1.00 0.00 31 GLN A C 9
ATOM 4996 O O . GLN A 1 31 ? 5.458 5.457 6.094 1.00 0.00 31 GLN A O 9
ATOM 5010 N N . LYS A 1 32 ? 4.162 3.688 5.592 1.00 0.00 32 LYS A N 9
ATOM 5011 C CA . LYS A 1 32 ? 5.277 2.752 5.521 1.00 0.00 32 LYS A CA 9
ATOM 5012 C C . LYS A 1 32 ? 6.279 3.178 4.452 1.00 0.00 32 LYS A C 9
ATOM 5013 O O . LYS A 1 32 ? 7.490 3.075 4.646 1.00 0.00 32 LYS A O 9
ATOM 5032 N N . HIS A 1 33 ? 5.765 3.658 3.324 1.00 0.00 33 HIS A N 9
ATOM 5033 C CA . HIS A 1 33 ? 6.615 4.102 2.225 1.00 0.00 33 HIS A CA 9
ATOM 5034 C C . HIS A 1 33 ? 6.380 5.578 1.919 1.00 0.00 33 HIS A C 9
ATOM 5035 O O . HIS A 1 33 ? 5.637 5.921 0.999 1.00 0.00 33 HIS A O 9
ATOM 5049 N N . SER A 1 34 ? 7.018 6.447 2.696 1.00 0.00 34 SER A N 9
ATOM 5050 C CA . SER A 1 34 ? 6.875 7.887 2.511 1.00 0.00 34 SER A CA 9
ATOM 5051 C C . SER A 1 34 ? 7.003 8.260 1.037 1.00 0.00 34 SER A C 9
ATOM 5052 O O . SER A 1 34 ? 7.879 7.760 0.333 1.00 0.00 34 SER A O 9
ATOM 5060 N N . ASN A 1 35 ? 6.122 9.143 0.579 1.00 0.00 35 ASN A N 9
ATOM 5061 C CA . ASN A 1 35 ? 6.135 9.584 -0.812 1.00 0.00 35 ASN A CA 9
ATOM 5062 C C . ASN A 1 35 ? 7.558 9.882 -1.274 1.00 0.00 35 ASN A C 9
ATOM 5063 O O . ASN A 1 35 ? 8.476 9.989 -0.461 1.00 0.00 35 ASN A O 9
ATOM 5074 N N . ILE A 1 36 ? 7.732 10.015 -2.585 1.00 0.00 36 ILE A N 9
ATOM 5075 C CA . ILE A 1 36 ? 9.042 10.302 -3.156 1.00 0.00 36 ILE A CA 9
ATOM 5076 C C . ILE A 1 36 ? 9.511 11.703 -2.778 1.00 0.00 36 ILE A C 9
ATOM 5077 O O . ILE A 1 36 ? 8.768 12.676 -2.911 1.00 0.00 36 ILE A O 9
ATOM 5093 N N . LEU A 1 37 ? 10.750 11.799 -2.307 1.00 0.00 37 LEU A N 9
ATOM 5094 C CA . LEU A 1 37 ? 11.320 13.082 -1.911 1.00 0.00 37 LEU A CA 9
ATOM 5095 C C . LEU A 1 37 ? 11.707 13.907 -3.135 1.00 0.00 37 LEU A C 9
ATOM 5096 O O . LEU A 1 37 ? 12.203 15.021 -2.977 1.00 0.00 37 LEU A O 9
ATOM 5113 N N . GLY A 1 1 ? -24.283 -14.351 -3.593 1.00 0.00 1 GLY A N 10
ATOM 5114 C CA . GLY A 1 1 ? -23.365 -14.650 -4.676 1.00 0.00 1 GLY A CA 10
ATOM 5115 C C . GLY A 1 1 ? -22.014 -15.124 -4.177 1.00 0.00 1 GLY A C 10
ATOM 5116 O O . GLY A 1 1 ? -21.029 -14.390 -4.240 1.00 0.00 1 GLY A O 10
ATOM 5120 N N . SER A 1 2 ? -21.969 -16.355 -3.677 1.00 0.00 2 SER A N 10
ATOM 5121 C CA . SER A 1 2 ? -20.730 -16.925 -3.159 1.00 0.00 2 SER A CA 10
ATOM 5122 C C . SER A 1 2 ? -20.156 -17.951 -4.131 1.00 0.00 2 SER A C 10
ATOM 5123 O O . SER A 1 2 ? -20.537 -19.121 -4.113 1.00 0.00 2 SER A O 10
ATOM 5131 N N . SER A 1 3 ? -19.236 -17.503 -4.980 1.00 0.00 3 SER A N 10
ATOM 5132 C CA . SER A 1 3 ? -18.611 -18.380 -5.963 1.00 0.00 3 SER A CA 10
ATOM 5133 C C . SER A 1 3 ? -17.389 -19.076 -5.371 1.00 0.00 3 SER A C 10
ATOM 5134 O O . SER A 1 3 ? -17.234 -20.291 -5.491 1.00 0.00 3 SER A O 10
ATOM 5142 N N . GLY A 1 4 ? -16.524 -18.296 -4.730 1.00 0.00 4 GLY A N 10
ATOM 5143 C CA . GLY A 1 4 ? -15.327 -18.853 -4.129 1.00 0.00 4 GLY A CA 10
ATOM 5144 C C . GLY A 1 4 ? -14.749 -17.958 -3.050 1.00 0.00 4 GLY A C 10
ATOM 5145 O O . GLY A 1 4 ? -14.743 -16.735 -3.187 1.00 0.00 4 GLY A O 10
ATOM 5149 N N . SER A 1 5 ? -14.264 -18.569 -1.974 1.00 0.00 5 SER A N 10
ATOM 5150 C CA . SER A 1 5 ? -13.686 -17.819 -0.865 1.00 0.00 5 SER A CA 10
ATOM 5151 C C . SER A 1 5 ? -12.745 -16.732 -1.376 1.00 0.00 5 SER A C 10
ATOM 5152 O O . SER A 1 5 ? -12.806 -15.585 -0.933 1.00 0.00 5 SER A O 10
ATOM 5160 N N . SER A 1 6 ? -11.875 -17.102 -2.310 1.00 0.00 6 SER A N 10
ATOM 5161 C CA . SER A 1 6 ? -10.918 -16.161 -2.879 1.00 0.00 6 SER A CA 10
ATOM 5162 C C . SER A 1 6 ? -11.525 -14.766 -2.985 1.00 0.00 6 SER A C 10
ATOM 5163 O O . SER A 1 6 ? -12.388 -14.514 -3.826 1.00 0.00 6 SER A O 10
ATOM 5171 N N . GLY A 1 7 ? -11.068 -13.861 -2.125 1.00 0.00 7 GLY A N 10
ATOM 5172 C CA . GLY A 1 7 ? -11.577 -12.502 -2.138 1.00 0.00 7 GLY A CA 10
ATOM 5173 C C . GLY A 1 7 ? -10.666 -11.549 -2.887 1.00 0.00 7 GLY A C 10
ATOM 5174 O O . GLY A 1 7 ? -9.498 -11.856 -3.129 1.00 0.00 7 GLY A O 10
ATOM 5178 N N . HIS A 1 8 ? -11.200 -10.389 -3.255 1.00 0.00 8 HIS A N 10
ATOM 5179 C CA . HIS A 1 8 ? -10.428 -9.388 -3.982 1.00 0.00 8 HIS A CA 10
ATOM 5180 C C . HIS A 1 8 ? -9.579 -8.556 -3.025 1.00 0.00 8 HIS A C 10
ATOM 5181 O O . HIS A 1 8 ? -10.105 -7.774 -2.232 1.00 0.00 8 HIS A O 10
ATOM 5195 N N . LEU A 1 9 ? -8.264 -8.731 -3.104 1.00 0.00 9 LEU A N 10
ATOM 5196 C CA . LEU A 1 9 ? -7.342 -7.998 -2.244 1.00 0.00 9 LEU A CA 10
ATOM 5197 C C . LEU A 1 9 ? -6.307 -7.244 -3.073 1.00 0.00 9 LEU A C 10
ATOM 5198 O O . LEU A 1 9 ? -6.277 -7.358 -4.299 1.00 0.00 9 LEU A O 10
ATOM 5214 N N . TYR A 1 10 ? -5.459 -6.478 -2.397 1.00 0.00 10 TYR A N 10
ATOM 5215 C CA . TYR A 1 10 ? -4.421 -5.706 -3.071 1.00 0.00 10 TYR A CA 10
ATOM 5216 C C . TYR A 1 10 ? -3.051 -5.986 -2.462 1.00 0.00 10 TYR A C 10
ATOM 5217 O O . TYR A 1 10 ? -2.913 -6.109 -1.244 1.00 0.00 10 TYR A O 10
ATOM 5235 N N . TYR A 1 11 ? -2.040 -6.086 -3.317 1.00 0.00 11 TYR A N 10
ATOM 5236 C CA . TYR A 1 11 ? -0.680 -6.354 -2.865 1.00 0.00 11 TYR A CA 10
ATOM 5237 C C . TYR A 1 11 ? 0.187 -5.103 -2.976 1.00 0.00 11 TYR A C 10
ATOM 5238 O O . TYR A 1 11 ? 0.512 -4.654 -4.076 1.00 0.00 11 TYR A O 10
ATOM 5256 N N . CYS A 1 12 ? 0.559 -4.546 -1.829 1.00 0.00 12 CYS A N 10
ATOM 5257 C CA . CYS A 1 12 ? 1.389 -3.348 -1.794 1.00 0.00 12 CYS A CA 10
ATOM 5258 C C . CYS A 1 12 ? 2.561 -3.469 -2.763 1.00 0.00 12 CYS A C 10
ATOM 5259 O O . CYS A 1 12 ? 3.031 -4.570 -3.050 1.00 0.00 12 CYS A O 10
ATOM 5266 N N . SER A 1 13 ? 3.029 -2.330 -3.263 1.00 0.00 13 SER A N 10
ATOM 5267 C CA . SER A 1 13 ? 4.144 -2.308 -4.202 1.00 0.00 13 SER A CA 10
ATOM 5268 C C . SER A 1 13 ? 5.464 -2.571 -3.484 1.00 0.00 13 SER A C 10
ATOM 5269 O O . SER A 1 13 ? 6.168 -3.532 -3.791 1.00 0.00 13 SER A O 10
ATOM 5277 N N . GLN A 1 14 ? 5.792 -1.708 -2.528 1.00 0.00 14 GLN A N 10
ATOM 5278 C CA . GLN A 1 14 ? 7.028 -1.846 -1.767 1.00 0.00 14 GLN A CA 10
ATOM 5279 C C . GLN A 1 14 ? 7.109 -3.218 -1.105 1.00 0.00 14 GLN A C 10
ATOM 5280 O O . GLN A 1 14 ? 8.057 -3.972 -1.329 1.00 0.00 14 GLN A O 10
ATOM 5294 N N . CYS A 1 15 ? 6.111 -3.535 -0.288 1.00 0.00 15 CYS A N 10
ATOM 5295 C CA . CYS A 1 15 ? 6.069 -4.815 0.408 1.00 0.00 15 CYS A CA 10
ATOM 5296 C C . CYS A 1 15 ? 4.884 -5.653 -0.065 1.00 0.00 15 CYS A C 10
ATOM 5297 O O . CYS A 1 15 ? 4.069 -5.198 -0.868 1.00 0.00 15 CYS A O 10
ATOM 5304 N N . HIS A 1 16 ? 4.794 -6.880 0.440 1.00 0.00 16 HIS A N 10
ATOM 5305 C CA . HIS A 1 16 ? 3.709 -7.781 0.070 1.00 0.00 16 HIS A CA 10
ATOM 5306 C C . HIS A 1 16 ? 2.629 -7.801 1.148 1.00 0.00 16 HIS A C 10
ATOM 5307 O O . HIS A 1 16 ? 2.373 -8.836 1.765 1.00 0.00 16 HIS A O 10
ATOM 5321 N N . TYR A 1 17 ? 2.000 -6.653 1.370 1.00 0.00 17 TYR A N 10
ATOM 5322 C CA . TYR A 1 17 ? 0.950 -6.538 2.375 1.00 0.00 17 TYR A CA 10
ATOM 5323 C C . TYR A 1 17 ? -0.414 -6.344 1.719 1.00 0.00 17 TYR A C 10
ATOM 5324 O O . TYR A 1 17 ? -0.607 -5.424 0.925 1.00 0.00 17 TYR A O 10
ATOM 5342 N N . SER A 1 18 ? -1.356 -7.217 2.059 1.00 0.00 18 SER A N 10
ATOM 5343 C CA . SER A 1 18 ? -2.702 -7.145 1.502 1.00 0.00 18 SER A CA 10
ATOM 5344 C C . SER A 1 18 ? -3.750 -7.157 2.610 1.00 0.00 18 SER A C 10
ATOM 5345 O O . SER A 1 18 ? -3.698 -7.985 3.520 1.00 0.00 18 SER A O 10
ATOM 5353 N N . SER A 1 19 ? -4.702 -6.233 2.526 1.00 0.00 19 SER A N 10
ATOM 5354 C CA . SER A 1 19 ? -5.761 -6.134 3.524 1.00 0.00 19 SER A CA 10
ATOM 5355 C C . SER A 1 19 ? -7.088 -5.758 2.871 1.00 0.00 19 SER A C 10
ATOM 5356 O O . SER A 1 19 ? -7.138 -5.431 1.685 1.00 0.00 19 SER A O 10
ATOM 5364 N N . ILE A 1 20 ? -8.160 -5.808 3.655 1.00 0.00 20 ILE A N 10
ATOM 5365 C CA . ILE A 1 20 ? -9.488 -5.472 3.154 1.00 0.00 20 ILE A CA 10
ATOM 5366 C C . ILE A 1 20 ? -9.600 -3.981 2.854 1.00 0.00 20 ILE A C 10
ATOM 5367 O O . ILE A 1 20 ? -8.810 -3.175 3.345 1.00 0.00 20 ILE A O 10
ATOM 5383 N N . THR A 1 21 ? -10.590 -3.619 2.043 1.00 0.00 21 THR A N 10
ATOM 5384 C CA . THR A 1 21 ? -10.808 -2.226 1.677 1.00 0.00 21 THR A CA 10
ATOM 5385 C C . THR A 1 21 ? -9.515 -1.573 1.203 1.00 0.00 21 THR A C 10
ATOM 5386 O O . THR A 1 21 ? -9.099 -0.540 1.729 1.00 0.00 21 THR A O 10
ATOM 5397 N N . LYS A 1 22 ? -8.881 -2.182 0.206 1.00 0.00 22 LYS A N 10
ATOM 5398 C CA . LYS A 1 22 ? -7.635 -1.659 -0.341 1.00 0.00 22 LYS A CA 10
ATOM 5399 C C . LYS A 1 22 ? -7.721 -0.150 -0.546 1.00 0.00 22 LYS A C 10
ATOM 5400 O O . LYS A 1 22 ? -6.743 0.570 -0.346 1.00 0.00 22 LYS A O 10
ATOM 5419 N N . ASN A 1 23 ? -8.897 0.322 -0.945 1.00 0.00 23 ASN A N 10
ATOM 5420 C CA . ASN A 1 23 ? -9.111 1.746 -1.176 1.00 0.00 23 ASN A CA 10
ATOM 5421 C C . ASN A 1 23 ? -8.391 2.582 -0.123 1.00 0.00 23 ASN A C 10
ATOM 5422 O O . ASN A 1 23 ? -7.928 3.689 -0.404 1.00 0.00 23 ASN A O 10
ATOM 5433 N N . CYS A 1 24 ? -8.299 2.046 1.089 1.00 0.00 24 CYS A N 10
ATOM 5434 C CA . CYS A 1 24 ? -7.635 2.743 2.185 1.00 0.00 24 CYS A CA 10
ATOM 5435 C C . CYS A 1 24 ? -6.134 2.473 2.171 1.00 0.00 24 CYS A C 10
ATOM 5436 O O . CYS A 1 24 ? -5.327 3.382 2.367 1.00 0.00 24 CYS A O 10
ATOM 5444 N N . LEU A 1 25 ? -5.767 1.217 1.940 1.00 0.00 25 LEU A N 10
ATOM 5445 C CA . LEU A 1 25 ? -4.362 0.826 1.902 1.00 0.00 25 LEU A CA 10
ATOM 5446 C C . LEU A 1 25 ? -3.503 1.938 1.309 1.00 0.00 25 LEU A C 10
ATOM 5447 O O . LEU A 1 25 ? -2.349 2.120 1.697 1.00 0.00 25 LEU A O 10
ATOM 5463 N N . LYS A 1 26 ? -4.074 2.681 0.367 1.00 0.00 26 LYS A N 10
ATOM 5464 C CA . LYS A 1 26 ? -3.363 3.778 -0.279 1.00 0.00 26 LYS A CA 10
ATOM 5465 C C . LYS A 1 26 ? -2.454 4.497 0.714 1.00 0.00 26 LYS A C 10
ATOM 5466 O O . LYS A 1 26 ? -1.317 4.841 0.392 1.00 0.00 26 LYS A O 10
ATOM 5485 N N . ARG A 1 27 ? -2.963 4.719 1.921 1.00 0.00 27 ARG A N 10
ATOM 5486 C CA . ARG A 1 27 ? -2.197 5.395 2.961 1.00 0.00 27 ARG A CA 10
ATOM 5487 C C . ARG A 1 27 ? -1.006 4.547 3.398 1.00 0.00 27 ARG A C 10
ATOM 5488 O O . ARG A 1 27 ? 0.132 5.017 3.413 1.00 0.00 27 ARG A O 10
ATOM 5509 N N . HIS A 1 28 ? -1.277 3.295 3.754 1.00 0.00 28 HIS A N 10
ATOM 5510 C CA . HIS A 1 28 ? -0.228 2.381 4.191 1.00 0.00 28 HIS A CA 10
ATOM 5511 C C . HIS A 1 28 ? 1.051 2.598 3.389 1.00 0.00 28 HIS A C 10
ATOM 5512 O O . HIS A 1 28 ? 2.151 2.600 3.943 1.00 0.00 28 HIS A O 10
ATOM 5526 N N . VAL A 1 29 ? 0.900 2.779 2.081 1.00 0.00 29 VAL A N 10
ATOM 5527 C CA . VAL A 1 29 ? 2.043 2.996 1.202 1.00 0.00 29 VAL A CA 10
ATOM 5528 C C . VAL A 1 29 ? 2.764 4.294 1.549 1.00 0.00 29 VAL A C 10
ATOM 5529 O O . VAL A 1 29 ? 3.994 4.351 1.551 1.00 0.00 29 VAL A O 10
ATOM 5542 N N . ILE A 1 30 ? 1.990 5.334 1.843 1.00 0.00 30 ILE A N 10
ATOM 5543 C CA . ILE A 1 30 ? 2.555 6.631 2.194 1.00 0.00 30 ILE A CA 10
ATOM 5544 C C . ILE A 1 30 ? 3.144 6.612 3.600 1.00 0.00 30 ILE A C 10
ATOM 5545 O O . ILE A 1 30 ? 4.158 7.255 3.867 1.00 0.00 30 ILE A O 10
ATOM 5561 N N . GLN A 1 31 ? 2.501 5.868 4.495 1.00 0.00 31 GLN A N 10
ATOM 5562 C CA . GLN A 1 31 ? 2.962 5.765 5.874 1.00 0.00 31 GLN A CA 10
ATOM 5563 C C . GLN A 1 31 ? 4.139 4.800 5.984 1.00 0.00 31 GLN A C 10
ATOM 5564 O O . GLN A 1 31 ? 5.258 5.203 6.300 1.00 0.00 31 GLN A O 10
ATOM 5578 N N . LYS A 1 32 ? 3.878 3.524 5.722 1.00 0.00 32 LYS A N 10
ATOM 5579 C CA . LYS A 1 32 ? 4.914 2.501 5.790 1.00 0.00 32 LYS A CA 10
ATOM 5580 C C . LYS A 1 32 ? 6.042 2.803 4.808 1.00 0.00 32 LYS A C 10
ATOM 5581 O O . LYS A 1 32 ? 7.218 2.617 5.123 1.00 0.00 32 LYS A O 10
ATOM 5600 N N . HIS A 1 33 ? 5.676 3.270 3.619 1.00 0.00 33 HIS A N 10
ATOM 5601 C CA . HIS A 1 33 ? 6.658 3.600 2.592 1.00 0.00 33 HIS A CA 10
ATOM 5602 C C . HIS A 1 33 ? 6.549 5.067 2.187 1.00 0.00 33 HIS A C 10
ATOM 5603 O O . HIS A 1 33 ? 5.625 5.768 2.599 1.00 0.00 33 HIS A O 10
ATOM 5617 N N . SER A 1 34 ? 7.500 5.525 1.379 1.00 0.00 34 SER A N 10
ATOM 5618 C CA . SER A 1 34 ? 7.514 6.910 0.923 1.00 0.00 34 SER A CA 10
ATOM 5619 C C . SER A 1 34 ? 7.041 7.851 2.027 1.00 0.00 34 SER A C 10
ATOM 5620 O O . SER A 1 34 ? 6.327 8.818 1.770 1.00 0.00 34 SER A O 10
A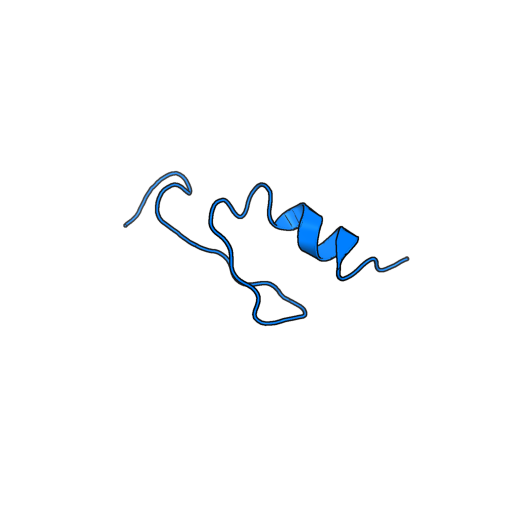TOM 5628 N N . ASN A 1 35 ? 7.447 7.558 3.259 1.00 0.00 35 ASN A N 10
ATOM 5629 C CA . ASN A 1 35 ? 7.065 8.376 4.404 1.00 0.00 35 ASN A CA 10
ATOM 5630 C C . ASN A 1 35 ? 7.476 9.830 4.194 1.00 0.00 35 ASN A C 10
ATOM 5631 O O . ASN A 1 35 ? 8.629 10.120 3.875 1.00 0.00 35 ASN A O 10
ATOM 5642 N N . ILE A 1 36 ? 6.525 10.740 4.377 1.00 0.00 36 ILE A N 10
ATOM 5643 C CA . ILE A 1 36 ? 6.789 12.164 4.210 1.00 0.00 36 ILE A CA 10
ATOM 5644 C C . ILE A 1 36 ? 6.756 12.891 5.550 1.00 0.00 36 ILE A C 10
ATOM 5645 O O . ILE A 1 36 ? 5.935 12.583 6.416 1.00 0.00 36 ILE A O 10
ATOM 5661 N N . LEU A 1 37 ? 7.652 13.858 5.715 1.00 0.00 37 LEU A N 10
ATOM 5662 C CA . LEU A 1 37 ? 7.724 14.631 6.950 1.00 0.00 37 LEU A CA 10
ATOM 5663 C C . LEU A 1 37 ? 7.131 16.023 6.757 1.00 0.00 37 LEU A C 10
ATOM 5664 O O . LEU A 1 37 ? 7.326 16.884 7.613 1.00 0.00 37 LEU A O 10
ATOM 5681 N N . GLY A 1 1 ? -18.135 -25.600 -4.776 1.00 0.00 1 GLY A N 11
ATOM 5682 C CA . GLY A 1 1 ? -18.670 -24.255 -4.874 1.00 0.00 1 GLY A CA 11
ATOM 5683 C C . GLY A 1 1 ? -17.588 -23.194 -4.818 1.00 0.00 1 GLY A C 11
ATOM 5684 O O . GLY A 1 1 ? -17.085 -22.756 -5.853 1.00 0.00 1 GLY A O 11
ATOM 5688 N N . SER A 1 2 ? -17.230 -22.780 -3.607 1.00 0.00 2 SER A N 11
ATOM 5689 C CA . SER A 1 2 ? -16.204 -21.761 -3.420 1.00 0.00 2 SER A CA 11
ATOM 5690 C C . SER A 1 2 ? -14.968 -22.350 -2.749 1.00 0.00 2 SER A C 11
ATOM 5691 O O . SER A 1 2 ? -14.993 -22.694 -1.568 1.00 0.00 2 SER A O 11
ATOM 5699 N N . SER A 1 3 ? -13.885 -22.465 -3.513 1.00 0.00 3 SER A N 11
ATOM 5700 C CA . SER A 1 3 ? -12.639 -23.016 -2.995 1.00 0.00 3 SER A CA 11
ATOM 5701 C C . SER A 1 3 ? -11.460 -22.109 -3.335 1.00 0.00 3 SER A C 11
ATOM 5702 O O . SER A 1 3 ? -10.556 -21.917 -2.524 1.00 0.00 3 SER A O 11
ATOM 5710 N N . GLY A 1 4 ? -11.478 -21.554 -4.543 1.00 0.00 4 GLY A N 11
ATOM 5711 C CA . GLY A 1 4 ? -10.407 -20.674 -4.972 1.00 0.00 4 GLY A CA 11
ATOM 5712 C C . GLY A 1 4 ? -10.923 -19.412 -5.634 1.00 0.00 4 GLY A C 11
ATOM 5713 O O . GLY A 1 4 ? -10.514 -19.075 -6.745 1.00 0.00 4 GLY A O 11
ATOM 5717 N N . SER A 1 5 ? -11.824 -18.714 -4.951 1.00 0.00 5 SER A N 11
ATOM 5718 C CA . SER A 1 5 ? -12.401 -17.484 -5.483 1.00 0.00 5 SER A CA 11
ATOM 5719 C C . SER A 1 5 ? -12.397 -16.382 -4.428 1.00 0.00 5 SER A C 11
ATOM 5720 O O . SER A 1 5 ? -13.431 -16.072 -3.835 1.00 0.00 5 SER A O 11
ATOM 5728 N N . SER A 1 6 ? -11.227 -15.794 -4.199 1.00 0.00 6 SER A N 11
ATOM 5729 C CA . SER A 1 6 ? -11.087 -14.729 -3.213 1.00 0.00 6 SER A CA 11
ATOM 5730 C C . SER A 1 6 ? -10.316 -13.548 -3.795 1.00 0.00 6 SER A C 11
ATOM 5731 O O . SER A 1 6 ? -9.088 -13.509 -3.746 1.00 0.00 6 SER A O 11
ATOM 5739 N N . GLY A 1 7 ? -11.049 -12.586 -4.348 1.00 0.00 7 GLY A N 11
ATOM 5740 C CA . GLY A 1 7 ? -10.418 -11.417 -4.932 1.00 0.00 7 GLY A CA 11
ATOM 5741 C C . GLY A 1 7 ? -10.761 -10.141 -4.189 1.00 0.00 7 GLY A C 11
ATOM 5742 O O . GLY A 1 7 ? -10.678 -10.087 -2.962 1.00 0.00 7 GLY A O 11
ATOM 5746 N N . HIS A 1 8 ? -11.147 -9.110 -4.934 1.00 0.00 8 HIS A N 11
ATOM 5747 C CA . HIS A 1 8 ? -11.503 -7.827 -4.338 1.00 0.00 8 HIS A CA 11
ATOM 5748 C C . HIS A 1 8 ? -10.466 -7.402 -3.304 1.00 0.00 8 HIS A C 11
ATOM 5749 O O . HIS A 1 8 ? -10.807 -6.845 -2.259 1.00 0.00 8 HIS A O 11
ATOM 5763 N N . LEU A 1 9 ? -9.198 -7.667 -3.600 1.00 0.00 9 LEU A N 11
ATOM 5764 C CA . LEU A 1 9 ? -8.110 -7.313 -2.696 1.00 0.00 9 LEU A CA 11
ATOM 5765 C C . LEU A 1 9 ? -6.821 -7.056 -3.469 1.00 0.00 9 LEU A C 11
ATOM 5766 O O . LEU A 1 9 ? -6.681 -7.473 -4.620 1.00 0.00 9 LEU A O 11
ATOM 5782 N N . TYR A 1 10 ? -5.880 -6.370 -2.830 1.00 0.00 10 TYR A N 11
ATOM 5783 C CA . TYR A 1 10 ? -4.602 -6.058 -3.458 1.00 0.00 10 TYR A CA 11
ATOM 5784 C C . TYR A 1 10 ? -3.439 -6.478 -2.564 1.00 0.00 10 TYR A C 11
ATOM 5785 O O . TYR A 1 10 ? -3.593 -6.619 -1.351 1.00 0.00 10 TYR A O 11
ATOM 5803 N N . TYR A 1 11 ? -2.275 -6.676 -3.173 1.00 0.00 11 TYR A N 11
ATOM 5804 C CA . TYR A 1 11 ? -1.085 -7.081 -2.435 1.00 0.00 11 TYR A CA 11
ATOM 5805 C C . TYR A 1 11 ? 0.034 -6.057 -2.599 1.00 0.00 11 TYR A C 11
ATOM 5806 O O . TYR A 1 11 ? 0.676 -5.985 -3.647 1.00 0.00 11 TYR A O 11
ATOM 5824 N N . CYS A 1 12 ? 0.262 -5.267 -1.555 1.00 0.00 12 CYS A N 11
ATOM 5825 C CA . CYS A 1 12 ? 1.302 -4.246 -1.581 1.00 0.00 12 CYS A CA 11
ATOM 5826 C C . CYS A 1 12 ? 2.588 -4.795 -2.193 1.00 0.00 12 CYS A C 11
ATOM 5827 O O . CYS A 1 12 ? 3.181 -5.740 -1.673 1.00 0.00 12 CYS A O 11
ATOM 5834 N N . SER A 1 13 ? 3.012 -4.196 -3.301 1.00 0.00 13 SER A N 11
ATOM 5835 C CA . SER A 1 13 ? 4.225 -4.626 -3.986 1.00 0.00 13 SER A CA 11
ATOM 5836 C C . SER A 1 13 ? 5.461 -4.000 -3.348 1.00 0.00 13 SER A C 11
ATOM 5837 O O . SER A 1 13 ? 6.522 -3.926 -3.967 1.00 0.00 13 SER A O 11
ATOM 5845 N N . GLN A 1 14 ? 5.315 -3.552 -2.105 1.00 0.00 14 GLN A N 11
ATOM 5846 C CA . GLN A 1 14 ? 6.419 -2.931 -1.383 1.00 0.00 14 GLN A CA 11
ATOM 5847 C C . GLN A 1 14 ? 6.842 -3.789 -0.194 1.00 0.00 14 GLN A C 11
ATOM 5848 O O . GLN A 1 14 ? 8.032 -3.994 0.044 1.00 0.00 14 GLN A O 11
ATOM 5862 N N . CYS A 1 15 ? 5.859 -4.287 0.549 1.00 0.00 15 CYS A N 11
ATOM 5863 C CA . CYS A 1 15 ? 6.129 -5.121 1.714 1.00 0.00 15 CYS A CA 11
ATOM 5864 C C . CYS A 1 15 ? 5.238 -6.360 1.713 1.00 0.00 15 CYS A C 11
ATOM 5865 O O . CYS A 1 15 ? 4.790 -6.817 2.765 1.00 0.00 15 CYS A O 11
ATOM 5872 N N . HIS A 1 16 ? 4.983 -6.899 0.524 1.00 0.00 16 HIS A N 11
ATOM 5873 C CA . HIS A 1 16 ? 4.147 -8.085 0.386 1.00 0.00 16 HIS A CA 11
ATOM 5874 C C . HIS A 1 16 ? 3.026 -8.083 1.421 1.00 0.00 16 HIS A C 11
ATOM 5875 O O . HIS A 1 16 ? 2.708 -9.117 2.009 1.00 0.00 16 HIS A O 11
ATOM 5889 N N . TYR A 1 17 ? 2.431 -6.916 1.639 1.00 0.00 17 TYR A N 11
ATOM 5890 C CA . TYR A 1 17 ? 1.347 -6.778 2.605 1.00 0.00 17 TYR A CA 11
ATOM 5891 C C . TYR A 1 17 ? 0.011 -6.571 1.900 1.00 0.00 17 TYR A C 11
ATOM 5892 O O . TYR A 1 17 ? -0.156 -5.628 1.127 1.00 0.00 17 TYR A O 11
ATOM 5910 N N . SER A 1 18 ? -0.939 -7.461 2.172 1.00 0.00 18 SER A N 11
ATOM 5911 C CA . SER A 1 18 ? -2.260 -7.379 1.562 1.00 0.00 18 SER A CA 11
ATOM 5912 C C . SER A 1 18 ? -3.346 -7.274 2.629 1.00 0.00 18 SER A C 11
ATOM 5913 O O . SER A 1 18 ? -3.349 -8.026 3.603 1.00 0.00 18 SER A O 11
ATOM 5921 N N . SER A 1 19 ? -4.267 -6.335 2.437 1.00 0.00 19 SER A N 11
ATOM 5922 C CA . SER A 1 19 ? -5.356 -6.128 3.384 1.00 0.00 19 SER A CA 11
ATOM 5923 C C . SER A 1 19 ? -6.648 -5.769 2.656 1.00 0.00 19 SER A C 11
ATOM 5924 O O . SER A 1 19 ? -6.660 -5.605 1.435 1.00 0.00 19 SER A O 11
ATOM 5932 N N . ILE A 1 20 ? -7.733 -5.648 3.413 1.00 0.00 20 ILE A N 11
ATOM 5933 C CA . ILE A 1 20 ? -9.029 -5.307 2.841 1.00 0.00 20 ILE A CA 11
ATOM 5934 C C . ILE A 1 20 ? -9.200 -3.796 2.728 1.00 0.00 20 ILE A C 11
ATOM 5935 O O . ILE A 1 20 ? -8.502 -3.029 3.391 1.00 0.00 20 ILE A O 11
ATOM 5951 N N . THR A 1 21 ? -10.136 -3.374 1.883 1.00 0.00 21 THR A N 11
ATOM 5952 C CA . THR A 1 21 ? -10.400 -1.955 1.682 1.00 0.00 21 THR A CA 11
ATOM 5953 C C . THR A 1 21 ? -9.241 -1.276 0.962 1.00 0.00 21 THR A C 11
ATOM 5954 O O . THR A 1 21 ? -8.687 -0.289 1.446 1.00 0.00 21 THR A O 11
ATOM 5965 N N . LYS A 1 22 ? -8.877 -1.811 -0.199 1.00 0.00 22 LYS A N 11
ATOM 5966 C CA . LYS A 1 22 ? -7.784 -1.256 -0.988 1.00 0.00 22 LYS A CA 11
ATOM 5967 C C . LYS A 1 22 ? -7.787 0.268 -0.926 1.00 0.00 22 LYS A C 11
ATOM 5968 O O . LYS A 1 22 ? -6.737 0.904 -1.015 1.00 0.00 22 LYS A O 11
ATOM 5987 N N . ASN A 1 23 ? -8.973 0.847 -0.772 1.00 0.00 23 ASN A N 11
ATOM 5988 C CA . ASN A 1 23 ? -9.111 2.297 -0.697 1.00 0.00 23 ASN A CA 11
ATOM 5989 C C . ASN A 1 23 ? -8.170 2.880 0.353 1.00 0.00 23 ASN A C 11
ATOM 5990 O O . ASN A 1 23 ? -7.467 3.859 0.096 1.00 0.00 23 ASN A O 11
ATOM 6001 N N . CYS A 1 24 ? -8.161 2.272 1.534 1.00 0.00 24 CYS A N 11
ATOM 6002 C CA . CYS A 1 24 ? -7.305 2.731 2.623 1.00 0.00 24 CYS A CA 11
ATOM 6003 C C . CYS A 1 24 ? -5.853 2.333 2.378 1.00 0.00 24 CYS A C 11
ATOM 6004 O O . CYS A 1 24 ? -4.932 3.101 2.659 1.00 0.00 24 CYS A O 11
ATOM 6012 N N . LEU A 1 25 ? -5.656 1.128 1.855 1.00 0.00 25 LEU A N 11
ATOM 6013 C CA . LEU A 1 25 ? -4.315 0.627 1.574 1.00 0.00 25 LEU A CA 11
ATOM 6014 C C . LEU A 1 25 ? -3.430 1.730 1.003 1.00 0.00 25 LEU A C 11
ATOM 6015 O O . LEU A 1 25 ? -2.238 1.802 1.303 1.00 0.00 25 LEU A O 11
ATOM 6031 N N . LYS A 1 26 ? -4.021 2.589 0.180 1.00 0.00 26 LYS A N 11
ATOM 6032 C CA . LYS A 1 26 ? -3.288 3.692 -0.431 1.00 0.00 26 LYS A CA 11
ATOM 6033 C C . LYS A 1 26 ? -2.465 4.442 0.612 1.00 0.00 26 LYS A C 11
ATOM 6034 O O . LYS A 1 26 ? -1.297 4.758 0.385 1.00 0.00 26 LYS A O 11
ATOM 6053 N N . ARG A 1 27 ? -3.082 4.723 1.755 1.00 0.00 27 ARG A N 11
ATOM 6054 C CA . ARG A 1 27 ? -2.406 5.436 2.833 1.00 0.00 27 ARG A CA 11
ATOM 6055 C C . ARG A 1 27 ? -1.212 4.638 3.348 1.00 0.00 27 ARG A C 11
ATOM 6056 O O . ARG A 1 27 ? -0.095 5.151 3.425 1.00 0.00 27 ARG A O 11
ATOM 6077 N N . HIS A 1 28 ? -1.455 3.379 3.699 1.00 0.00 28 HIS A N 11
ATOM 6078 C CA . HIS A 1 28 ? -0.400 2.510 4.207 1.00 0.00 28 HIS A CA 11
ATOM 6079 C C . HIS A 1 28 ? 0.918 2.779 3.488 1.00 0.00 28 HIS A C 11
ATOM 6080 O O . HIS A 1 28 ? 1.974 2.859 4.116 1.00 0.00 28 HIS A O 11
ATOM 6094 N N . VAL A 1 29 ? 0.850 2.916 2.168 1.00 0.00 29 VAL A N 11
ATOM 6095 C CA . VAL A 1 29 ? 2.038 3.176 1.363 1.00 0.00 29 VAL A CA 11
ATOM 6096 C C . VAL A 1 29 ? 2.673 4.510 1.737 1.00 0.00 29 VAL A C 11
ATOM 6097 O O . VAL A 1 29 ? 3.896 4.623 1.830 1.00 0.00 29 VAL A O 11
ATOM 6110 N N . ILE A 1 30 ? 1.835 5.519 1.951 1.00 0.00 30 ILE A N 11
ATOM 6111 C CA . ILE A 1 30 ? 2.315 6.846 2.317 1.00 0.00 30 ILE A CA 11
ATOM 6112 C C . ILE A 1 30 ? 2.992 6.828 3.683 1.00 0.00 30 ILE A C 11
ATOM 6113 O O . ILE A 1 30 ? 3.933 7.582 3.929 1.00 0.00 30 ILE A O 11
ATOM 6129 N N . GLN A 1 31 ? 2.508 5.962 4.566 1.00 0.00 31 GLN A N 11
ATOM 6130 C CA . GLN A 1 31 ? 3.068 5.845 5.907 1.00 0.00 31 GLN A CA 11
ATOM 6131 C C . GLN A 1 31 ? 4.195 4.818 5.939 1.00 0.00 31 GLN A C 11
ATOM 6132 O O . GLN A 1 31 ? 5.365 5.169 6.093 1.00 0.00 31 GLN A O 11
ATOM 6146 N N . LYS A 1 32 ? 3.835 3.548 5.794 1.00 0.00 32 LYS A N 11
ATOM 6147 C CA . LYS A 1 32 ? 4.816 2.468 5.805 1.00 0.00 32 LYS A CA 11
ATOM 6148 C C . LYS A 1 32 ? 5.931 2.735 4.799 1.00 0.00 32 LYS A C 11
ATOM 6149 O O . LYS A 1 32 ? 7.099 2.446 5.060 1.00 0.00 32 LYS A O 11
ATOM 6168 N N . HIS A 1 33 ? 5.563 3.289 3.648 1.00 0.00 33 HIS A N 11
ATOM 6169 C CA . HIS A 1 33 ? 6.533 3.597 2.603 1.00 0.00 33 HIS A CA 11
ATOM 6170 C C . HIS A 1 33 ? 6.538 5.091 2.290 1.00 0.00 33 HIS A C 11
ATOM 6171 O O . HIS A 1 33 ? 5.736 5.851 2.831 1.00 0.00 33 HIS A O 11
ATOM 6185 N N . SER A 1 34 ? 7.449 5.503 1.414 1.00 0.00 34 SER A N 11
ATOM 6186 C CA . SER A 1 34 ? 7.562 6.906 1.033 1.00 0.00 34 SER A CA 11
ATOM 6187 C C . SER A 1 34 ? 7.378 7.076 -0.472 1.00 0.00 34 SER A C 11
ATOM 6188 O O . SER A 1 34 ? 7.980 6.357 -1.267 1.00 0.00 34 SER A O 11
ATOM 6196 N N . ASN A 1 35 ? 6.541 8.035 -0.855 1.00 0.00 35 ASN A N 11
ATOM 6197 C CA . ASN A 1 35 ? 6.276 8.301 -2.264 1.00 0.00 35 ASN A CA 11
ATOM 6198 C C . ASN A 1 35 ? 7.237 9.352 -2.810 1.00 0.00 35 ASN A C 11
ATOM 6199 O O . ASN A 1 35 ? 7.302 10.472 -2.302 1.00 0.00 35 ASN A O 11
ATOM 6210 N N . ILE A 1 36 ? 7.982 8.983 -3.847 1.00 0.00 36 ILE A N 11
ATOM 6211 C CA . ILE A 1 36 ? 8.939 9.895 -4.462 1.00 0.00 36 ILE A CA 11
ATOM 6212 C C . ILE A 1 36 ? 8.228 10.961 -5.288 1.00 0.00 36 ILE A C 11
ATOM 6213 O O . ILE A 1 36 ? 8.836 11.952 -5.698 1.00 0.00 36 ILE A O 11
ATOM 6229 N N . LEU A 1 37 ? 6.938 10.754 -5.529 1.00 0.00 37 LEU A N 11
ATOM 6230 C CA . LEU A 1 37 ? 6.143 11.699 -6.305 1.00 0.00 37 LEU A CA 11
ATOM 6231 C C . LEU A 1 37 ? 5.269 12.553 -5.393 1.00 0.00 37 LEU A C 11
ATOM 6232 O O . LEU A 1 37 ? 4.559 13.428 -5.886 1.00 0.00 37 LEU A O 11
ATOM 6249 N N . GLY A 1 1 ? -26.408 -10.199 -3.823 1.00 0.00 1 GLY A N 12
ATOM 6250 C CA . GLY A 1 1 ? -26.020 -11.316 -4.665 1.00 0.00 1 GLY A CA 12
ATOM 6251 C C . GLY A 1 1 ? -24.560 -11.687 -4.499 1.00 0.00 1 GLY A C 12
ATOM 6252 O O . GLY A 1 1 ? -23.676 -11.000 -5.010 1.00 0.00 1 GLY A O 12
ATOM 6256 N N . SER A 1 2 ? -24.306 -12.777 -3.782 1.00 0.00 2 SER A N 12
ATOM 6257 C CA . SER A 1 2 ? -22.942 -13.236 -3.546 1.00 0.00 2 SER A CA 12
ATOM 6258 C C . SER A 1 2 ? -22.564 -14.343 -4.525 1.00 0.00 2 SER A C 12
ATOM 6259 O O . SER A 1 2 ? -21.946 -15.337 -4.146 1.00 0.00 2 SER A O 12
ATOM 6267 N N . SER A 1 3 ? -22.940 -14.162 -5.787 1.00 0.00 3 SER A N 12
ATOM 6268 C CA . SER A 1 3 ? -22.645 -15.146 -6.822 1.00 0.00 3 SER A CA 12
ATOM 6269 C C . SER A 1 3 ? -21.641 -14.591 -7.828 1.00 0.00 3 SER A C 12
ATOM 6270 O O . SER A 1 3 ? -21.781 -14.789 -9.034 1.00 0.00 3 SER A O 12
ATOM 6278 N N . GLY A 1 4 ? -20.628 -13.894 -7.322 1.00 0.00 4 GLY A N 12
ATOM 6279 C CA . GLY A 1 4 ? -19.616 -13.321 -8.189 1.00 0.00 4 GLY A CA 12
ATOM 6280 C C . GLY A 1 4 ? -18.971 -12.086 -7.590 1.00 0.00 4 GLY A C 12
ATOM 6281 O O . GLY A 1 4 ? -18.752 -11.094 -8.285 1.00 0.00 4 GLY A O 12
ATOM 6285 N N . SER A 1 5 ? -18.669 -12.146 -6.297 1.00 0.00 5 SER A N 12
ATOM 6286 C CA . SER A 1 5 ? -18.051 -11.022 -5.604 1.00 0.00 5 SER A CA 12
ATOM 6287 C C . SER A 1 5 ? -16.709 -10.666 -6.235 1.00 0.00 5 SER A C 12
ATOM 6288 O O . SER A 1 5 ? -16.447 -9.506 -6.551 1.00 0.00 5 SER A O 12
ATOM 6296 N N . SER A 1 6 ? -15.861 -11.674 -6.415 1.00 0.00 6 SER A N 12
ATOM 6297 C CA . SER A 1 6 ? -14.543 -11.468 -7.004 1.00 0.00 6 SER A CA 12
ATOM 6298 C C . SER A 1 6 ? -13.786 -10.364 -6.272 1.00 0.00 6 SER A C 12
ATOM 6299 O O . SER A 1 6 ? -13.140 -9.522 -6.893 1.00 0.00 6 SER A O 12
ATOM 6307 N N . GLY A 1 7 ? -13.872 -10.376 -4.945 1.00 0.00 7 GLY A N 12
ATOM 6308 C CA . GLY A 1 7 ? -13.192 -9.372 -4.148 1.00 0.00 7 GLY A CA 12
ATOM 6309 C C . GLY A 1 7 ? -11.698 -9.615 -4.062 1.00 0.00 7 GLY A C 12
ATOM 6310 O O . GLY A 1 7 ? -11.140 -9.713 -2.968 1.00 0.00 7 GLY A O 12
ATOM 6314 N N . HIS A 1 8 ? -11.048 -9.714 -5.217 1.00 0.00 8 HIS A N 12
ATOM 6315 C CA . HIS A 1 8 ? -9.610 -9.948 -5.267 1.00 0.00 8 HIS A CA 12
ATOM 6316 C C . HIS A 1 8 ? -8.866 -8.952 -4.382 1.00 0.00 8 HIS A C 12
ATOM 6317 O O . HIS A 1 8 ? -9.010 -7.739 -4.538 1.00 0.00 8 HIS A O 12
ATOM 6331 N N . LEU A 1 9 ? -8.071 -9.472 -3.454 1.00 0.00 9 LEU A N 12
ATOM 6332 C CA . LEU A 1 9 ? -7.304 -8.629 -2.543 1.00 0.00 9 LEU A CA 12
ATOM 6333 C C . LEU A 1 9 ? -6.223 -7.858 -3.294 1.00 0.00 9 LEU A C 12
ATOM 6334 O O . LEU A 1 9 ? -5.878 -8.197 -4.427 1.00 0.00 9 LEU A O 12
ATOM 6350 N N . TYR A 1 10 ? -5.691 -6.822 -2.656 1.00 0.00 10 TYR A N 12
ATOM 6351 C CA . TYR A 1 10 ? -4.649 -6.003 -3.264 1.00 0.00 10 TYR A CA 12
ATOM 6352 C C . TYR A 1 10 ? -3.397 -5.979 -2.392 1.00 0.00 10 TYR A C 12
ATOM 6353 O O . TYR A 1 10 ? -3.475 -5.777 -1.179 1.00 0.00 10 TYR A O 12
ATOM 6371 N N . TYR A 1 11 ? -2.244 -6.184 -3.018 1.00 0.00 11 TYR A N 12
ATOM 6372 C CA . TYR A 1 11 ? -0.975 -6.188 -2.300 1.00 0.00 11 TYR A CA 12
ATOM 6373 C C . TYR A 1 11 ? -0.234 -4.868 -2.496 1.00 0.00 11 TYR A C 12
ATOM 6374 O O . TYR A 1 11 ? -0.225 -4.304 -3.590 1.00 0.00 11 TYR A O 12
ATOM 6392 N N . CYS A 1 12 ? 0.387 -4.381 -1.426 1.00 0.00 12 CYS A N 12
ATOM 6393 C CA . CYS A 1 12 ? 1.130 -3.129 -1.478 1.00 0.00 12 CYS A CA 12
ATOM 6394 C C . CYS A 1 12 ? 2.128 -3.135 -2.633 1.00 0.00 12 CYS A C 12
ATOM 6395 O O . CYS A 1 12 ? 2.567 -4.194 -3.081 1.00 0.00 12 CYS A O 12
ATOM 6402 N N . SER A 1 13 ? 2.481 -1.946 -3.109 1.00 0.00 13 SER A N 12
ATOM 6403 C CA . SER A 1 13 ? 3.424 -1.814 -4.214 1.00 0.00 13 SER A CA 12
ATOM 6404 C C . SER A 1 13 ? 4.846 -2.116 -3.753 1.00 0.00 13 SER A C 12
ATOM 6405 O O . SER A 1 13 ? 5.533 -2.955 -4.335 1.00 0.00 13 SER A O 12
ATOM 6413 N N . GLN A 1 14 ? 5.281 -1.425 -2.704 1.00 0.00 14 GLN A N 12
ATOM 6414 C CA . GLN A 1 14 ? 6.622 -1.618 -2.165 1.00 0.00 14 GLN A CA 12
ATOM 6415 C C . GLN A 1 14 ? 6.784 -3.024 -1.598 1.00 0.00 14 GLN A C 12
ATOM 6416 O O . GLN A 1 14 ? 7.673 -3.772 -2.007 1.00 0.00 14 GLN A O 12
ATOM 6430 N N . CYS A 1 15 ? 5.918 -3.379 -0.654 1.00 0.00 15 CYS A N 12
ATOM 6431 C CA . CYS A 1 15 ? 5.965 -4.696 -0.030 1.00 0.00 15 CYS A CA 12
ATOM 6432 C C . CYS A 1 15 ?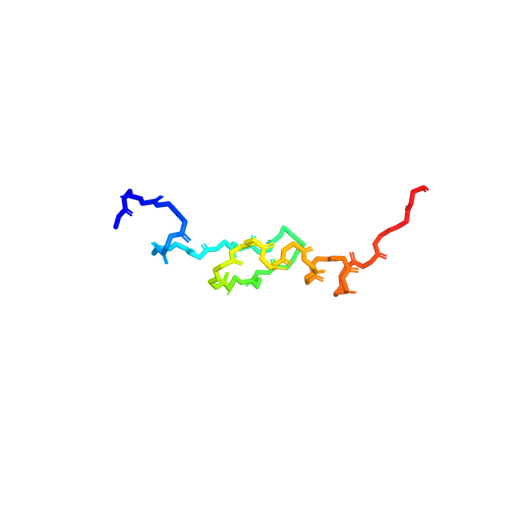 4.738 -5.521 -0.408 1.00 0.00 15 CYS A C 12
ATOM 6433 O O . CYS A 1 15 ? 3.818 -5.023 -1.059 1.00 0.00 15 CYS A O 12
ATOM 6440 N N . HIS A 1 16 ? 4.731 -6.784 0.004 1.00 0.00 16 HIS A N 12
ATOM 6441 C CA . HIS A 1 16 ? 3.617 -7.679 -0.290 1.00 0.00 16 HIS A CA 12
ATOM 6442 C C . HIS A 1 16 ? 2.597 -7.668 0.844 1.00 0.00 16 HIS A C 12
ATOM 6443 O O . HIS A 1 16 ? 2.161 -8.721 1.311 1.00 0.00 16 HIS A O 12
ATOM 6457 N N . TYR A 1 17 ? 2.221 -6.472 1.284 1.00 0.00 17 TYR A N 12
ATOM 6458 C CA . TYR A 1 17 ? 1.255 -6.325 2.366 1.00 0.00 17 TYR A CA 12
ATOM 6459 C C . TYR A 1 17 ? -0.147 -6.084 1.815 1.00 0.00 17 TYR A C 12
ATOM 6460 O O . TYR A 1 17 ? -0.451 -5.003 1.311 1.00 0.00 17 TYR A O 12
ATOM 6478 N N . SER A 1 18 ? -0.998 -7.101 1.915 1.00 0.00 18 SER A N 12
ATOM 6479 C CA . SER A 1 18 ? -2.367 -7.003 1.425 1.00 0.00 18 SER A CA 12
ATOM 6480 C C . SER A 1 18 ? -3.343 -6.788 2.578 1.00 0.00 18 SER A C 12
ATOM 6481 O O . SER A 1 18 ? -3.248 -7.442 3.616 1.00 0.00 18 SER A O 12
ATOM 6489 N N . SER A 1 19 ? -4.282 -5.867 2.387 1.00 0.00 19 SER A N 12
ATOM 6490 C CA . SER A 1 19 ? -5.274 -5.562 3.411 1.00 0.00 19 SER A CA 12
ATOM 6491 C C . SER A 1 19 ? -6.649 -5.342 2.788 1.00 0.00 19 SER A C 12
ATOM 6492 O O . SER A 1 19 ? -6.763 -5.049 1.597 1.00 0.00 19 SER A O 12
ATOM 6500 N N . ILE A 1 20 ? -7.690 -5.485 3.601 1.00 0.00 20 ILE A N 12
ATOM 6501 C CA . ILE A 1 20 ? -9.057 -5.301 3.130 1.00 0.00 20 ILE A CA 12
ATOM 6502 C C . ILE A 1 20 ? -9.355 -3.829 2.868 1.00 0.00 20 ILE A C 12
ATOM 6503 O O . ILE A 1 20 ? -8.928 -2.953 3.622 1.00 0.00 20 ILE A O 12
ATOM 6519 N N . THR A 1 21 ? -10.092 -3.562 1.795 1.00 0.00 21 THR A N 12
ATOM 6520 C CA . THR A 1 21 ? -10.448 -2.196 1.433 1.00 0.00 21 THR A CA 12
ATOM 6521 C C . THR A 1 21 ? -9.254 -1.453 0.844 1.00 0.00 21 THR A C 12
ATOM 6522 O O . THR A 1 21 ? -8.878 -0.383 1.321 1.00 0.00 21 THR A O 12
ATOM 6533 N N . LYS A 1 22 ? -8.660 -2.029 -0.196 1.00 0.00 22 LYS A N 12
ATOM 6534 C CA . LYS A 1 22 ? -7.508 -1.421 -0.852 1.00 0.00 22 LYS A CA 12
ATOM 6535 C C . LYS A 1 22 ? -7.616 0.100 -0.842 1.00 0.00 22 LYS A C 12
ATOM 6536 O O . LYS A 1 22 ? -6.626 0.800 -0.635 1.00 0.00 22 LYS A O 12
ATOM 6555 N N . ASN A 1 23 ? -8.825 0.605 -1.065 1.00 0.00 23 ASN A N 12
ATOM 6556 C CA . ASN A 1 23 ? -9.062 2.044 -1.080 1.00 0.00 23 ASN A CA 12
ATOM 6557 C C . ASN A 1 23 ? -8.274 2.737 0.028 1.00 0.00 23 ASN A C 12
ATOM 6558 O O . ASN A 1 23 ? -7.569 3.716 -0.218 1.00 0.00 23 ASN A O 12
ATOM 6569 N N . CYS A 1 24 ? -8.398 2.221 1.245 1.00 0.00 24 CYS A N 12
ATOM 6570 C CA . CYS A 1 24 ? -7.697 2.790 2.391 1.00 0.00 24 CYS A CA 12
ATOM 6571 C C . CYS A 1 24 ? -6.226 2.385 2.385 1.00 0.00 24 CYS A C 12
ATOM 6572 O O . CYS A 1 24 ? -5.347 3.197 2.675 1.00 0.00 24 CYS A O 12
ATOM 6580 N N . LEU A 1 25 ? -5.966 1.125 2.054 1.00 0.00 25 LEU A N 12
ATOM 6581 C CA . LEU A 1 25 ? -4.602 0.612 2.011 1.00 0.00 25 LEU A CA 12
ATOM 6582 C C . LEU A 1 25 ? -3.648 1.647 1.423 1.00 0.00 25 LEU A C 12
ATOM 6583 O O . LEU A 1 25 ? -2.528 1.820 1.904 1.00 0.00 25 LEU A O 12
ATOM 6599 N N . LYS A 1 26 ? -4.101 2.335 0.380 1.00 0.00 26 LYS A N 12
ATOM 6600 C CA . LYS A 1 26 ? -3.290 3.356 -0.273 1.00 0.00 26 LYS A CA 12
ATOM 6601 C C . LYS A 1 26 ? -2.460 4.127 0.748 1.00 0.00 26 LYS A C 12
ATOM 6602 O O . LYS A 1 26 ? -1.285 4.412 0.518 1.00 0.00 26 LYS A O 12
ATOM 6621 N N . ARG A 1 27 ? -3.078 4.461 1.876 1.00 0.00 27 ARG A N 12
ATOM 6622 C CA . ARG A 1 27 ? -2.396 5.198 2.933 1.00 0.00 27 ARG A CA 12
ATOM 6623 C C . ARG A 1 27 ? -1.131 4.468 3.375 1.00 0.00 27 ARG A C 12
ATOM 6624 O O . ARG A 1 27 ? -0.041 5.041 3.382 1.00 0.00 27 ARG A O 12
ATOM 6645 N N . HIS A 1 28 ? -1.284 3.201 3.745 1.00 0.00 28 HIS A N 12
ATOM 6646 C CA . HIS A 1 28 ? -0.154 2.392 4.189 1.00 0.00 28 HIS A CA 12
ATOM 6647 C C . HIS A 1 28 ? 1.088 2.691 3.356 1.00 0.00 28 HIS A C 12
ATOM 6648 O O . HIS A 1 28 ? 2.148 3.010 3.895 1.00 0.00 28 HIS A O 12
ATOM 6662 N N . VAL A 1 29 ? 0.951 2.584 2.038 1.00 0.00 29 VAL A N 12
ATOM 6663 C CA . VAL A 1 29 ? 2.062 2.842 1.130 1.00 0.00 29 VAL A CA 12
ATOM 6664 C C . VAL A 1 29 ? 2.730 4.176 1.446 1.00 0.00 29 VAL A C 12
ATOM 6665 O O . VAL A 1 29 ? 3.952 4.305 1.359 1.00 0.00 29 VAL A O 12
ATOM 6678 N N . ILE A 1 30 ? 1.922 5.164 1.812 1.00 0.00 30 ILE A N 12
ATOM 6679 C CA . ILE A 1 30 ? 2.435 6.488 2.142 1.00 0.00 30 ILE A CA 12
ATOM 6680 C C . ILE A 1 30 ? 2.983 6.527 3.565 1.00 0.00 30 ILE A C 12
ATOM 6681 O O . ILE A 1 30 ? 3.916 7.273 3.861 1.00 0.00 30 ILE A O 12
ATOM 6697 N N . GLN A 1 31 ? 2.397 5.716 4.440 1.00 0.00 31 GLN A N 12
ATOM 6698 C CA . GLN A 1 31 ? 2.828 5.657 5.832 1.00 0.00 31 GLN A CA 12
ATOM 6699 C C . GLN A 1 31 ? 4.081 4.801 5.978 1.00 0.00 31 GLN A C 12
ATOM 6700 O O . GLN A 1 31 ? 5.165 5.311 6.265 1.00 0.00 31 GLN A O 12
ATOM 6714 N N . LYS A 1 32 ? 3.927 3.496 5.780 1.00 0.00 32 LYS A N 12
ATOM 6715 C CA . LYS A 1 32 ? 5.046 2.567 5.889 1.00 0.00 32 LYS A CA 12
ATOM 6716 C C . LYS A 1 32 ? 6.189 2.983 4.968 1.00 0.00 32 LYS A C 12
ATOM 6717 O O . LYS A 1 32 ? 7.360 2.897 5.339 1.00 0.00 32 LYS A O 12
ATOM 6736 N N . HIS A 1 33 ? 5.841 3.435 3.767 1.00 0.00 33 HIS A N 12
ATOM 6737 C CA . HIS A 1 33 ? 6.839 3.866 2.795 1.00 0.00 33 HIS A CA 12
ATOM 6738 C C . HIS A 1 33 ? 6.668 5.345 2.460 1.00 0.00 33 HIS A C 12
ATOM 6739 O O . HIS A 1 33 ? 5.547 5.831 2.310 1.00 0.00 33 HIS A O 12
ATOM 6753 N N . SER A 1 34 ? 7.786 6.054 2.343 1.00 0.00 34 SER A N 12
ATOM 6754 C CA . SER A 1 34 ? 7.759 7.478 2.031 1.00 0.00 34 SER A CA 12
ATOM 6755 C C . SER A 1 34 ? 8.114 7.719 0.567 1.00 0.00 34 SER A C 12
ATOM 6756 O O . SER A 1 34 ? 9.274 7.952 0.228 1.00 0.00 34 SER A O 12
ATOM 6764 N N . ASN A 1 35 ? 7.106 7.662 -0.297 1.00 0.00 35 ASN A N 12
ATOM 6765 C CA . ASN A 1 35 ? 7.311 7.874 -1.726 1.00 0.00 35 ASN A CA 12
ATOM 6766 C C . ASN A 1 35 ? 7.514 9.354 -2.033 1.00 0.00 35 ASN A C 12
ATOM 6767 O O . ASN A 1 35 ? 6.558 10.129 -2.065 1.00 0.00 35 ASN A O 12
ATOM 6778 N N . ILE A 1 36 ? 8.766 9.739 -2.257 1.00 0.00 36 ILE A N 12
ATOM 6779 C CA . ILE A 1 36 ? 9.095 11.126 -2.563 1.00 0.00 36 ILE A CA 12
ATOM 6780 C C . ILE A 1 36 ? 9.682 11.255 -3.965 1.00 0.00 36 ILE A C 12
ATOM 6781 O O . ILE A 1 36 ? 10.471 10.415 -4.399 1.00 0.00 36 ILE A O 12
ATOM 6797 N N . LEU A 1 37 ? 9.293 12.313 -4.667 1.00 0.00 37 LEU A N 12
ATOM 6798 C CA . LEU A 1 37 ? 9.782 12.555 -6.020 1.00 0.00 37 LEU A CA 12
ATOM 6799 C C . LEU A 1 37 ? 10.770 13.717 -6.043 1.00 0.00 37 LEU A C 12
ATOM 6800 O O . LEU A 1 37 ? 11.043 14.254 -7.115 1.00 0.00 37 LEU A O 12
ATOM 6817 N N . GLY A 1 1 ? -11.726 -13.080 -13.718 1.00 0.00 1 GLY A N 13
ATOM 6818 C CA . GLY A 1 1 ? -11.530 -13.268 -12.292 1.00 0.00 1 GLY A CA 13
ATOM 6819 C C . GLY A 1 1 ? -11.968 -12.063 -11.483 1.00 0.00 1 GLY A C 13
ATOM 6820 O O . GLY A 1 1 ? -12.937 -12.134 -10.727 1.00 0.00 1 GLY A O 13
ATOM 6824 N N . SER A 1 2 ? -11.252 -10.955 -11.640 1.00 0.00 2 SER A N 13
ATOM 6825 C CA . SER A 1 2 ? -11.568 -9.731 -10.914 1.00 0.00 2 SER A CA 13
ATOM 6826 C C . SER A 1 2 ? -12.913 -9.166 -11.361 1.00 0.00 2 SER A C 13
ATOM 6827 O O . SER A 1 2 ? -13.572 -8.439 -10.617 1.00 0.00 2 SER A O 13
ATOM 6835 N N . SER A 1 3 ? -13.315 -9.506 -12.581 1.00 0.00 3 SER A N 13
ATOM 6836 C CA . SER A 1 3 ? -14.579 -9.031 -13.131 1.00 0.00 3 SER A CA 13
ATOM 6837 C C . SER A 1 3 ? -14.847 -7.590 -12.708 1.00 0.00 3 SER A C 13
ATOM 6838 O O . SER A 1 3 ? -15.974 -7.230 -12.369 1.00 0.00 3 SER A O 13
ATOM 6846 N N . GLY A 1 4 ? -13.802 -6.769 -12.731 1.00 0.00 4 GLY A N 13
ATOM 6847 C CA . GLY A 1 4 ? -13.944 -5.376 -12.348 1.00 0.00 4 GLY A CA 13
ATOM 6848 C C . GLY A 1 4 ? -13.295 -5.073 -11.012 1.00 0.00 4 GLY A C 13
ATOM 6849 O O . GLY A 1 4 ? -13.897 -4.429 -10.153 1.00 0.00 4 GLY A O 13
ATOM 6853 N N . SER A 1 5 ? -12.063 -5.539 -10.835 1.00 0.00 5 SER A N 13
ATOM 6854 C CA . SER A 1 5 ? -11.333 -5.319 -9.592 1.00 0.00 5 SER A CA 13
ATOM 6855 C C . SER A 1 5 ? -12.262 -5.439 -8.388 1.00 0.00 5 SER A C 13
ATOM 6856 O O . SER A 1 5 ? -12.199 -4.635 -7.458 1.00 0.00 5 SER A O 13
ATOM 6864 N N . SER A 1 6 ? -13.125 -6.450 -8.414 1.00 0.00 6 SER A N 13
ATOM 6865 C CA . SER A 1 6 ? -14.071 -6.675 -7.327 1.00 0.00 6 SER A CA 13
ATOM 6866 C C . SER A 1 6 ? -13.371 -6.600 -5.973 1.00 0.00 6 SER A C 13
ATOM 6867 O O . SER A 1 6 ? -12.244 -7.069 -5.818 1.00 0.00 6 SER A O 13
ATOM 6875 N N . GLY A 1 7 ? -14.049 -6.007 -4.995 1.00 0.00 7 GLY A N 13
ATOM 6876 C CA . GLY A 1 7 ? -13.478 -5.882 -3.667 1.00 0.00 7 GLY A CA 13
ATOM 6877 C C . GLY A 1 7 ? -12.700 -7.114 -3.251 1.00 0.00 7 GLY A C 13
ATOM 6878 O O . GLY A 1 7 ? -13.287 -8.149 -2.931 1.00 0.00 7 GLY A O 13
ATOM 6882 N N . HIS A 1 8 ? -11.375 -7.006 -3.257 1.00 0.00 8 HIS A N 13
ATOM 6883 C CA . HIS A 1 8 ? -10.516 -8.122 -2.879 1.00 0.00 8 HIS A CA 13
ATOM 6884 C C . HIS A 1 8 ? -9.208 -7.620 -2.274 1.00 0.00 8 HIS A C 13
ATOM 6885 O O . HIS A 1 8 ? -8.630 -6.640 -2.744 1.00 0.00 8 HIS A O 13
ATOM 6899 N N . LEU A 1 9 ? -8.748 -8.297 -1.227 1.00 0.00 9 LEU A N 13
ATOM 6900 C CA . LEU A 1 9 ? -7.509 -7.919 -0.557 1.00 0.00 9 LEU A CA 13
ATOM 6901 C C . LEU A 1 9 ? -6.361 -7.806 -1.556 1.00 0.00 9 LEU A C 13
ATOM 6902 O O . LEU A 1 9 ? -5.938 -8.801 -2.145 1.00 0.00 9 LEU A O 13
ATOM 6918 N N . TYR A 1 10 ? -5.861 -6.589 -1.739 1.00 0.00 10 TYR A N 13
ATOM 6919 C CA . TYR A 1 10 ? -4.763 -6.346 -2.666 1.00 0.00 10 TYR A CA 13
ATOM 6920 C C . TYR A 1 10 ? -3.417 -6.597 -1.994 1.00 0.00 10 TYR A C 13
ATOM 6921 O O . TYR A 1 10 ? -3.337 -6.743 -0.774 1.00 0.00 10 TYR A O 13
ATOM 6939 N N . TYR A 1 11 ? -2.361 -6.645 -2.799 1.00 0.00 11 TYR A N 13
ATOM 6940 C CA . TYR A 1 11 ? -1.017 -6.880 -2.284 1.00 0.00 11 TYR A CA 13
ATOM 6941 C C . TYR A 1 11 ? -0.089 -5.722 -2.637 1.00 0.00 11 TYR A C 13
ATOM 6942 O O . TYR A 1 11 ? 0.139 -5.429 -3.811 1.00 0.00 11 TYR A O 13
ATOM 6960 N N . CYS A 1 12 ? 0.447 -5.067 -1.612 1.00 0.00 12 CYS A N 13
ATOM 6961 C CA . CYS A 1 12 ? 1.351 -3.942 -1.811 1.00 0.00 12 CYS A CA 13
ATOM 6962 C C . CYS A 1 12 ? 2.446 -4.294 -2.815 1.00 0.00 12 CYS A C 13
ATOM 6963 O O . CYS A 1 12 ? 2.859 -5.449 -2.918 1.00 0.00 12 CYS A O 13
ATOM 6970 N N . SER A 1 13 ? 2.911 -3.290 -3.551 1.00 0.00 13 SER A N 13
ATOM 6971 C CA . SER A 1 13 ? 3.955 -3.495 -4.549 1.00 0.00 13 SER A CA 13
ATOM 6972 C C . SER A 1 13 ? 5.338 -3.441 -3.906 1.00 0.00 13 SER A C 13
ATOM 6973 O O . SER A 1 13 ? 6.162 -4.333 -4.108 1.00 0.00 13 SER A O 13
ATOM 6981 N N . GLN A 1 14 ? 5.584 -2.389 -3.132 1.00 0.00 14 GLN A N 13
ATOM 6982 C CA . GLN A 1 14 ? 6.867 -2.219 -2.461 1.00 0.00 14 GLN A CA 13
ATOM 6983 C C . GLN A 1 14 ? 7.175 -3.414 -1.564 1.00 0.00 14 GLN A C 13
ATOM 6984 O O . GLN A 1 14 ? 8.281 -3.954 -1.591 1.00 0.00 14 GLN A O 13
ATOM 6998 N N . CYS A 1 15 ? 6.191 -3.821 -0.771 1.00 0.00 15 CYS A N 13
ATOM 6999 C CA . CYS A 1 15 ? 6.356 -4.952 0.135 1.00 0.00 15 CYS A CA 13
ATOM 7000 C C . CYS A 1 15 ? 5.275 -6.002 -0.104 1.00 0.00 15 CYS A C 13
ATOM 7001 O O . CYS A 1 15 ? 4.325 -5.773 -0.852 1.00 0.00 15 CYS A O 13
ATOM 7008 N N . HIS A 1 16 ? 5.428 -7.157 0.538 1.00 0.00 16 HIS A N 13
ATOM 7009 C CA . HIS A 1 16 ? 4.465 -8.243 0.396 1.00 0.00 16 HIS A CA 13
ATOM 7010 C C . HIS A 1 16 ? 3.413 -8.183 1.499 1.00 0.00 16 HIS A C 13
ATOM 7011 O O . HIS A 1 16 ? 3.172 -9.170 2.196 1.00 0.00 16 HIS A O 13
ATOM 7025 N N . TYR A 1 17 ? 2.789 -7.021 1.652 1.00 0.00 17 TYR A N 13
ATOM 7026 C CA . TYR A 1 17 ? 1.764 -6.832 2.672 1.00 0.00 17 TYR A CA 13
ATOM 7027 C C . TYR A 1 17 ? 0.384 -6.690 2.038 1.00 0.00 17 TYR A C 13
ATOM 7028 O O . TYR A 1 17 ? 0.173 -5.851 1.163 1.00 0.00 17 TYR A O 13
ATOM 7046 N N . SER A 1 18 ? -0.554 -7.518 2.488 1.00 0.00 18 SER A N 13
ATOM 7047 C CA . SER A 1 18 ? -1.914 -7.489 1.963 1.00 0.00 18 SER A CA 13
ATOM 7048 C C . SER A 1 18 ? -2.851 -6.761 2.922 1.00 0.00 18 SER A C 13
ATOM 7049 O O . SER A 1 18 ? -2.838 -7.009 4.128 1.00 0.00 18 SER A O 13
ATOM 7057 N N . SER A 1 19 ? -3.663 -5.860 2.377 1.00 0.00 19 SER A N 13
ATOM 7058 C CA . SER A 1 19 ? -4.604 -5.092 3.184 1.00 0.00 19 SER A CA 13
ATOM 7059 C C . SER A 1 19 ? -5.917 -4.883 2.435 1.00 0.00 19 SER A C 13
ATOM 7060 O O . SER A 1 19 ? -6.060 -5.299 1.285 1.00 0.00 19 SER A O 13
ATOM 7068 N N . ILE A 1 20 ? -6.871 -4.237 3.097 1.00 0.00 20 ILE A N 13
ATOM 7069 C CA . ILE A 1 20 ? -8.172 -3.972 2.495 1.00 0.00 20 ILE A CA 13
ATOM 7070 C C . ILE A 1 20 ? -8.024 -3.214 1.179 1.00 0.00 20 ILE A C 13
ATOM 7071 O O . ILE A 1 20 ? -7.047 -2.495 0.970 1.00 0.00 20 ILE A O 13
ATOM 7087 N N . THR A 1 21 ? -9.003 -3.380 0.295 1.00 0.00 21 THR A N 13
ATOM 7088 C CA . THR A 1 21 ? -8.983 -2.711 -1.000 1.00 0.00 21 THR A CA 13
ATOM 7089 C C . THR A 1 21 ? -8.295 -1.354 -0.908 1.00 0.00 21 THR A C 13
ATOM 7090 O O . THR A 1 21 ? -8.395 -0.663 0.106 1.00 0.00 21 THR A O 13
ATOM 7101 N N . LYS A 1 22 ? -7.596 -0.977 -1.974 1.00 0.00 22 LYS A N 13
ATOM 7102 C CA . LYS A 1 22 ? -6.892 0.299 -2.015 1.00 0.00 22 LYS A CA 13
ATOM 7103 C C . LYS A 1 22 ? -7.728 1.403 -1.376 1.00 0.00 22 LYS A C 13
ATOM 7104 O O . LYS A 1 22 ? -7.193 2.402 -0.899 1.00 0.00 22 LYS A O 13
ATOM 7123 N N . ASN A 1 23 ? -9.044 1.214 -1.369 1.00 0.00 23 ASN A N 13
ATOM 7124 C CA . ASN A 1 23 ? -9.954 2.194 -0.788 1.00 0.00 23 ASN A CA 13
ATOM 7125 C C . ASN A 1 23 ? -9.356 2.811 0.473 1.00 0.00 23 ASN A C 13
ATOM 7126 O O . ASN A 1 23 ? -9.637 3.962 0.806 1.00 0.00 23 ASN A O 13
ATOM 7137 N N . CYS A 1 24 ? -8.530 2.037 1.168 1.00 0.00 24 CYS A N 13
ATOM 7138 C CA . CYS A 1 24 ? -7.891 2.507 2.393 1.00 0.00 24 CYS A CA 13
ATOM 7139 C C . CYS A 1 24 ? -6.401 2.180 2.389 1.00 0.00 24 CYS A C 13
ATOM 7140 O O . CYS A 1 24 ? -5.567 3.030 2.703 1.00 0.00 24 CYS A O 13
ATOM 7148 N N . LEU A 1 25 ? -6.074 0.943 2.034 1.00 0.00 25 LEU A N 13
ATOM 7149 C CA . LEU A 1 25 ? -4.684 0.501 1.991 1.00 0.00 25 LEU A CA 13
ATOM 7150 C C . LEU A 1 25 ? -3.776 1.612 1.473 1.00 0.00 25 LEU A C 13
ATOM 7151 O O . LEU A 1 25 ? -2.649 1.776 1.941 1.00 0.00 25 LEU A O 13
ATOM 7167 N N . LYS A 1 26 ? -4.274 2.374 0.506 1.00 0.00 26 LYS A N 13
ATOM 7168 C CA . LYS A 1 26 ? -3.511 3.472 -0.075 1.00 0.00 26 LYS A CA 13
ATOM 7169 C C . LYS A 1 26 ? -2.661 4.164 0.986 1.00 0.00 26 LYS A C 13
ATOM 7170 O O . LYS A 1 26 ? -1.498 4.491 0.747 1.00 0.00 26 LYS A O 13
ATOM 7189 N N . ARG A 1 27 ? -3.248 4.382 2.159 1.00 0.00 27 ARG A N 13
ATOM 7190 C CA . ARG A 1 27 ? -2.544 5.034 3.256 1.00 0.00 27 ARG A CA 13
ATOM 7191 C C . ARG A 1 27 ? -1.242 4.306 3.576 1.00 0.00 27 ARG A C 13
ATOM 7192 O O . ARG A 1 27 ? -0.175 4.919 3.641 1.00 0.00 27 ARG A O 13
ATOM 7213 N N . HIS A 1 28 ? -1.336 2.995 3.776 1.00 0.00 28 HIS A N 13
ATOM 7214 C CA . HIS A 1 28 ? -0.166 2.183 4.089 1.00 0.00 28 HIS A CA 13
ATOM 7215 C C . HIS A 1 28 ? 1.013 2.563 3.198 1.00 0.00 28 HIS A C 13
ATOM 7216 O O . HIS A 1 28 ? 2.144 2.689 3.668 1.00 0.00 28 HIS A O 13
ATOM 7230 N N . VAL A 1 29 ? 0.741 2.743 1.910 1.00 0.00 29 VAL A N 13
ATOM 7231 C CA . VAL A 1 29 ? 1.779 3.109 0.953 1.00 0.00 29 VAL A CA 13
ATOM 7232 C C . VAL A 1 29 ? 2.528 4.358 1.405 1.00 0.00 29 VAL A C 13
ATOM 7233 O O . VAL A 1 29 ? 3.752 4.434 1.293 1.00 0.00 29 VAL A O 13
ATOM 7246 N N . ILE A 1 30 ? 1.785 5.334 1.916 1.00 0.00 30 ILE A N 13
ATOM 7247 C CA . ILE A 1 30 ? 2.379 6.579 2.386 1.00 0.00 30 ILE A CA 13
ATOM 7248 C C . ILE A 1 30 ? 3.032 6.394 3.752 1.00 0.00 30 ILE A C 13
ATOM 7249 O O . ILE A 1 30 ? 4.103 6.940 4.017 1.00 0.00 30 ILE A O 13
ATOM 7265 N N . GLN A 1 31 ? 2.380 5.621 4.614 1.00 0.00 31 GLN A N 13
ATOM 7266 C CA . GLN A 1 31 ? 2.898 5.364 5.953 1.00 0.00 31 GLN A CA 13
ATOM 7267 C C . GLN A 1 31 ? 4.171 4.526 5.892 1.00 0.00 31 GLN A C 13
ATOM 7268 O O . GLN A 1 31 ? 5.263 5.014 6.185 1.00 0.00 31 GLN A O 13
ATOM 7282 N N . LYS A 1 32 ? 4.024 3.262 5.511 1.00 0.00 32 LYS A N 13
ATOM 7283 C CA . LYS A 1 32 ? 5.161 2.355 5.410 1.00 0.00 32 LYS A CA 13
ATOM 7284 C C . LYS A 1 32 ? 6.189 2.881 4.413 1.00 0.00 32 LYS A C 13
ATOM 7285 O O . LYS A 1 32 ? 7.396 2.773 4.636 1.00 0.00 32 LYS A O 13
ATOM 7304 N N . HIS A 1 33 ? 5.705 3.450 3.315 1.00 0.00 33 HIS A N 13
ATOM 7305 C CA . HIS A 1 33 ? 6.582 3.994 2.284 1.00 0.00 33 HIS A CA 13
ATOM 7306 C C . HIS A 1 33 ? 6.264 5.462 2.019 1.00 0.00 33 HIS A C 13
ATOM 7307 O O . HIS A 1 33 ? 5.696 5.807 0.982 1.00 0.00 33 HIS A O 13
ATOM 7321 N N . SER A 1 34 ? 6.632 6.323 2.963 1.00 0.00 34 SER A N 13
ATOM 7322 C CA . SER A 1 34 ? 6.381 7.753 2.833 1.00 0.00 34 SER A CA 13
ATOM 7323 C C . SER A 1 34 ? 7.370 8.392 1.863 1.00 0.00 34 SER A C 13
ATOM 7324 O O . SER A 1 34 ? 7.990 9.409 2.172 1.00 0.00 34 SER A O 13
ATOM 7332 N N . ASN A 1 35 ? 7.511 7.788 0.688 1.00 0.00 35 ASN A N 13
ATOM 7333 C CA . ASN A 1 35 ? 8.425 8.296 -0.329 1.00 0.00 35 ASN A CA 13
ATOM 7334 C C . ASN A 1 35 ? 7.686 9.172 -1.336 1.00 0.00 35 ASN A C 13
ATOM 7335 O O . ASN A 1 35 ? 7.940 9.103 -2.539 1.00 0.00 35 ASN A O 13
ATOM 7346 N N . ILE A 1 36 ? 6.770 9.995 -0.836 1.00 0.00 36 ILE A N 13
ATOM 7347 C CA . ILE A 1 36 ? 5.996 10.886 -1.691 1.00 0.00 36 ILE A CA 13
ATOM 7348 C C . ILE A 1 36 ? 6.729 12.203 -1.921 1.00 0.00 36 ILE A C 13
ATOM 7349 O O . ILE A 1 36 ? 6.351 12.994 -2.787 1.00 0.00 36 ILE A O 13
ATOM 7365 N N . LEU A 1 37 ? 7.781 12.432 -1.143 1.00 0.00 37 LEU A N 13
ATOM 7366 C CA . LEU A 1 37 ? 8.570 13.653 -1.262 1.00 0.00 37 LEU A CA 13
ATOM 7367 C C . LEU A 1 37 ? 8.782 14.023 -2.727 1.00 0.00 37 LEU A C 13
ATOM 7368 O O . LEU A 1 37 ? 8.990 15.198 -3.027 1.00 0.00 37 LEU A O 13
ATOM 7385 N N . GLY A 1 1 ? -6.603 -31.366 -9.275 1.00 0.00 1 GLY A N 14
ATOM 7386 C CA . GLY A 1 1 ? -6.312 -29.948 -9.170 1.00 0.00 1 GLY A CA 14
ATOM 7387 C C . GLY A 1 1 ? -6.142 -29.496 -7.733 1.00 0.00 1 GLY A C 14
ATOM 7388 O O . GLY A 1 1 ? -7.114 -29.412 -6.983 1.00 0.00 1 GLY A O 14
ATOM 7392 N N . SER A 1 2 ? -4.903 -29.206 -7.349 1.00 0.00 2 SER A N 14
ATOM 7393 C CA . SER A 1 2 ? -4.608 -28.765 -5.990 1.00 0.00 2 SER A CA 14
ATOM 7394 C C . SER A 1 2 ? -4.855 -27.267 -5.839 1.00 0.00 2 SER A C 14
ATOM 7395 O O . SER A 1 2 ? -4.027 -26.448 -6.237 1.00 0.00 2 SER A O 14
ATOM 7403 N N . SER A 1 3 ? -6.000 -26.918 -5.262 1.00 0.00 3 SER A N 14
ATOM 7404 C CA . SER A 1 3 ? -6.359 -25.519 -5.061 1.00 0.00 3 SER A CA 14
ATOM 7405 C C . SER A 1 3 ? -6.983 -25.311 -3.685 1.00 0.00 3 SER A C 14
ATOM 7406 O O . SER A 1 3 ? -7.669 -26.188 -3.162 1.00 0.00 3 SER A O 14
ATOM 7414 N N . GLY A 1 4 ? -6.739 -24.140 -3.102 1.00 0.00 4 GLY A N 14
ATOM 7415 C CA . GLY A 1 4 ? -7.284 -23.836 -1.792 1.00 0.00 4 GLY A CA 14
ATOM 7416 C C . GLY A 1 4 ? -6.549 -22.700 -1.108 1.00 0.00 4 GLY A C 14
ATOM 7417 O O . GLY A 1 4 ? -6.231 -22.783 0.078 1.00 0.00 4 GLY A O 14
ATOM 7421 N N . SER A 1 5 ? -6.277 -21.637 -1.858 1.00 0.00 5 SER A N 14
ATOM 7422 C CA . SER A 1 5 ? -5.570 -20.482 -1.318 1.00 0.00 5 SER A CA 14
ATOM 7423 C C . SER A 1 5 ? -6.290 -19.186 -1.681 1.00 0.00 5 SER A C 14
ATOM 7424 O O . SER A 1 5 ? -5.661 -18.200 -2.063 1.00 0.00 5 SER A O 14
ATOM 7432 N N . SER A 1 6 ? -7.613 -19.198 -1.557 1.00 0.00 6 SER A N 14
ATOM 7433 C CA . SER A 1 6 ? -8.421 -18.026 -1.875 1.00 0.00 6 SER A CA 14
ATOM 7434 C C . SER A 1 6 ? -7.838 -16.773 -1.228 1.00 0.00 6 SER A C 14
ATOM 7435 O O . SER A 1 6 ? -7.036 -16.856 -0.299 1.00 0.00 6 SER A O 14
ATOM 7443 N N . GLY A 1 7 ? -8.249 -15.611 -1.727 1.00 0.00 7 GLY A N 14
ATOM 7444 C CA . GLY A 1 7 ? -7.758 -14.357 -1.187 1.00 0.00 7 GLY A CA 14
ATOM 7445 C C . GLY A 1 7 ? -8.495 -13.157 -1.748 1.00 0.00 7 GLY A C 14
ATOM 7446 O O . GLY A 1 7 ? -9.304 -12.537 -1.056 1.00 0.00 7 GLY A O 14
ATOM 7450 N N . HIS A 1 8 ? -8.214 -12.826 -3.004 1.00 0.00 8 HIS A N 14
ATOM 7451 C CA . HIS A 1 8 ? -8.856 -11.690 -3.657 1.00 0.00 8 HIS A CA 14
ATOM 7452 C C . HIS A 1 8 ? -8.530 -10.389 -2.930 1.00 0.00 8 HIS A C 14
ATOM 7453 O O . HIS A 1 8 ? -9.411 -9.565 -2.684 1.00 0.00 8 HIS A O 14
ATOM 7467 N N . LEU A 1 9 ? -7.259 -10.212 -2.587 1.00 0.00 9 LEU A N 14
ATOM 7468 C CA . LEU A 1 9 ? -6.816 -9.011 -1.886 1.00 0.00 9 LEU A CA 14
ATOM 7469 C C . LEU A 1 9 ? -5.768 -8.260 -2.702 1.00 0.00 9 LEU A C 14
ATOM 7470 O O . LEU A 1 9 ? -5.171 -8.814 -3.625 1.00 0.00 9 LEU A O 14
ATOM 7486 N N . TYR A 1 10 ? -5.549 -6.997 -2.354 1.00 0.00 10 TYR A N 14
ATOM 7487 C CA . TYR A 1 10 ? -4.574 -6.169 -3.054 1.00 0.00 10 TYR A CA 14
ATOM 7488 C C . TYR A 1 10 ? -3.260 -6.105 -2.282 1.00 0.00 10 TYR A C 14
ATOM 7489 O O . TYR A 1 10 ? -3.235 -5.748 -1.104 1.00 0.00 10 TYR A O 14
ATOM 7507 N N . TYR A 1 11 ? -2.169 -6.453 -2.955 1.00 0.00 11 TYR A N 14
ATOM 7508 C CA . TYR A 1 11 ? -0.850 -6.438 -2.333 1.00 0.00 11 TYR A CA 14
ATOM 7509 C C . TYR A 1 11 ? -0.155 -5.100 -2.564 1.00 0.00 11 TYR A C 14
ATOM 7510 O O . TYR A 1 11 ? -0.364 -4.446 -3.587 1.00 0.00 11 TYR A O 14
ATOM 7528 N N . CYS A 1 12 ? 0.675 -4.698 -1.607 1.00 0.00 12 CYS A N 14
ATOM 7529 C CA . CYS A 1 12 ? 1.403 -3.439 -1.703 1.00 0.00 12 CYS A CA 14
ATOM 7530 C C . CYS A 1 12 ? 2.598 -3.572 -2.643 1.00 0.00 12 CYS A C 14
ATOM 7531 O O . CYS A 1 12 ? 3.331 -4.559 -2.595 1.00 0.00 12 CYS A O 14
ATOM 7538 N N . SER A 1 13 ? 2.787 -2.570 -3.496 1.00 0.00 13 SER A N 14
ATOM 7539 C CA . SER A 1 13 ? 3.891 -2.576 -4.449 1.00 0.00 13 SER A CA 14
ATOM 7540 C C . SER A 1 13 ? 5.232 -2.663 -3.727 1.00 0.00 13 SER A C 14
ATOM 7541 O O . SER A 1 13 ? 6.123 -3.405 -4.139 1.00 0.00 13 SER A O 14
ATOM 7549 N N . GLN A 1 14 ? 5.366 -1.899 -2.647 1.00 0.00 14 GLN A N 14
ATOM 7550 C CA . GLN A 1 14 ? 6.598 -1.889 -1.868 1.00 0.00 14 GLN A CA 14
ATOM 7551 C C . GLN A 1 14 ? 6.813 -3.229 -1.172 1.00 0.00 14 GLN A C 14
ATOM 7552 O O . GLN A 1 14 ? 7.730 -3.978 -1.513 1.00 0.00 14 GLN A O 14
ATOM 7566 N N . CYS A 1 15 ? 5.963 -3.526 -0.195 1.00 0.00 15 CYS A N 14
ATOM 7567 C CA . CYS A 1 15 ? 6.060 -4.776 0.550 1.00 0.00 15 CYS A CA 14
ATOM 7568 C C . CYS A 1 15 ? 4.885 -5.694 0.227 1.00 0.00 15 CYS A C 14
ATOM 7569 O O . CYS A 1 15 ? 3.892 -5.266 -0.361 1.00 0.00 15 CYS A O 14
ATOM 7576 N N . HIS A 1 16 ? 5.006 -6.960 0.615 1.00 0.00 16 HIS A N 14
ATOM 7577 C CA . HIS A 1 16 ? 3.954 -7.939 0.368 1.00 0.00 16 HIS A CA 14
ATOM 7578 C C . HIS A 1 16 ? 2.841 -7.814 1.404 1.00 0.00 16 HIS A C 14
ATOM 7579 O O . HIS A 1 16 ? 2.426 -8.804 2.006 1.00 0.00 16 HIS A O 14
ATOM 7593 N N . TYR A 1 17 ? 2.363 -6.592 1.606 1.00 0.00 17 TYR A N 14
ATOM 7594 C CA . TYR A 1 17 ? 1.300 -6.337 2.571 1.00 0.00 17 TYR A CA 14
ATOM 7595 C C . TYR A 1 17 ? -0.026 -6.072 1.865 1.00 0.00 17 TYR A C 14
ATOM 7596 O O . TYR A 1 17 ? -0.177 -5.076 1.157 1.00 0.00 17 TYR A O 14
ATOM 7614 N N . SER A 1 18 ? -0.985 -6.971 2.063 1.00 0.00 18 SER A N 14
ATOM 7615 C CA . SER A 1 18 ? -2.298 -6.837 1.443 1.00 0.00 18 SER A CA 14
ATOM 7616 C C . SER A 1 18 ? -3.399 -6.823 2.499 1.00 0.00 18 SER A C 14
ATOM 7617 O O . SER A 1 18 ? -3.402 -7.642 3.419 1.00 0.00 18 SER A O 14
ATOM 7625 N N . SER A 1 19 ? -4.332 -5.887 2.360 1.00 0.00 19 SER A N 14
ATOM 7626 C CA . SER A 1 19 ? -5.436 -5.763 3.304 1.00 0.00 19 SER A CA 14
ATOM 7627 C C . SER A 1 19 ? -6.724 -5.374 2.585 1.00 0.00 19 SER A C 14
ATOM 7628 O O . SER A 1 19 ? -6.692 -4.731 1.534 1.00 0.00 19 SER A O 14
ATOM 7636 N N . ILE A 1 20 ? -7.857 -5.767 3.158 1.00 0.00 20 ILE A N 14
ATOM 7637 C CA . ILE A 1 20 ? -9.156 -5.459 2.572 1.00 0.00 20 ILE A CA 14
ATOM 7638 C C . ILE A 1 20 ? -9.374 -3.953 2.480 1.00 0.00 20 ILE A C 14
ATOM 7639 O O . ILE A 1 20 ? -8.780 -3.181 3.234 1.00 0.00 20 ILE A O 14
ATOM 7655 N N . THR A 1 21 ? -10.231 -3.541 1.551 1.00 0.00 21 THR A N 14
ATOM 7656 C CA . THR A 1 21 ? -10.528 -2.127 1.359 1.00 0.00 21 THR A CA 14
ATOM 7657 C C . THR A 1 21 ? -9.320 -1.380 0.806 1.00 0.00 21 THR A C 14
ATOM 7658 O O . THR A 1 21 ? -8.883 -0.378 1.372 1.00 0.00 21 THR A O 14
ATOM 7669 N N . LYS A 1 22 ? -8.783 -1.874 -0.304 1.00 0.00 22 LYS A N 14
ATOM 7670 C CA . LYS A 1 22 ? -7.625 -1.253 -0.936 1.00 0.00 22 LYS A CA 14
ATOM 7671 C C . LYS A 1 22 ? -7.696 0.267 -0.829 1.00 0.00 22 LYS A C 14
ATOM 7672 O O . LYS A 1 22 ? -6.689 0.929 -0.585 1.00 0.00 22 LYS A O 14
ATOM 7691 N N . ASN A 1 23 ? -8.894 0.812 -1.013 1.00 0.00 23 ASN A N 14
ATOM 7692 C CA . ASN A 1 23 ? -9.097 2.255 -0.936 1.00 0.00 23 ASN A CA 14
ATOM 7693 C C . ASN A 1 23 ? -8.265 2.861 0.190 1.00 0.00 23 ASN A C 14
ATOM 7694 O O . ASN A 1 23 ? -7.600 3.881 0.005 1.00 0.00 23 ASN A O 14
ATOM 7705 N N . CYS A 1 24 ? -8.308 2.228 1.357 1.00 0.00 24 CYS A N 14
ATOM 7706 C CA . CYS A 1 24 ? -7.559 2.705 2.514 1.00 0.00 24 CYS A CA 14
ATOM 7707 C C . CYS A 1 24 ? -6.096 2.280 2.427 1.00 0.00 24 CYS A C 14
ATOM 7708 O O . CYS A 1 24 ? -5.196 3.038 2.793 1.00 0.00 24 CYS A O 14
ATOM 7716 N N . LEU A 1 25 ? -5.866 1.065 1.943 1.00 0.00 25 LEU A N 14
ATOM 7717 C CA . LEU A 1 25 ? -4.512 0.538 1.809 1.00 0.00 25 LEU A CA 14
ATOM 7718 C C . LEU A 1 25 ? -3.571 1.594 1.236 1.00 0.00 25 LEU A C 14
ATOM 7719 O O . LEU A 1 25 ? -2.395 1.653 1.594 1.00 0.00 25 LEU A O 14
ATOM 7735 N N . LYS A 1 26 ? -4.098 2.427 0.345 1.00 0.00 26 LYS A N 14
ATOM 7736 C CA . LYS A 1 26 ? -3.308 3.483 -0.276 1.00 0.00 26 LYS A CA 14
ATOM 7737 C C . LYS A 1 26 ? -2.474 4.223 0.765 1.00 0.00 26 LYS A C 14
ATOM 7738 O O . LYS A 1 26 ? -1.322 4.578 0.514 1.00 0.00 26 LYS A O 14
ATOM 7757 N N . ARG A 1 27 ? -3.062 4.450 1.935 1.00 0.00 27 ARG A N 14
ATOM 7758 C CA . ARG A 1 27 ? -2.373 5.147 3.014 1.00 0.00 27 ARG A CA 14
ATOM 7759 C C . ARG A 1 27 ? -1.095 4.413 3.407 1.00 0.00 27 ARG A C 14
ATOM 7760 O O . ARG A 1 27 ? -0.015 5.003 3.449 1.00 0.00 27 ARG A O 14
ATOM 7781 N N . HIS A 1 28 ? -1.224 3.121 3.693 1.00 0.00 28 HIS A N 14
ATOM 7782 C CA . HIS A 1 28 ? -0.079 2.305 4.082 1.00 0.00 28 HIS A CA 14
ATOM 7783 C C . HIS A 1 28 ? 1.145 2.650 3.238 1.00 0.00 28 HIS A C 14
ATOM 7784 O O . HIS A 1 28 ? 2.242 2.837 3.764 1.00 0.00 28 HIS A O 14
ATOM 7798 N N . VAL A 1 29 ? 0.949 2.731 1.926 1.00 0.00 29 VAL A N 14
ATOM 7799 C CA . VAL A 1 29 ? 2.036 3.053 1.009 1.00 0.00 29 VAL A CA 14
ATOM 7800 C C . VAL A 1 29 ? 2.696 4.375 1.383 1.00 0.00 29 VAL A C 14
ATOM 7801 O O . VAL A 1 29 ? 3.912 4.530 1.260 1.00 0.00 29 VAL A O 14
ATOM 7814 N N . ILE A 1 30 ? 1.888 5.326 1.839 1.00 0.00 30 ILE A N 14
ATOM 7815 C CA . ILE A 1 30 ? 2.394 6.635 2.232 1.00 0.00 30 ILE A CA 14
ATOM 7816 C C . ILE A 1 30 ? 2.972 6.600 3.643 1.00 0.00 30 ILE A C 14
ATOM 7817 O O . ILE A 1 30 ? 3.944 7.293 3.943 1.00 0.00 30 ILE A O 14
ATOM 7833 N N . GLN A 1 31 ? 2.368 5.787 4.504 1.00 0.00 31 GLN A N 14
ATOM 7834 C CA . GLN A 1 31 ? 2.824 5.661 5.883 1.00 0.00 31 GLN A CA 14
ATOM 7835 C C . GLN A 1 31 ? 4.016 4.715 5.978 1.00 0.00 31 GLN A C 14
ATOM 7836 O O . GLN A 1 31 ? 5.138 5.139 6.260 1.00 0.00 31 GLN A O 14
ATOM 7850 N N . LYS A 1 32 ? 3.767 3.432 5.743 1.00 0.00 32 LYS A N 14
ATOM 7851 C CA . LYS A 1 32 ? 4.820 2.424 5.800 1.00 0.00 32 LYS A CA 14
ATOM 7852 C C . LYS A 1 32 ? 6.001 2.821 4.920 1.00 0.00 32 LYS A C 14
ATOM 7853 O O . LYS A 1 32 ? 7.157 2.586 5.273 1.00 0.00 32 LYS A O 14
ATOM 7872 N N . HIS A 1 33 ? 5.703 3.424 3.774 1.00 0.00 33 HIS A N 14
ATOM 7873 C CA . HIS A 1 33 ? 6.741 3.856 2.844 1.00 0.00 33 HIS A CA 14
ATOM 7874 C C . HIS A 1 33 ? 6.634 5.352 2.566 1.00 0.00 33 HIS A C 14
ATOM 7875 O O . HIS A 1 33 ? 5.536 5.886 2.403 1.00 0.00 33 HIS A O 14
ATOM 7889 N N . SER A 1 34 ? 7.780 6.023 2.513 1.00 0.00 34 SER A N 14
ATOM 7890 C CA . SER A 1 34 ? 7.814 7.458 2.259 1.00 0.00 34 SER A CA 14
ATOM 7891 C C . SER A 1 34 ? 8.550 7.762 0.958 1.00 0.00 34 SER A C 14
ATOM 7892 O O . SER A 1 34 ? 9.377 8.671 0.897 1.00 0.00 34 SER A O 14
ATOM 7900 N N . ASN A 1 35 ? 8.243 6.993 -0.082 1.00 0.00 35 ASN A N 14
ATOM 7901 C CA . ASN A 1 35 ? 8.876 7.179 -1.383 1.00 0.00 35 ASN A CA 14
ATOM 7902 C C . ASN A 1 35 ? 7.938 6.754 -2.509 1.00 0.00 35 ASN A C 14
ATOM 7903 O O . ASN A 1 35 ? 6.990 5.999 -2.289 1.00 0.00 35 ASN A O 14
ATOM 7914 N N . ILE A 1 36 ? 8.210 7.243 -3.714 1.00 0.00 36 ILE A N 14
ATOM 7915 C CA . ILE A 1 36 ? 7.391 6.913 -4.874 1.00 0.00 36 ILE A CA 14
ATOM 7916 C C . ILE A 1 36 ? 8.241 6.328 -5.997 1.00 0.00 36 ILE A C 14
ATOM 7917 O O . ILE A 1 36 ? 8.718 7.053 -6.872 1.00 0.00 36 ILE A O 14
ATOM 7933 N N . LEU A 1 37 ? 8.424 5.013 -5.969 1.00 0.00 37 LEU A N 14
ATOM 7934 C CA . LEU A 1 37 ? 9.215 4.328 -6.986 1.00 0.00 37 LEU A CA 14
ATOM 7935 C C . LEU A 1 37 ? 8.392 3.249 -7.681 1.00 0.00 37 LEU A C 14
ATOM 7936 O O . LEU A 1 37 ? 7.343 2.866 -7.164 1.00 0.00 37 LEU A O 14
ATOM 7953 N N . GLY A 1 1 ? -6.686 -23.518 7.052 1.00 0.00 1 GLY A N 15
ATOM 7954 C CA . GLY A 1 1 ? -6.006 -23.238 5.801 1.00 0.00 1 GLY A CA 15
ATOM 7955 C C . GLY A 1 1 ? -6.494 -21.960 5.149 1.00 0.00 1 GLY A C 15
ATOM 7956 O O . GLY A 1 1 ? -5.973 -20.878 5.421 1.00 0.00 1 GLY A O 15
ATOM 7960 N N . SER A 1 2 ? -7.497 -22.083 4.285 1.00 0.00 2 SER A N 15
ATOM 7961 C CA . SER A 1 2 ? -8.051 -20.928 3.588 1.00 0.00 2 SER A CA 15
ATOM 7962 C C . SER A 1 2 ? -6.939 -20.032 3.051 1.00 0.00 2 SER A C 15
ATOM 7963 O O . SER A 1 2 ? -7.013 -18.808 3.147 1.00 0.00 2 SER A O 15
ATOM 7971 N N . SER A 1 3 ? -5.910 -20.653 2.484 1.00 0.00 3 SER A N 15
ATOM 7972 C CA . SER A 1 3 ? -4.780 -19.914 1.934 1.00 0.00 3 SER A CA 15
ATOM 7973 C C . SER A 1 3 ? -4.812 -19.928 0.409 1.00 0.00 3 SER A C 15
ATOM 7974 O O . SER A 1 3 ? -3.784 -20.109 -0.243 1.00 0.00 3 SER A O 15
ATOM 7982 N N . GLY A 1 4 ? -6.001 -19.735 -0.154 1.00 0.00 4 GLY A N 15
ATOM 7983 C CA . GLY A 1 4 ? -6.146 -19.729 -1.597 1.00 0.00 4 GLY A CA 15
ATOM 7984 C C . GLY A 1 4 ? -7.239 -18.788 -2.066 1.00 0.00 4 GLY A C 15
ATOM 7985 O O . GLY A 1 4 ? -6.978 -17.850 -2.820 1.00 0.00 4 GLY A O 15
ATOM 7989 N N . SER A 1 5 ? -8.465 -19.039 -1.620 1.00 0.00 5 SER A N 15
ATOM 7990 C CA . SER A 1 5 ? -9.602 -18.210 -2.003 1.00 0.00 5 SER A CA 15
ATOM 7991 C C . SER A 1 5 ? -9.423 -16.779 -1.506 1.00 0.00 5 SER A C 15
ATOM 7992 O O . SER A 1 5 ? -9.317 -16.536 -0.304 1.00 0.00 5 SER A O 15
ATOM 8000 N N . SER A 1 6 ? -9.391 -15.834 -2.441 1.00 0.00 6 SER A N 15
ATOM 8001 C CA . SER A 1 6 ? -9.221 -14.427 -2.099 1.00 0.00 6 SER A CA 15
ATOM 8002 C C . SER A 1 6 ? -10.176 -13.553 -2.906 1.00 0.00 6 SER A C 15
ATOM 8003 O O . SER A 1 6 ? -10.608 -13.927 -3.996 1.00 0.00 6 SER A O 15
ATOM 8011 N N . GLY A 1 7 ? -10.502 -12.384 -2.362 1.00 0.00 7 GLY A N 15
ATOM 8012 C CA . GLY A 1 7 ? -11.403 -11.474 -3.044 1.00 0.00 7 GLY A CA 15
ATOM 8013 C C . GLY A 1 7 ? -10.669 -10.477 -3.918 1.00 0.00 7 GLY A C 15
ATOM 8014 O O . GLY A 1 7 ? -9.677 -10.818 -4.563 1.00 0.00 7 GLY A O 15
ATOM 8018 N N . HIS A 1 8 ? -11.158 -9.241 -3.943 1.00 0.00 8 HIS A N 15
ATOM 8019 C CA . HIS A 1 8 ? -10.542 -8.191 -4.746 1.00 0.00 8 HIS A CA 15
ATOM 8020 C C . HIS A 1 8 ? -9.482 -7.443 -3.942 1.00 0.00 8 HIS A C 15
ATOM 8021 O O . HIS A 1 8 ? -9.410 -6.214 -3.980 1.00 0.00 8 HIS A O 15
ATOM 8035 N N . LEU A 1 9 ? -8.660 -8.193 -3.215 1.00 0.00 9 LEU A N 15
ATOM 8036 C CA . LEU A 1 9 ? -7.603 -7.602 -2.402 1.00 0.00 9 LEU A CA 15
ATOM 8037 C C . LEU A 1 9 ? -6.426 -7.168 -3.269 1.00 0.00 9 LEU A C 15
ATOM 8038 O O . LEU A 1 9 ? -6.342 -7.528 -4.444 1.00 0.00 9 LEU A O 15
ATOM 8054 N N . TYR A 1 10 ? -5.519 -6.394 -2.683 1.00 0.00 10 TYR A N 15
ATOM 8055 C CA . TYR A 1 10 ? -4.347 -5.911 -3.402 1.00 0.00 10 TYR A CA 15
ATOM 8056 C C . TYR A 1 10 ? -3.069 -6.206 -2.622 1.00 0.00 10 TYR A C 15
ATOM 8057 O O . TYR A 1 10 ? -3.117 -6.605 -1.458 1.00 0.00 10 TYR A O 15
ATOM 8075 N N . TYR A 1 11 ? -1.928 -6.004 -3.271 1.00 0.00 11 TYR A N 15
ATOM 8076 C CA . TYR A 1 11 ? -0.637 -6.249 -2.640 1.00 0.00 11 TYR A CA 15
ATOM 8077 C C . TYR A 1 11 ? 0.331 -5.103 -2.917 1.00 0.00 11 TYR A C 15
ATOM 8078 O O . TYR A 1 11 ? 0.518 -4.696 -4.064 1.00 0.00 11 TYR A O 15
ATOM 8096 N N . CYS A 1 12 ? 0.945 -4.587 -1.858 1.00 0.00 12 CYS A N 15
ATOM 8097 C CA . CYS A 1 12 ? 1.894 -3.487 -1.983 1.00 0.00 12 CYS A CA 15
ATOM 8098 C C . CYS A 1 12 ? 3.127 -3.921 -2.771 1.00 0.00 12 CYS A C 15
ATOM 8099 O O . CYS A 1 12 ? 3.432 -5.110 -2.861 1.00 0.00 12 CYS A O 15
ATOM 8106 N N . SER A 1 13 ? 3.832 -2.947 -3.338 1.00 0.00 13 SER A N 15
ATOM 8107 C CA . SER A 1 13 ? 5.030 -3.228 -4.121 1.00 0.00 13 SER A CA 15
ATOM 8108 C C . SER A 1 13 ? 6.263 -3.288 -3.224 1.00 0.00 13 SER A C 15
ATOM 8109 O O . SER A 1 13 ? 6.882 -4.341 -3.073 1.00 0.00 13 SER A O 15
ATOM 8117 N N . GLN A 1 14 ? 6.613 -2.150 -2.632 1.00 0.00 14 GLN A N 15
ATOM 8118 C CA . GLN A 1 14 ? 7.772 -2.073 -1.751 1.00 0.00 14 GLN A CA 15
ATOM 8119 C C . GLN A 1 14 ? 7.815 -3.267 -0.802 1.00 0.00 14 GLN A C 15
ATOM 8120 O O . GLN A 1 14 ? 8.889 -3.744 -0.436 1.00 0.00 14 GLN A O 15
ATOM 8134 N N . CYS A 1 15 ? 6.640 -3.744 -0.407 1.00 0.00 15 CYS A N 15
ATOM 8135 C CA . CYS A 1 15 ? 6.542 -4.882 0.500 1.00 0.00 15 CYS A CA 15
ATOM 8136 C C . CYS A 1 15 ? 5.244 -5.651 0.269 1.00 0.00 15 CYS A C 15
ATOM 8137 O O . CYS A 1 15 ? 4.359 -5.194 -0.454 1.00 0.00 15 CYS A O 15
ATOM 8144 N N . HIS A 1 16 ? 5.139 -6.822 0.890 1.00 0.00 16 HIS A N 15
ATOM 8145 C CA . HIS A 1 16 ? 3.950 -7.655 0.754 1.00 0.00 16 HIS A CA 15
ATOM 8146 C C . HIS A 1 16 ? 2.899 -7.277 1.794 1.00 0.00 16 HIS A C 15
ATOM 8147 O O . HIS A 1 16 ? 2.654 -8.023 2.742 1.00 0.00 16 HIS A O 15
ATOM 8161 N N . TYR A 1 17 ? 2.283 -6.115 1.609 1.00 0.00 17 TYR A N 15
ATOM 8162 C CA . TYR A 1 17 ? 1.262 -5.636 2.533 1.00 0.00 17 TYR A CA 15
ATOM 8163 C C . TYR A 1 17 ? -0.126 -5.726 1.905 1.00 0.00 17 TYR A C 15
ATOM 8164 O O . TYR A 1 17 ? -0.435 -5.012 0.951 1.00 0.00 17 TYR A O 15
ATOM 8182 N N . SER A 1 18 ? -0.958 -6.609 2.449 1.00 0.00 18 SER A N 15
ATOM 8183 C CA . SER A 1 18 ? -2.312 -6.796 1.941 1.00 0.00 18 SER A CA 15
ATOM 8184 C C . SER A 1 18 ? -3.343 -6.530 3.033 1.00 0.00 18 SER A C 15
ATOM 8185 O O . SER A 1 18 ? -3.243 -7.061 4.139 1.00 0.00 18 SER A O 15
ATOM 8193 N N . SER A 1 19 ? -4.335 -5.704 2.714 1.00 0.00 19 SER A N 15
ATOM 8194 C CA . SER A 1 19 ? -5.383 -5.364 3.669 1.00 0.00 19 SER A CA 15
ATOM 8195 C C . SER A 1 19 ? -6.733 -5.235 2.970 1.00 0.00 19 SER A C 15
ATOM 8196 O O . SER A 1 19 ? -6.801 -4.938 1.776 1.00 0.00 19 SER A O 15
ATOM 8204 N N . ILE A 1 20 ? -7.805 -5.460 3.721 1.00 0.00 20 ILE A N 15
ATOM 8205 C CA . ILE A 1 20 ? -9.154 -5.369 3.175 1.00 0.00 20 ILE A CA 15
ATOM 8206 C C . ILE A 1 20 ? -9.555 -3.916 2.943 1.00 0.00 20 ILE A C 15
ATOM 8207 O O . ILE A 1 20 ? -9.158 -3.022 3.691 1.00 0.00 20 ILE A O 15
ATOM 8223 N N . THR A 1 21 ? -10.348 -3.687 1.900 1.00 0.00 21 THR A N 15
ATOM 8224 C CA . THR A 1 21 ? -10.805 -2.343 1.569 1.00 0.00 21 THR A CA 15
ATOM 8225 C C . THR A 1 21 ? -9.661 -1.490 1.032 1.00 0.00 21 THR A C 15
ATOM 8226 O O . THR A 1 21 ? -9.384 -0.407 1.548 1.00 0.00 21 THR A O 15
ATOM 8237 N N . LYS A 1 22 ? -8.999 -1.985 -0.009 1.00 0.00 22 LYS A N 15
ATOM 8238 C CA . LYS A 1 22 ? -7.885 -1.268 -0.619 1.00 0.00 22 LYS A CA 15
ATOM 8239 C C . LYS A 1 22 ? -8.137 0.236 -0.611 1.00 0.00 22 LYS A C 15
ATOM 8240 O O . LYS A 1 22 ? -7.201 1.031 -0.544 1.00 0.00 22 LYS A O 15
ATOM 8259 N N . ASN A 1 23 ? -9.408 0.619 -0.678 1.00 0.00 23 ASN A N 15
ATOM 8260 C CA . ASN A 1 23 ? -9.783 2.029 -0.678 1.00 0.00 23 ASN A CA 15
ATOM 8261 C C . ASN A 1 23 ? -8.900 2.826 0.277 1.00 0.00 23 ASN A C 15
ATOM 8262 O O . ASN A 1 23 ? -8.699 4.027 0.096 1.00 0.00 23 ASN A O 15
ATOM 8273 N N . CYS A 1 24 ? -8.376 2.150 1.294 1.00 0.00 24 CYS A N 15
ATOM 8274 C CA . CYS A 1 24 ? -7.514 2.795 2.278 1.00 0.00 24 CYS A CA 15
ATOM 8275 C C . CYS A 1 24 ? -6.076 2.307 2.144 1.00 0.00 24 CYS A C 15
ATOM 8276 O O . CYS A 1 24 ? -5.138 2.977 2.580 1.00 0.00 24 CYS A O 15
ATOM 8284 N N . LEU A 1 25 ? -5.907 1.136 1.539 1.00 0.00 25 LEU A N 15
ATOM 8285 C CA . LEU A 1 25 ? -4.582 0.557 1.348 1.00 0.00 25 LEU A CA 15
ATOM 8286 C C . LEU A 1 25 ? -3.571 1.628 0.952 1.00 0.00 25 LEU A C 15
ATOM 8287 O O . LEU A 1 25 ? -2.494 1.729 1.540 1.00 0.00 25 LEU A O 15
ATOM 8303 N N . LYS A 1 26 ? -3.927 2.428 -0.048 1.00 0.00 26 LYS A N 15
ATOM 8304 C CA . LYS A 1 26 ? -3.053 3.496 -0.522 1.00 0.00 26 LYS A CA 15
ATOM 8305 C C . LYS A 1 26 ? -2.307 4.144 0.640 1.00 0.00 26 LYS A C 15
ATOM 8306 O O . LYS A 1 26 ? -1.116 4.438 0.537 1.00 0.00 26 LYS A O 15
ATOM 8325 N N . ARG A 1 27 ? -3.014 4.362 1.744 1.00 0.00 27 ARG A N 15
ATOM 8326 C CA . ARG A 1 27 ? -2.417 4.975 2.925 1.00 0.00 27 ARG A CA 15
ATOM 8327 C C . ARG A 1 27 ? -1.139 4.245 3.329 1.00 0.00 27 ARG A C 15
ATOM 8328 O O . ARG A 1 27 ? -0.071 4.850 3.424 1.00 0.00 27 ARG A O 15
ATOM 8349 N N . HIS A 1 28 ? -1.257 2.943 3.566 1.00 0.00 28 HIS A N 15
ATOM 8350 C CA . HIS A 1 28 ? -0.112 2.130 3.960 1.00 0.00 28 HIS A CA 15
ATOM 8351 C C . HIS A 1 28 ? 1.152 2.585 3.236 1.00 0.00 28 HIS A C 15
ATOM 8352 O O . HIS A 1 28 ? 2.122 3.008 3.865 1.00 0.00 28 HIS A O 15
ATOM 8366 N N . VAL A 1 29 ? 1.133 2.495 1.910 1.00 0.00 29 VAL A N 15
ATOM 8367 C CA . VAL A 1 29 ? 2.277 2.898 1.100 1.00 0.00 29 VAL A CA 15
ATOM 8368 C C . VAL A 1 29 ? 2.861 4.217 1.592 1.00 0.00 29 VAL A C 15
ATOM 8369 O O . VAL A 1 29 ? 4.079 4.370 1.691 1.00 0.00 29 VAL A O 15
ATOM 8382 N N . ILE A 1 30 ? 1.985 5.168 1.899 1.00 0.00 30 ILE A N 15
ATOM 8383 C CA . ILE A 1 30 ? 2.414 6.475 2.382 1.00 0.00 30 ILE A CA 15
ATOM 8384 C C . ILE A 1 30 ? 2.939 6.387 3.810 1.00 0.00 30 ILE A C 15
ATOM 8385 O O . ILE A 1 30 ? 3.935 7.023 4.155 1.00 0.00 30 ILE A O 15
ATOM 8401 N N . GLN A 1 31 ? 2.264 5.594 4.636 1.00 0.00 31 GLN A N 15
ATOM 8402 C CA . GLN A 1 31 ? 2.664 5.423 6.028 1.00 0.00 31 GLN A CA 15
ATOM 8403 C C . GLN A 1 31 ? 3.957 4.620 6.127 1.00 0.00 31 GLN A C 15
ATOM 8404 O O . GLN A 1 31 ? 4.994 5.141 6.540 1.00 0.00 31 GLN A O 15
ATOM 8418 N N . LYS A 1 32 ? 3.890 3.349 5.747 1.00 0.00 32 LYS A N 15
ATOM 8419 C CA . LYS A 1 32 ? 5.054 2.473 5.793 1.00 0.00 32 LYS A CA 15
ATOM 8420 C C . LYS A 1 32 ? 6.171 3.007 4.901 1.00 0.00 32 LYS A C 15
ATOM 8421 O O . LYS A 1 32 ? 7.351 2.910 5.242 1.00 0.00 32 LYS A O 15
ATOM 8440 N N . HIS A 1 33 ? 5.792 3.573 3.760 1.00 0.00 33 HIS A N 15
ATOM 8441 C CA . HIS A 1 33 ? 6.762 4.124 2.821 1.00 0.00 33 HIS A CA 15
ATOM 8442 C C . HIS A 1 33 ? 6.444 5.582 2.504 1.00 0.00 33 HIS A C 15
ATOM 8443 O O . HIS A 1 33 ? 5.939 5.898 1.427 1.00 0.00 33 HIS A O 15
ATOM 8457 N N . SER A 1 34 ? 6.742 6.467 3.450 1.00 0.00 34 SER A N 15
ATOM 8458 C CA . SER A 1 34 ? 6.483 7.891 3.274 1.00 0.00 34 SER A CA 15
ATOM 8459 C C . SER A 1 34 ? 7.551 8.533 2.393 1.00 0.00 34 SER A C 15
ATOM 8460 O O . SER A 1 34 ? 8.511 9.118 2.890 1.00 0.00 34 SER A O 15
ATOM 8468 N N . ASN A 1 35 ? 7.374 8.416 1.081 1.00 0.00 35 ASN A N 15
ATOM 8469 C CA . ASN A 1 35 ? 8.322 8.984 0.129 1.00 0.00 35 ASN A CA 15
ATOM 8470 C C . ASN A 1 35 ? 7.597 9.777 -0.954 1.00 0.00 35 ASN A C 15
ATOM 8471 O O . ASN A 1 35 ? 7.378 9.281 -2.059 1.00 0.00 35 ASN A O 15
ATOM 8482 N N . ILE A 1 36 ? 7.227 11.011 -0.627 1.00 0.00 36 ILE A N 15
ATOM 8483 C CA . ILE A 1 36 ? 6.529 11.874 -1.572 1.00 0.00 36 ILE A CA 15
ATOM 8484 C C . ILE A 1 36 ? 7.069 13.298 -1.520 1.00 0.00 36 ILE A C 15
ATOM 8485 O O . ILE A 1 36 ? 7.855 13.644 -0.636 1.00 0.00 36 ILE A O 15
ATOM 8501 N N . LEU A 1 37 ? 6.642 14.123 -2.470 1.00 0.00 37 LEU A N 15
ATOM 8502 C CA . LEU A 1 37 ? 7.082 15.512 -2.531 1.00 0.00 37 LEU A CA 15
ATOM 8503 C C . LEU A 1 37 ? 5.916 16.464 -2.283 1.00 0.00 37 LEU A C 15
ATOM 8504 O O . LEU A 1 37 ? 4.865 16.303 -2.901 1.00 0.00 37 LEU A O 15
ATOM 8521 N N . GLY A 1 1 ? -13.909 -21.646 -3.290 1.00 0.00 1 GLY A N 16
ATOM 8522 C CA . GLY A 1 1 ? -13.547 -22.466 -2.149 1.00 0.00 1 GLY A CA 16
ATOM 8523 C C . GLY A 1 1 ? -12.146 -23.033 -2.263 1.00 0.00 1 GLY A C 16
ATOM 8524 O O . GLY A 1 1 ? -11.194 -22.303 -2.537 1.00 0.00 1 GLY A O 16
ATOM 8528 N N . SER A 1 2 ? -12.018 -24.339 -2.051 1.00 0.00 2 SER A N 16
ATOM 8529 C CA . SER A 1 2 ? -10.722 -25.003 -2.127 1.00 0.00 2 SER A CA 16
ATOM 8530 C C . SER A 1 2 ? -10.085 -24.797 -3.498 1.00 0.00 2 SER A C 16
ATOM 8531 O O . SER A 1 2 ? -8.895 -24.501 -3.603 1.00 0.00 2 SER A O 16
ATOM 8539 N N . SER A 1 3 ? -10.887 -24.954 -4.546 1.00 0.00 3 SER A N 16
ATOM 8540 C CA . SER A 1 3 ? -10.402 -24.790 -5.911 1.00 0.00 3 SER A CA 16
ATOM 8541 C C . SER A 1 3 ? -11.111 -23.629 -6.603 1.00 0.00 3 SER A C 16
ATOM 8542 O O . SER A 1 3 ? -12.213 -23.783 -7.127 1.00 0.00 3 SER A O 16
ATOM 8550 N N . GLY A 1 4 ? -10.468 -22.465 -6.600 1.00 0.00 4 GLY A N 16
ATOM 8551 C CA . GLY A 1 4 ? -11.051 -21.294 -7.229 1.00 0.00 4 GLY A CA 16
ATOM 8552 C C . GLY A 1 4 ? -10.443 -20.001 -6.724 1.00 0.00 4 GLY A C 16
ATOM 8553 O O . GLY A 1 4 ? -9.693 -20.000 -5.747 1.00 0.00 4 GLY A O 16
ATOM 8557 N N . SER A 1 5 ? -10.764 -18.897 -7.391 1.00 0.00 5 SER A N 16
ATOM 8558 C CA . SER A 1 5 ? -10.240 -17.592 -7.006 1.00 0.00 5 SER A CA 16
ATOM 8559 C C . SER A 1 5 ? -10.709 -17.208 -5.606 1.00 0.00 5 SER A C 16
ATOM 8560 O O . SER A 1 5 ? -11.895 -17.302 -5.290 1.00 0.00 5 SER A O 16
ATOM 8568 N N . SER A 1 6 ? -9.769 -16.777 -4.771 1.00 0.00 6 SER A N 16
ATOM 8569 C CA . SER A 1 6 ? -10.085 -16.383 -3.403 1.00 0.00 6 SER A CA 16
ATOM 8570 C C . SER A 1 6 ? -9.200 -15.223 -2.954 1.00 0.00 6 SER A C 16
ATOM 8571 O O . SER A 1 6 ? -8.323 -14.776 -3.691 1.00 0.00 6 SER A O 16
ATOM 8579 N N . GLY A 1 7 ? -9.439 -14.741 -1.738 1.00 0.00 7 GLY A N 16
ATOM 8580 C CA . GLY A 1 7 ? -8.657 -13.638 -1.211 1.00 0.00 7 GLY A CA 16
ATOM 8581 C C . GLY A 1 7 ? -9.159 -12.291 -1.691 1.00 0.00 7 GLY A C 16
ATOM 8582 O O . GLY A 1 7 ? -9.434 -11.400 -0.887 1.00 0.00 7 GLY A O 16
ATOM 8586 N N . HIS A 1 8 ? -9.277 -12.139 -3.006 1.00 0.00 8 HIS A N 16
ATOM 8587 C CA . HIS A 1 8 ? -9.748 -10.889 -3.593 1.00 0.00 8 HIS A CA 16
ATOM 8588 C C . HIS A 1 8 ? -9.129 -9.689 -2.882 1.00 0.00 8 HIS A C 16
ATOM 8589 O O . HIS A 1 8 ? -9.807 -8.697 -2.612 1.00 0.00 8 HIS A O 16
ATOM 8603 N N . LEU A 1 9 ? -7.839 -9.786 -2.583 1.00 0.00 9 LEU A N 16
ATOM 8604 C CA . LEU A 1 9 ? -7.128 -8.708 -1.903 1.00 0.00 9 LEU A CA 16
ATOM 8605 C C . LEU A 1 9 ? -6.002 -8.164 -2.775 1.00 0.00 9 LEU A C 16
ATOM 8606 O O . LEU A 1 9 ? -5.508 -8.850 -3.670 1.00 0.00 9 LEU A O 16
ATOM 8622 N N . TYR A 1 10 ? -5.598 -6.927 -2.507 1.00 0.00 10 TYR A N 16
ATOM 8623 C CA . TYR A 1 10 ? -4.530 -6.290 -3.268 1.00 0.00 10 TYR A CA 16
ATOM 8624 C C . TYR A 1 10 ? -3.201 -6.386 -2.525 1.00 0.00 10 TYR A C 16
ATOM 8625 O O . TYR A 1 10 ? -3.164 -6.669 -1.328 1.00 0.00 10 TYR A O 16
ATOM 8643 N N . TYR A 1 11 ? -2.110 -6.146 -3.245 1.00 0.00 11 TYR A N 16
ATOM 8644 C CA . TYR A 1 11 ? -0.777 -6.207 -2.657 1.00 0.00 11 TYR A CA 16
ATOM 8645 C C . TYR A 1 11 ? -0.045 -4.879 -2.828 1.00 0.00 11 TYR A C 16
ATOM 8646 O O . TYR A 1 11 ? 0.090 -4.370 -3.941 1.00 0.00 11 TYR A O 16
ATOM 8664 N N . CYS A 1 12 ? 0.426 -4.324 -1.717 1.00 0.00 12 CYS A N 16
ATOM 8665 C CA . CYS A 1 12 ? 1.145 -3.056 -1.741 1.00 0.00 12 CYS A CA 16
ATOM 8666 C C . CYS A 1 12 ? 2.139 -3.016 -2.898 1.00 0.00 12 CYS A C 16
ATOM 8667 O O . CYS A 1 12 ? 2.588 -4.056 -3.381 1.00 0.00 12 CYS A O 16
ATOM 8674 N N . SER A 1 13 ? 2.479 -1.808 -3.337 1.00 0.00 13 SER A N 16
ATOM 8675 C CA . SER A 1 13 ? 3.417 -1.632 -4.440 1.00 0.00 13 SER A CA 16
ATOM 8676 C C . SER A 1 13 ? 4.839 -1.969 -4.003 1.00 0.00 13 SER A C 16
ATOM 8677 O O . SER A 1 13 ? 5.533 -2.747 -4.657 1.00 0.00 13 SER A O 16
ATOM 8685 N N . GLN A 1 14 ? 5.265 -1.378 -2.891 1.00 0.00 14 GLN A N 16
ATOM 8686 C CA . GLN A 1 14 ? 6.605 -1.615 -2.366 1.00 0.00 14 GLN A CA 16
ATOM 8687 C C . GLN A 1 14 ? 6.718 -3.016 -1.774 1.00 0.00 14 GLN A C 16
ATOM 8688 O O . GLN A 1 14 ? 7.605 -3.787 -2.142 1.00 0.00 14 GLN A O 16
ATOM 8702 N N . CYS A 1 15 ? 5.814 -3.339 -0.855 1.00 0.00 15 CYS A N 16
ATOM 8703 C CA . CYS A 1 15 ? 5.812 -4.647 -0.211 1.00 0.00 15 CYS A CA 16
ATOM 8704 C C . CYS A 1 15 ? 4.647 -5.497 -0.710 1.00 0.00 15 CYS A C 16
ATOM 8705 O O . CYS A 1 15 ? 3.902 -5.088 -1.601 1.00 0.00 15 CYS A O 16
ATOM 8712 N N . HIS A 1 16 ? 4.496 -6.683 -0.129 1.00 0.00 16 HIS A N 16
ATOM 8713 C CA . HIS A 1 16 ? 3.422 -7.592 -0.514 1.00 0.00 16 HIS A CA 16
ATOM 8714 C C . HIS A 1 16 ? 2.379 -7.699 0.595 1.00 0.00 16 HIS A C 16
ATOM 8715 O O . HIS A 1 16 ? 1.829 -8.773 0.842 1.00 0.00 16 HIS A O 16
ATOM 8729 N N . TYR A 1 17 ? 2.112 -6.580 1.259 1.00 0.00 17 TYR A N 16
ATOM 8730 C CA . TYR A 1 17 ? 1.137 -6.549 2.343 1.00 0.00 17 TYR A CA 16
ATOM 8731 C C . TYR A 1 17 ? -0.277 -6.370 1.800 1.00 0.00 17 TYR A C 16
ATOM 8732 O O . TYR A 1 17 ? -0.588 -5.359 1.169 1.00 0.00 17 TYR A O 16
ATOM 8750 N N . SER A 1 18 ? -1.130 -7.358 2.049 1.00 0.00 18 SER A N 16
ATOM 8751 C CA . SER A 1 18 ? -2.511 -7.312 1.583 1.00 0.00 18 SER A CA 16
ATOM 8752 C C . SER A 1 18 ? -3.454 -6.915 2.715 1.00 0.00 18 SER A C 16
ATOM 8753 O O . SER A 1 18 ? -3.359 -7.433 3.827 1.00 0.00 18 SER A O 16
ATOM 8761 N N . SER A 1 19 ? -4.364 -5.991 2.422 1.00 0.00 19 SER A N 16
ATOM 8762 C CA . SER A 1 19 ? -5.322 -5.521 3.416 1.00 0.00 19 SER A CA 16
ATOM 8763 C C . SER A 1 19 ? -6.688 -5.280 2.781 1.00 0.00 19 SER A C 16
ATOM 8764 O O . SER A 1 19 ? -6.784 -4.905 1.612 1.00 0.00 19 SER A O 16
ATOM 8772 N N . ILE A 1 20 ? -7.742 -5.499 3.560 1.00 0.00 20 ILE A N 16
ATOM 8773 C CA . ILE A 1 20 ? -9.103 -5.306 3.075 1.00 0.00 20 ILE A CA 16
ATOM 8774 C C . ILE A 1 20 ? -9.349 -3.850 2.694 1.00 0.00 20 ILE A C 16
ATOM 8775 O O . ILE A 1 20 ? -8.609 -2.955 3.105 1.00 0.00 20 ILE A O 16
ATOM 8791 N N . THR A 1 21 ? -10.395 -3.618 1.907 1.00 0.00 21 THR A N 16
ATOM 8792 C CA . THR A 1 21 ? -10.741 -2.271 1.472 1.00 0.00 21 THR A CA 16
ATOM 8793 C C . THR A 1 21 ? -9.508 -1.519 0.982 1.00 0.00 21 THR A C 16
ATOM 8794 O O . THR A 1 21 ? -9.203 -0.427 1.461 1.00 0.00 21 THR A O 16
ATOM 8805 N N . LYS A 1 22 ? -8.803 -2.109 0.022 1.00 0.00 22 LYS A N 16
ATOM 8806 C CA . LYS A 1 22 ? -7.604 -1.495 -0.535 1.00 0.00 22 LYS A CA 16
ATOM 8807 C C . LYS A 1 22 ? -7.796 0.008 -0.713 1.00 0.00 22 LYS A C 16
ATOM 8808 O O . LYS A 1 22 ? -6.837 0.777 -0.649 1.00 0.00 22 LYS A O 16
ATOM 8827 N N . ASN A 1 23 ? -9.040 0.420 -0.934 1.00 0.00 23 ASN A N 16
ATOM 8828 C CA . ASN A 1 23 ? -9.356 1.831 -1.120 1.00 0.00 23 ASN A CA 16
ATOM 8829 C C . ASN A 1 23 ? -8.578 2.697 -0.134 1.00 0.00 23 ASN A C 16
ATOM 8830 O O . ASN A 1 23 ? -8.120 3.788 -0.477 1.00 0.00 23 ASN A O 16
ATOM 8841 N N . CYS A 1 24 ? -8.432 2.204 1.091 1.00 0.00 24 CYS A N 16
ATOM 8842 C CA . CYS A 1 24 ? -7.709 2.933 2.127 1.00 0.00 24 CYS A CA 16
ATOM 8843 C C . CYS A 1 24 ? -6.240 2.523 2.156 1.00 0.00 24 CYS A C 16
ATOM 8844 O O . CYS A 1 24 ? -5.362 3.340 2.436 1.00 0.00 24 CYS A O 16
ATOM 8852 N N . LEU A 1 25 ? -5.980 1.253 1.866 1.00 0.00 25 LEU A N 16
ATOM 8853 C CA . LEU A 1 25 ? -4.617 0.734 1.860 1.00 0.00 25 LEU A CA 16
ATOM 8854 C C . LEU A 1 25 ? -3.636 1.785 1.350 1.00 0.00 25 LEU A C 16
ATOM 8855 O O . LEU A 1 25 ? -2.533 1.928 1.878 1.00 0.00 25 LEU A O 16
ATOM 8871 N N . LYS A 1 26 ? -4.046 2.520 0.322 1.00 0.00 26 LYS A N 16
ATOM 8872 C CA . LYS A 1 26 ? -3.205 3.561 -0.258 1.00 0.00 26 LYS A CA 16
ATOM 8873 C C . LYS A 1 26 ? -2.390 4.266 0.821 1.00 0.00 26 LYS A C 16
ATOM 8874 O O . LYS A 1 26 ? -1.185 4.465 0.671 1.00 0.00 26 LYS A O 16
ATOM 8893 N N . ARG A 1 27 ? -3.056 4.642 1.909 1.00 0.00 27 ARG A N 16
ATOM 8894 C CA . ARG A 1 27 ? -2.392 5.324 3.013 1.00 0.00 27 ARG A CA 16
ATOM 8895 C C . ARG A 1 27 ? -1.145 4.563 3.452 1.00 0.00 27 ARG A C 16
ATOM 8896 O O . ARG A 1 27 ? -0.043 5.113 3.468 1.00 0.00 27 ARG A O 16
ATOM 8917 N N . HIS A 1 28 ? -1.326 3.296 3.808 1.00 0.00 28 HIS A N 16
ATOM 8918 C CA . HIS A 1 28 ? -0.215 2.459 4.247 1.00 0.00 28 HIS A CA 16
ATOM 8919 C C . HIS A 1 28 ? 1.028 2.717 3.400 1.00 0.00 28 HIS A C 16
ATOM 8920 O O . HIS A 1 28 ? 2.129 2.874 3.927 1.00 0.00 28 HIS A O 16
ATOM 8934 N N . VAL A 1 29 ? 0.843 2.759 2.084 1.00 0.00 29 VAL A N 16
ATOM 8935 C CA . VAL A 1 29 ? 1.949 2.998 1.164 1.00 0.00 29 VAL A CA 16
ATOM 8936 C C . VAL A 1 29 ? 2.708 4.266 1.536 1.00 0.00 29 VAL A C 16
ATOM 8937 O O . VAL A 1 29 ? 3.937 4.310 1.462 1.00 0.00 29 VAL A O 16
ATOM 8950 N N . ILE A 1 30 ? 1.970 5.296 1.936 1.00 0.00 30 ILE A N 16
ATOM 8951 C CA . ILE A 1 30 ? 2.574 6.565 2.321 1.00 0.00 30 ILE A CA 16
ATOM 8952 C C . ILE A 1 30 ? 3.280 6.452 3.668 1.00 0.00 30 ILE A C 16
ATOM 8953 O O . ILE A 1 30 ? 4.435 6.852 3.809 1.00 0.00 30 ILE A O 16
ATOM 8969 N N . GLN A 1 31 ? 2.578 5.902 4.653 1.00 0.00 31 GLN A N 16
ATOM 8970 C CA . GLN A 1 31 ? 3.138 5.735 5.989 1.00 0.00 31 GLN A CA 16
ATOM 8971 C C . GLN A 1 31 ? 4.295 4.742 5.973 1.00 0.00 31 GLN A C 16
ATOM 8972 O O . GLN A 1 31 ? 5.453 5.117 6.162 1.00 0.00 31 GLN A O 16
ATOM 8986 N N . LYS A 1 32 ? 3.976 3.472 5.747 1.00 0.00 32 LYS A N 16
ATOM 8987 C CA . LYS A 1 32 ? 4.988 2.423 5.706 1.00 0.00 32 LYS A CA 16
ATOM 8988 C C . LYS A 1 32 ? 6.131 2.808 4.772 1.00 0.00 32 LYS A C 16
ATOM 8989 O O . LYS A 1 32 ? 7.300 2.560 5.071 1.00 0.00 32 LYS A O 16
ATOM 9008 N N . HIS A 1 33 ? 5.787 3.415 3.641 1.00 0.00 33 HIS A N 16
ATOM 9009 C CA . HIS A 1 33 ? 6.786 3.836 2.665 1.00 0.00 33 HIS A CA 16
ATOM 9010 C C . HIS A 1 33 ? 6.628 5.316 2.330 1.00 0.00 33 HIS A C 16
ATOM 9011 O O . HIS A 1 33 ? 5.910 5.678 1.398 1.00 0.00 33 HIS A O 16
ATOM 9025 N N . SER A 1 34 ? 7.304 6.166 3.095 1.00 0.00 34 SER A N 16
ATOM 9026 C CA . SER A 1 34 ? 7.236 7.607 2.882 1.00 0.00 34 SER A CA 16
ATOM 9027 C C . SER A 1 34 ? 7.427 7.948 1.407 1.00 0.00 34 SER A C 16
ATOM 9028 O O . SER A 1 34 ? 6.523 8.473 0.758 1.00 0.00 34 SER A O 16
ATOM 9036 N N . ASN A 1 35 ? 8.611 7.645 0.885 1.00 0.00 35 ASN A N 16
ATOM 9037 C CA . ASN A 1 35 ? 8.922 7.919 -0.513 1.00 0.00 35 ASN A CA 16
ATOM 9038 C C . ASN A 1 35 ? 7.719 7.628 -1.406 1.00 0.00 35 ASN A C 16
ATOM 9039 O O . ASN A 1 35 ? 7.154 6.535 -1.365 1.00 0.00 35 ASN A O 16
ATOM 9050 N N . ILE A 1 36 ? 7.335 8.614 -2.210 1.00 0.00 36 ILE A N 16
ATOM 9051 C CA . ILE A 1 36 ? 6.201 8.463 -3.113 1.00 0.00 36 ILE A CA 16
ATOM 9052 C C . ILE A 1 36 ? 6.667 8.245 -4.549 1.00 0.00 36 ILE A C 16
ATOM 9053 O O . ILE A 1 36 ? 6.561 9.139 -5.390 1.00 0.00 36 ILE A O 16
ATOM 9069 N N . LEU A 1 37 ? 7.181 7.051 -4.823 1.00 0.00 37 LEU A N 16
ATOM 9070 C CA . LEU A 1 37 ? 7.662 6.714 -6.159 1.00 0.00 37 LEU A CA 16
ATOM 9071 C C . LEU A 1 37 ? 7.150 5.343 -6.591 1.00 0.00 37 LEU A C 16
ATOM 9072 O O . LEU A 1 37 ? 6.596 5.225 -7.683 1.00 0.00 37 LEU A O 16
ATOM 9089 N N . GLY A 1 1 ? -11.642 -13.597 -10.177 1.00 0.00 1 GLY A N 17
ATOM 9090 C CA . GLY A 1 1 ? -10.417 -14.069 -9.560 1.00 0.00 1 GLY A CA 17
ATOM 9091 C C . GLY A 1 1 ? -10.669 -15.139 -8.516 1.00 0.00 1 GLY A C 17
ATOM 9092 O O . GLY A 1 1 ? -11.026 -14.834 -7.378 1.00 0.00 1 GLY A O 17
ATOM 9096 N N . SER A 1 2 ? -10.484 -16.397 -8.904 1.00 0.00 2 SER A N 17
ATOM 9097 C CA . SER A 1 2 ? -10.699 -17.516 -7.995 1.00 0.00 2 SER A CA 17
ATOM 9098 C C . SER A 1 2 ? -9.421 -17.846 -7.228 1.00 0.00 2 SER A C 17
ATOM 9099 O O . SER A 1 2 ? -8.599 -18.642 -7.683 1.00 0.00 2 SER A O 17
ATOM 9107 N N . SER A 1 3 ? -9.263 -17.229 -6.062 1.00 0.00 3 SER A N 17
ATOM 9108 C CA . SER A 1 3 ? -8.084 -17.453 -5.233 1.00 0.00 3 SER A CA 17
ATOM 9109 C C . SER A 1 3 ? -8.280 -16.862 -3.840 1.00 0.00 3 SER A C 17
ATOM 9110 O O . SER A 1 3 ? -8.763 -15.740 -3.692 1.00 0.00 3 SER A O 17
ATOM 9118 N N . GLY A 1 4 ? -7.901 -17.626 -2.820 1.00 0.00 4 GLY A N 17
ATOM 9119 C CA . GLY A 1 4 ? -8.043 -17.163 -1.452 1.00 0.00 4 GLY A CA 17
ATOM 9120 C C . GLY A 1 4 ? -9.488 -17.137 -0.996 1.00 0.00 4 GLY A C 17
ATOM 9121 O O . GLY A 1 4 ? -10.313 -16.422 -1.565 1.00 0.00 4 GLY A O 17
ATOM 9125 N N . SER A 1 5 ? -9.795 -17.918 0.034 1.00 0.00 5 SER A N 17
ATOM 9126 C CA . SER A 1 5 ? -11.152 -17.986 0.564 1.00 0.00 5 SER A CA 17
ATOM 9127 C C . SER A 1 5 ? -11.413 -16.842 1.539 1.00 0.00 5 SER A C 17
ATOM 9128 O O . SER A 1 5 ? -12.019 -17.036 2.593 1.00 0.00 5 SER A O 17
ATOM 9136 N N . SER A 1 6 ? -10.950 -15.649 1.179 1.00 0.00 6 SER A N 17
ATOM 9137 C CA . SER A 1 6 ? -11.129 -14.473 2.022 1.00 0.00 6 SER A CA 17
ATOM 9138 C C . SER A 1 6 ? -11.931 -13.399 1.294 1.00 0.00 6 SER A C 17
ATOM 9139 O O . SER A 1 6 ? -12.831 -12.786 1.866 1.00 0.00 6 SER A O 17
ATOM 9147 N N . GLY A 1 7 ? -11.597 -13.177 0.027 1.00 0.00 7 GLY A N 17
ATOM 9148 C CA . GLY A 1 7 ? -12.295 -12.177 -0.760 1.00 0.00 7 GLY A CA 17
ATOM 9149 C C . GLY A 1 7 ? -11.389 -11.497 -1.768 1.00 0.00 7 GLY A C 17
ATOM 9150 O O . GLY A 1 7 ? -10.391 -12.072 -2.204 1.00 0.00 7 GLY A O 17
ATOM 9154 N N . HIS A 1 8 ? -11.738 -10.270 -2.142 1.00 0.00 8 HIS A N 17
ATOM 9155 C CA . HIS A 1 8 ? -10.950 -9.512 -3.107 1.00 0.00 8 HIS A CA 17
ATOM 9156 C C . HIS A 1 8 ? -10.060 -8.494 -2.401 1.00 0.00 8 HIS A C 17
ATOM 9157 O O . HIS A 1 8 ? -10.539 -7.477 -1.897 1.00 0.00 8 HIS A O 17
ATOM 9171 N N . LEU A 1 9 ? -8.762 -8.774 -2.366 1.00 0.00 9 LEU A N 17
ATOM 9172 C CA . LEU A 1 9 ? -7.803 -7.883 -1.721 1.00 0.00 9 LEU A CA 17
ATOM 9173 C C . LEU A 1 9 ? -6.651 -7.549 -2.662 1.00 0.00 9 LEU A C 17
ATOM 9174 O O . LEU A 1 9 ? -6.475 -8.192 -3.698 1.00 0.00 9 LEU A O 17
ATOM 9190 N N . TYR A 1 10 ? -5.868 -6.541 -2.295 1.00 0.00 10 TYR A N 17
ATOM 9191 C CA . TYR A 1 10 ? -4.732 -6.121 -3.107 1.00 0.00 10 TYR A CA 17
ATOM 9192 C C . TYR A 1 10 ? -3.415 -6.420 -2.397 1.00 0.00 10 TYR A C 17
ATOM 9193 O O . TYR A 1 10 ? -3.399 -6.796 -1.225 1.00 0.00 10 TYR A O 17
ATOM 9211 N N . TYR A 1 11 ? -2.311 -6.248 -3.116 1.00 0.00 11 TYR A N 17
ATOM 9212 C CA . TYR A 1 11 ? -0.988 -6.501 -2.557 1.00 0.00 11 TYR A CA 17
ATOM 9213 C C . TYR A 1 11 ? -0.060 -5.314 -2.797 1.00 0.00 11 TYR A C 17
ATOM 9214 O O . TYR A 1 11 ? 0.107 -4.860 -3.930 1.00 0.00 11 TYR A O 17
ATOM 9232 N N . CYS A 1 12 ? 0.543 -4.816 -1.723 1.00 0.00 12 CYS A N 17
ATOM 9233 C CA . CYS A 1 12 ? 1.455 -3.682 -1.814 1.00 0.00 12 CYS A CA 17
ATOM 9234 C C . CYS A 1 12 ? 2.582 -3.969 -2.802 1.00 0.00 12 CYS A C 17
ATOM 9235 O O . CYS A 1 12 ? 3.135 -5.068 -2.828 1.00 0.00 12 CYS A O 17
ATOM 9242 N N . SER A 1 13 ? 2.918 -2.971 -3.614 1.00 0.00 13 SER A N 17
ATOM 9243 C CA . SER A 1 13 ? 3.976 -3.117 -4.607 1.00 0.00 13 SER A CA 17
ATOM 9244 C C . SER A 1 13 ? 5.349 -3.095 -3.944 1.00 0.00 13 SER A C 17
ATOM 9245 O O . SER A 1 13 ? 6.286 -3.741 -4.412 1.00 0.00 13 SER A O 17
ATOM 9253 N N . GLN A 1 14 ? 5.460 -2.347 -2.851 1.00 0.00 14 GLN A N 17
ATOM 9254 C CA . GLN A 1 14 ? 6.719 -2.240 -2.123 1.00 0.00 14 GLN A CA 17
ATOM 9255 C C . GLN A 1 14 ? 6.980 -3.497 -1.299 1.00 0.00 14 GLN A C 17
ATOM 9256 O O . GLN A 1 14 ? 7.998 -4.167 -1.475 1.00 0.00 14 GLN A O 17
ATOM 9270 N N . CYS A 1 15 ? 6.054 -3.812 -0.400 1.00 0.00 15 CYS A N 17
ATOM 9271 C CA . CYS A 1 15 ? 6.184 -4.988 0.452 1.00 0.00 15 CYS A CA 17
ATOM 9272 C C . CYS A 1 15 ? 5.100 -6.014 0.132 1.00 0.00 15 CYS A C 17
ATOM 9273 O O . CYS A 1 15 ? 4.188 -5.745 -0.651 1.00 0.00 15 CYS A O 17
ATOM 9280 N N . HIS A 1 16 ? 5.207 -7.189 0.743 1.00 0.00 16 HIS A N 17
ATOM 9281 C CA . HIS A 1 16 ? 4.236 -8.256 0.524 1.00 0.00 16 HIS A CA 17
ATOM 9282 C C . HIS A 1 16 ? 3.145 -8.224 1.590 1.00 0.00 16 HIS A C 17
ATOM 9283 O O . HIS A 1 16 ? 2.815 -9.250 2.185 1.00 0.00 16 HIS A O 17
ATOM 9297 N N . TYR A 1 17 ? 2.589 -7.041 1.825 1.00 0.00 17 TYR A N 17
ATOM 9298 C CA . TYR A 1 17 ? 1.537 -6.875 2.822 1.00 0.00 17 TYR A CA 17
ATOM 9299 C C . TYR A 1 17 ? 0.171 -6.750 2.155 1.00 0.00 17 TYR A C 17
ATOM 9300 O O . TYR A 1 17 ? -0.077 -5.816 1.393 1.00 0.00 17 TYR A O 17
ATOM 9318 N N . SER A 1 18 ? -0.713 -7.698 2.450 1.00 0.00 18 SER A N 17
ATOM 9319 C CA . SER A 1 18 ? -2.054 -7.697 1.878 1.00 0.00 18 SER A CA 17
ATOM 9320 C C . SER A 1 18 ? -3.071 -7.152 2.878 1.00 0.00 18 SER A C 17
ATOM 9321 O O . SER A 1 18 ? -3.117 -7.584 4.030 1.00 0.00 18 SER A O 17
ATOM 9329 N N . SER A 1 19 ? -3.883 -6.202 2.427 1.00 0.00 19 SER A N 17
ATOM 9330 C CA . SER A 1 19 ? -4.897 -5.595 3.282 1.00 0.00 19 SER A CA 17
ATOM 9331 C C . SER A 1 19 ? -6.169 -5.302 2.492 1.00 0.00 19 SER A C 17
ATOM 9332 O O . SER A 1 19 ? -6.112 -4.819 1.361 1.00 0.00 19 SER A O 17
ATOM 9340 N N . ILE A 1 20 ? -7.314 -5.597 3.096 1.00 0.00 20 ILE A N 17
ATOM 9341 C CA . ILE A 1 20 ? -8.601 -5.365 2.451 1.00 0.00 20 ILE A CA 17
ATOM 9342 C C . ILE A 1 20 ? -8.936 -3.878 2.413 1.00 0.00 20 ILE A C 17
ATOM 9343 O O . ILE A 1 20 ? -8.364 -3.081 3.158 1.00 0.00 20 ILE A O 17
ATOM 9359 N N . THR A 1 21 ? -9.868 -3.509 1.540 1.00 0.00 21 THR A N 17
ATOM 9360 C CA . THR A 1 21 ? -10.281 -2.118 1.405 1.00 0.00 21 THR A CA 17
ATOM 9361 C C . THR A 1 21 ? -9.189 -1.282 0.748 1.00 0.00 21 THR A C 17
ATOM 9362 O O . THR A 1 21 ? -8.776 -0.252 1.280 1.00 0.00 21 THR A O 17
ATOM 9373 N N . LYS A 1 22 ? -8.724 -1.731 -0.413 1.00 0.00 22 LYS A N 17
ATOM 9374 C CA . LYS A 1 22 ? -7.681 -1.023 -1.146 1.00 0.00 22 LYS A CA 17
ATOM 9375 C C . LYS A 1 22 ? -7.826 0.486 -0.978 1.00 0.00 22 LYS A C 17
ATOM 9376 O O . LYS A 1 22 ? -6.835 1.202 -0.840 1.00 0.00 22 LYS A O 17
ATOM 9395 N N . ASN A 1 23 ? -9.067 0.961 -0.988 1.00 0.00 23 ASN A N 17
ATOM 9396 C CA . ASN A 1 23 ? -9.341 2.386 -0.836 1.00 0.00 23 ASN A CA 17
ATOM 9397 C C . ASN A 1 23 ? -8.434 3.004 0.224 1.00 0.00 23 ASN A C 17
ATOM 9398 O O . ASN A 1 23 ? -7.817 4.045 -0.003 1.00 0.00 23 ASN A O 17
ATOM 9409 N N . CYS A 1 24 ? -8.359 2.356 1.381 1.00 0.00 24 CYS A N 17
ATOM 9410 C CA . CYS A 1 24 ? -7.528 2.841 2.477 1.00 0.00 24 CYS A CA 17
ATOM 9411 C C . CYS A 1 24 ? -6.079 2.398 2.299 1.00 0.00 24 CYS A C 17
ATOM 9412 O O . CYS A 1 24 ? -5.148 3.152 2.582 1.00 0.00 24 CYS A O 17
ATOM 9420 N N . LEU A 1 25 ? -5.896 1.169 1.829 1.00 0.00 25 LEU A N 17
ATOM 9421 C CA . LEU A 1 25 ? -4.561 0.623 1.614 1.00 0.00 25 LEU A CA 17
ATOM 9422 C C . LEU A 1 25 ? -3.595 1.710 1.154 1.00 0.00 25 LEU A C 17
ATOM 9423 O O . LEU A 1 25 ? -2.474 1.811 1.652 1.00 0.00 25 LEU A O 17
ATOM 9439 N N . LYS A 1 26 ? -4.039 2.524 0.202 1.00 0.00 26 LYS A N 17
ATOM 9440 C CA . LYS A 1 26 ? -3.217 3.607 -0.324 1.00 0.00 26 LYS A CA 17
ATOM 9441 C C . LYS A 1 26 ? -2.397 4.256 0.787 1.00 0.00 26 LYS A C 17
ATOM 9442 O O . LYS A 1 26 ? -1.186 4.435 0.654 1.00 0.00 26 LYS A O 17
ATOM 9461 N N . ARG A 1 27 ? -3.064 4.605 1.882 1.00 0.00 27 ARG A N 17
ATOM 9462 C CA . ARG A 1 27 ? -2.396 5.234 3.015 1.00 0.00 27 ARG A CA 17
ATOM 9463 C C . ARG A 1 27 ? -1.158 4.442 3.424 1.00 0.00 27 ARG A C 17
ATOM 9464 O O . ARG A 1 27 ? -0.043 4.966 3.419 1.00 0.00 27 ARG A O 17
ATOM 9485 N N . HIS A 1 28 ? -1.361 3.177 3.779 1.00 0.00 28 HIS A N 17
ATOM 9486 C CA . HIS A 1 28 ? -0.260 2.313 4.190 1.00 0.00 28 HIS A CA 17
ATOM 9487 C C . HIS A 1 28 ? 0.996 2.606 3.375 1.00 0.00 28 HIS A C 17
ATOM 9488 O O . HIS A 1 28 ? 2.084 2.763 3.928 1.00 0.00 28 HIS A O 17
ATOM 9502 N N . VAL A 1 29 ? 0.836 2.679 2.057 1.00 0.00 29 VAL A N 17
ATOM 9503 C CA . VAL A 1 29 ? 1.957 2.953 1.166 1.00 0.00 29 VAL A CA 17
ATOM 9504 C C . VAL A 1 29 ? 2.634 4.271 1.525 1.00 0.00 29 VAL A C 17
ATOM 9505 O O . VAL A 1 29 ? 3.862 4.372 1.516 1.00 0.00 29 VAL A O 17
ATOM 9518 N N . ILE A 1 30 ? 1.827 5.278 1.841 1.00 0.00 30 ILE A N 17
ATOM 9519 C CA . ILE A 1 30 ? 2.349 6.590 2.205 1.00 0.00 30 ILE A CA 17
ATOM 9520 C C . ILE A 1 30 ? 2.942 6.575 3.609 1.00 0.00 30 ILE A C 17
ATOM 9521 O O . ILE A 1 30 ? 3.916 7.274 3.889 1.00 0.00 30 ILE A O 17
ATOM 9537 N N . GLN A 1 31 ? 2.350 5.772 4.488 1.00 0.00 31 GLN A N 17
ATOM 9538 C CA . GLN A 1 31 ? 2.822 5.665 5.863 1.00 0.00 31 GLN A CA 17
ATOM 9539 C C . GLN A 1 31 ? 4.015 4.720 5.958 1.00 0.00 31 GLN A C 17
ATOM 9540 O O . GLN A 1 31 ? 5.139 5.147 6.227 1.00 0.00 31 GLN A O 17
ATOM 9554 N N . LYS A 1 32 ? 3.765 3.435 5.736 1.00 0.00 32 LYS A N 17
ATOM 9555 C CA . LYS A 1 32 ? 4.818 2.428 5.795 1.00 0.00 32 LYS A CA 17
ATOM 9556 C C . LYS A 1 32 ? 5.994 2.819 4.906 1.00 0.00 32 LYS A C 17
ATOM 9557 O O . LYS A 1 32 ? 7.154 2.626 5.274 1.00 0.00 32 LYS A O 17
ATOM 9576 N N . HIS A 1 33 ? 5.689 3.371 3.736 1.00 0.00 33 HIS A N 17
ATOM 9577 C CA . HIS A 1 33 ? 6.722 3.791 2.796 1.00 0.00 33 HIS A CA 17
ATOM 9578 C C . HIS A 1 33 ? 6.662 5.297 2.560 1.00 0.00 33 HIS A C 17
ATOM 9579 O O . HIS A 1 33 ? 5.605 5.844 2.248 1.00 0.00 33 HIS A O 17
ATOM 9593 N N . SER A 1 34 ? 7.804 5.961 2.713 1.00 0.00 34 SER A N 17
ATOM 9594 C CA . SER A 1 34 ? 7.880 7.404 2.521 1.00 0.00 34 SER A CA 17
ATOM 9595 C C . SER A 1 34 ? 8.432 7.740 1.139 1.00 0.00 34 SER A C 17
ATOM 9596 O O . SER A 1 34 ? 9.452 7.196 0.717 1.00 0.00 34 SER A O 17
ATOM 9604 N N . ASN A 1 35 ? 7.751 8.641 0.439 1.00 0.00 35 ASN A N 17
ATOM 9605 C CA . ASN A 1 35 ? 8.172 9.051 -0.896 1.00 0.00 35 ASN A CA 17
ATOM 9606 C C . ASN A 1 35 ? 9.042 10.302 -0.832 1.00 0.00 35 ASN A C 17
ATOM 9607 O O . ASN A 1 35 ? 8.553 11.397 -0.555 1.00 0.00 35 ASN A O 17
ATOM 9618 N N . ILE A 1 36 ? 10.334 10.131 -1.090 1.00 0.00 36 ILE A N 17
ATOM 9619 C CA . ILE A 1 36 ? 11.272 11.246 -1.063 1.00 0.00 36 ILE A CA 17
ATOM 9620 C C . ILE A 1 36 ? 11.355 11.928 -2.425 1.00 0.00 36 ILE A C 17
ATOM 9621 O O . ILE A 1 36 ? 11.287 11.271 -3.465 1.00 0.00 36 ILE A O 17
ATOM 9637 N N . LEU A 1 37 ? 11.504 13.248 -2.412 1.00 0.00 37 LEU A N 17
ATOM 9638 C CA . LEU A 1 37 ? 11.598 14.019 -3.647 1.00 0.00 37 LEU A CA 17
ATOM 9639 C C . LEU A 1 37 ? 13.054 14.214 -4.057 1.00 0.00 37 LEU A C 17
ATOM 9640 O O . LEU A 1 37 ? 13.497 13.589 -5.020 1.00 0.00 37 LEU A O 17
ATOM 9657 N N . GLY A 1 1 ? -20.880 -21.323 -11.801 1.00 0.00 1 GLY A N 18
ATOM 9658 C CA . GLY A 1 1 ? -20.917 -19.883 -11.975 1.00 0.00 1 GLY A CA 18
ATOM 9659 C C . GLY A 1 1 ? -20.123 -19.149 -10.913 1.00 0.00 1 GLY A C 18
ATOM 9660 O O . GLY A 1 1 ? -18.925 -19.385 -10.751 1.00 0.00 1 GLY A O 18
ATOM 9664 N N . SER A 1 2 ? -20.789 -18.257 -10.188 1.00 0.00 2 SER A N 18
ATOM 9665 C CA . SER A 1 2 ? -20.136 -17.482 -9.139 1.00 0.00 2 SER A CA 18
ATOM 9666 C C . SER A 1 2 ? -19.703 -18.385 -7.987 1.00 0.00 2 SER A C 18
ATOM 9667 O O . SER A 1 2 ? -20.438 -18.567 -7.017 1.00 0.00 2 SER A O 18
ATOM 9675 N N . SER A 1 3 ? -18.504 -18.946 -8.103 1.00 0.00 3 SER A N 18
ATOM 9676 C CA . SER A 1 3 ? -17.973 -19.833 -7.074 1.00 0.00 3 SER A CA 18
ATOM 9677 C C . SER A 1 3 ? -17.961 -19.141 -5.714 1.00 0.00 3 SER A C 18
ATOM 9678 O O . SER A 1 3 ? -18.273 -17.956 -5.605 1.00 0.00 3 SER A O 18
ATOM 9686 N N . GLY A 1 4 ? -17.597 -19.891 -4.678 1.00 0.00 4 GLY A N 18
ATOM 9687 C CA . GLY A 1 4 ? -17.551 -19.335 -3.339 1.00 0.00 4 GLY A CA 18
ATOM 9688 C C . GLY A 1 4 ? -16.332 -18.462 -3.115 1.00 0.00 4 GLY A C 18
ATOM 9689 O O . GLY A 1 4 ? -15.620 -18.621 -2.124 1.00 0.00 4 GLY A O 18
ATOM 9693 N N . SER A 1 5 ? -16.091 -17.538 -4.040 1.00 0.00 5 SER A N 18
ATOM 9694 C CA . SER A 1 5 ? -14.946 -16.640 -3.942 1.00 0.00 5 SER A CA 18
ATOM 9695 C C . SER A 1 5 ? -14.906 -15.957 -2.578 1.00 0.00 5 SER A C 18
ATOM 9696 O O . SER A 1 5 ? -15.845 -15.260 -2.193 1.00 0.00 5 SER A O 18
ATOM 9704 N N . SER A 1 6 ? -13.812 -16.163 -1.852 1.00 0.00 6 SER A N 18
ATOM 9705 C CA . SER A 1 6 ? -13.650 -15.571 -0.529 1.00 0.00 6 SER A CA 18
ATOM 9706 C C . SER A 1 6 ? -13.486 -14.058 -0.627 1.00 0.00 6 SER A C 18
ATOM 9707 O O . SER A 1 6 ? -14.186 -13.301 0.044 1.00 0.00 6 SER A O 18
ATOM 9715 N N . GLY A 1 7 ? -12.555 -13.623 -1.471 1.00 0.00 7 GLY A N 18
ATOM 9716 C CA . GLY A 1 7 ? -12.314 -12.202 -1.643 1.00 0.00 7 GLY A CA 18
ATOM 9717 C C . GLY A 1 7 ? -11.036 -11.919 -2.407 1.00 0.00 7 GLY A C 18
ATOM 9718 O O . GLY A 1 7 ? -10.127 -12.750 -2.441 1.00 0.00 7 GLY A O 18
ATOM 9722 N N . HIS A 1 8 ? -10.965 -10.744 -3.024 1.00 0.00 8 HIS A N 18
ATOM 9723 C CA . HIS A 1 8 ? -9.789 -10.354 -3.793 1.00 0.00 8 HIS A CA 18
ATOM 9724 C C . HIS A 1 8 ? -9.016 -9.248 -3.080 1.00 0.00 8 HIS A C 18
ATOM 9725 O O . HIS A 1 8 ? -9.423 -8.086 -3.089 1.00 0.00 8 HIS A O 18
ATOM 9739 N N . LEU A 1 9 ? -7.899 -9.618 -2.462 1.00 0.00 9 LEU A N 18
ATOM 9740 C CA . LEU A 1 9 ? -7.069 -8.659 -1.743 1.00 0.00 9 LEU A CA 18
ATOM 9741 C C . LEU A 1 9 ? -6.031 -8.034 -2.670 1.00 0.00 9 LEU A C 18
ATOM 9742 O O . LEU A 1 9 ? -5.667 -8.616 -3.692 1.00 0.00 9 LEU A O 18
ATOM 9758 N N . TYR A 1 10 ? -5.558 -6.847 -2.305 1.00 0.00 10 TYR A N 18
ATOM 9759 C CA . TYR A 1 10 ? -4.562 -6.144 -3.105 1.00 0.00 10 TYR A CA 18
ATOM 9760 C C . TYR A 1 10 ? -3.170 -6.295 -2.498 1.00 0.00 10 TYR A C 18
ATOM 9761 O O . TYR A 1 10 ? -3.008 -6.281 -1.277 1.00 0.00 10 TYR A O 18
ATOM 9779 N N . TYR A 1 11 ? -2.169 -6.438 -3.359 1.00 0.00 11 TYR A N 18
ATOM 9780 C CA . TYR A 1 11 ? -0.791 -6.594 -2.910 1.00 0.00 11 TYR A CA 18
ATOM 9781 C C . TYR A 1 11 ? -0.027 -5.279 -3.031 1.00 0.00 11 TYR A C 18
ATOM 9782 O O . TYR A 1 11 ? 0.182 -4.768 -4.131 1.00 0.00 11 TYR A O 18
ATOM 9800 N N . CYS A 1 12 ? 0.389 -4.737 -1.891 1.00 0.00 12 CYS A N 18
ATOM 9801 C CA . CYS A 1 12 ? 1.131 -3.482 -1.867 1.00 0.00 12 CYS A CA 18
ATOM 9802 C C . CYS A 1 12 ? 2.182 -3.450 -2.973 1.00 0.00 12 CYS A C 18
ATOM 9803 O O . CYS A 1 12 ? 2.631 -4.493 -3.447 1.00 0.00 12 CYS A O 18
ATOM 9810 N N . SER A 1 13 ? 2.568 -2.244 -3.379 1.00 0.00 13 SER A N 18
ATOM 9811 C CA . SER A 1 13 ? 3.563 -2.075 -4.431 1.00 0.00 13 SER A CA 18
ATOM 9812 C C . SER A 1 13 ? 4.955 -2.445 -3.928 1.00 0.00 13 SER A C 18
ATOM 9813 O O . SER A 1 13 ? 5.582 -3.376 -4.433 1.00 0.00 13 SER A O 18
ATOM 9821 N N . GLN A 1 14 ? 5.431 -1.708 -2.929 1.00 0.00 14 GLN A N 18
ATOM 9822 C CA . GLN A 1 14 ? 6.749 -1.958 -2.357 1.00 0.00 14 GLN A CA 18
ATOM 9823 C C . GLN A 1 14 ? 6.818 -3.349 -1.736 1.00 0.00 14 GLN A C 18
ATOM 9824 O O . GLN A 1 14 ? 7.576 -4.207 -2.190 1.00 0.00 14 GLN A O 18
ATOM 9838 N N . CYS A 1 15 ? 6.022 -3.567 -0.694 1.00 0.00 15 CYS A N 18
ATOM 9839 C CA . CYS A 1 15 ? 5.993 -4.853 -0.009 1.00 0.00 15 CYS A CA 18
ATOM 9840 C C . CYS A 1 15 ? 4.807 -5.692 -0.477 1.00 0.00 15 CYS A C 18
ATOM 9841 O O . CYS A 1 15 ? 4.006 -5.249 -1.300 1.00 0.00 15 CYS A O 18
ATOM 9848 N N . HIS A 1 16 ? 4.702 -6.906 0.054 1.00 0.00 16 HIS A N 18
ATOM 9849 C CA . HIS A 1 16 ? 3.614 -7.807 -0.309 1.00 0.00 16 HIS A CA 18
ATOM 9850 C C . HIS A 1 16 ? 2.568 -7.870 0.801 1.00 0.00 16 HIS A C 18
ATOM 9851 O O . HIS A 1 16 ? 2.087 -8.947 1.154 1.00 0.00 16 HIS A O 18
ATOM 9865 N N . TYR A 1 17 ? 2.222 -6.710 1.346 1.00 0.00 17 TYR A N 18
ATOM 9866 C CA . TYR A 1 17 ? 1.236 -6.633 2.418 1.00 0.00 17 TYR A CA 18
ATOM 9867 C C . TYR A 1 17 ? -0.168 -6.439 1.853 1.00 0.00 17 TYR A C 18
ATOM 9868 O O . TYR A 1 17 ? -0.463 -5.420 1.229 1.00 0.00 17 TYR A O 18
ATOM 9886 N N . SER A 1 18 ? -1.031 -7.424 2.078 1.00 0.00 18 SER A N 18
ATOM 9887 C CA . SER A 1 18 ? -2.404 -7.365 1.590 1.00 0.00 18 SER A CA 18
ATOM 9888 C C . SER A 1 18 ? -3.364 -6.988 2.714 1.00 0.00 18 SER A C 18
ATOM 9889 O O . SER A 1 18 ? -3.339 -7.582 3.792 1.00 0.00 18 SER A O 18
ATOM 9897 N N . SER A 1 19 ? -4.211 -5.997 2.454 1.00 0.00 19 SER A N 18
ATOM 9898 C CA . SER A 1 19 ? -5.178 -5.537 3.444 1.00 0.00 19 SER A CA 18
ATOM 9899 C C . SER A 1 19 ? -6.496 -5.154 2.779 1.00 0.00 19 SER A C 18
ATOM 9900 O O . SER A 1 19 ? -6.513 -4.437 1.778 1.00 0.00 19 SER A O 18
ATOM 9908 N N . ILE A 1 20 ? -7.598 -5.638 3.342 1.00 0.00 20 ILE A N 18
ATOM 9909 C CA . ILE A 1 20 ? -8.921 -5.346 2.805 1.00 0.00 20 ILE A CA 18
ATOM 9910 C C . ILE A 1 20 ? -9.159 -3.842 2.715 1.00 0.00 20 ILE A C 18
ATOM 9911 O O . ILE A 1 20 ? -8.517 -3.058 3.414 1.00 0.00 20 ILE A O 18
ATOM 9927 N N . THR A 1 21 ? -10.086 -3.446 1.848 1.00 0.00 21 THR A N 18
ATOM 9928 C CA . THR A 1 21 ? -10.409 -2.037 1.667 1.00 0.00 21 THR A CA 18
ATOM 9929 C C . THR A 1 21 ? -9.257 -1.289 1.006 1.00 0.00 21 THR A C 18
ATOM 9930 O O . THR A 1 21 ? -8.769 -0.288 1.533 1.00 0.00 21 THR A O 18
ATOM 9941 N N . LYS A 1 22 ? -8.825 -1.779 -0.150 1.00 0.00 22 LYS A N 18
ATOM 9942 C CA . LYS A 1 22 ? -7.730 -1.157 -0.885 1.00 0.00 22 LYS A CA 18
ATOM 9943 C C . LYS A 1 22 ? -7.842 0.364 -0.842 1.00 0.00 22 LYS A C 18
ATOM 9944 O O . LYS A 1 22 ? -6.842 1.065 -0.688 1.00 0.00 22 LYS A O 18
ATOM 9963 N N . ASN A 1 23 ? -9.064 0.867 -0.979 1.00 0.00 23 ASN A N 18
ATOM 9964 C CA . ASN A 1 23 ? -9.306 2.305 -0.955 1.00 0.00 23 ASN A CA 18
ATOM 9965 C C . ASN A 1 23 ? -8.460 2.981 0.119 1.00 0.00 23 ASN A C 18
ATOM 9966 O O . ASN A 1 23 ? -7.890 4.049 -0.106 1.00 0.00 23 ASN A O 18
ATOM 9977 N N . CYS A 1 24 ? -8.382 2.352 1.286 1.00 0.00 24 CYS A N 18
ATOM 9978 C CA . CYS A 1 24 ? -7.605 2.892 2.396 1.00 0.00 24 CYS A CA 18
ATOM 9979 C C . CYS A 1 24 ? -6.158 2.415 2.330 1.00 0.00 24 CYS A C 18
ATOM 9980 O O . CYS A 1 24 ? -5.237 3.139 2.710 1.00 0.00 24 CYS A O 18
ATOM 9988 N N . LEU A 1 25 ? -5.965 1.193 1.847 1.00 0.00 25 LEU A N 18
ATOM 9989 C CA . LEU A 1 25 ? -4.630 0.618 1.733 1.00 0.00 25 LEU A CA 18
ATOM 9990 C C . LEU A 1 25 ? -3.628 1.659 1.243 1.00 0.00 25 LEU A C 18
ATOM 9991 O O . LEU A 1 25 ? -2.539 1.799 1.800 1.00 0.00 25 LEU A O 18
ATOM 10007 N N . LYS A 1 26 ? -4.005 2.390 0.200 1.00 0.00 26 LYS A N 18
ATOM 10008 C CA . LYS A 1 26 ? -3.143 3.422 -0.364 1.00 0.00 26 LYS A CA 18
ATOM 10009 C C . LYS A 1 26 ? -2.353 4.129 0.733 1.00 0.00 26 LYS A C 18
ATOM 10010 O O . LYS A 1 26 ? -1.170 4.428 0.564 1.00 0.00 26 LYS A O 18
ATOM 10029 N N . ARG A 1 27 ? -3.013 4.393 1.855 1.00 0.00 27 ARG A N 18
ATOM 10030 C CA . ARG A 1 27 ? -2.371 5.064 2.979 1.00 0.00 27 ARG A CA 18
ATOM 10031 C C . ARG A 1 27 ? -1.161 4.273 3.466 1.00 0.00 27 ARG A C 18
ATOM 10032 O O . ARG A 1 27 ? -0.052 4.803 3.548 1.00 0.00 27 ARG A O 18
ATOM 10053 N N . HIS A 1 28 ? -1.382 3.003 3.789 1.00 0.00 28 HIS A N 18
ATOM 10054 C CA . HIS A 1 28 ? -0.309 2.138 4.269 1.00 0.00 28 HIS A CA 18
ATOM 10055 C C . HIS A 1 28 ? 1.010 2.479 3.583 1.00 0.00 28 HIS A C 18
ATOM 10056 O O . HIS A 1 28 ? 2.022 2.717 4.243 1.00 0.00 28 HIS A O 18
ATOM 10070 N N . VAL A 1 29 ? 0.993 2.500 2.254 1.00 0.00 29 VAL A N 18
ATOM 10071 C CA . VAL A 1 29 ? 2.188 2.811 1.478 1.00 0.00 29 VAL A CA 18
ATOM 10072 C C . VAL A 1 29 ? 2.708 4.206 1.807 1.00 0.00 29 VAL A C 18
ATOM 10073 O O . VAL A 1 29 ? 3.912 4.408 1.969 1.00 0.00 29 VAL A O 18
ATOM 10086 N N . ILE A 1 30 ? 1.793 5.165 1.903 1.00 0.00 30 ILE A N 18
ATOM 10087 C CA . ILE A 1 30 ? 2.160 6.541 2.214 1.00 0.00 30 ILE A CA 18
ATOM 10088 C C . ILE A 1 30 ? 2.991 6.614 3.490 1.00 0.00 30 ILE A C 18
ATOM 10089 O O . ILE A 1 30 ? 4.097 7.153 3.492 1.00 0.00 30 ILE A O 18
ATOM 10105 N N . GLN A 1 31 ? 2.451 6.065 4.574 1.00 0.00 31 GLN A N 18
ATOM 10106 C CA . GLN A 1 31 ? 3.144 6.067 5.857 1.00 0.00 31 GLN A CA 18
ATOM 10107 C C . GLN A 1 31 ? 4.265 5.034 5.871 1.00 0.00 31 GLN A C 18
ATOM 10108 O O . GLN A 1 31 ? 5.442 5.380 5.981 1.00 0.00 31 GLN A O 18
ATOM 10122 N N . LYS A 1 32 ? 3.894 3.763 5.760 1.00 0.00 32 LYS A N 18
ATOM 10123 C CA . LYS A 1 32 ? 4.868 2.678 5.759 1.00 0.00 32 LYS A CA 18
ATOM 10124 C C . LYS A 1 32 ? 5.991 2.956 4.765 1.00 0.00 32 LYS A C 18
ATOM 10125 O O . LYS A 1 32 ? 7.154 2.645 5.024 1.00 0.00 32 LYS A O 18
ATOM 10144 N N . HIS A 1 33 ? 5.636 3.543 3.627 1.00 0.00 33 HIS A N 18
ATOM 10145 C CA . HIS A 1 33 ? 6.615 3.865 2.594 1.00 0.00 33 HIS A CA 18
ATOM 10146 C C . HIS A 1 33 ? 6.547 5.343 2.223 1.00 0.00 33 HIS A C 18
ATOM 10147 O O . HIS A 1 33 ? 5.835 5.729 1.296 1.00 0.00 33 HIS A O 18
ATOM 10161 N N . SER A 1 34 ? 7.293 6.166 2.954 1.00 0.00 34 SER A N 18
ATOM 10162 C CA . SER A 1 34 ? 7.314 7.603 2.704 1.00 0.00 34 SER A CA 18
ATOM 10163 C C . SER A 1 34 ? 7.579 7.894 1.230 1.00 0.00 34 SER A C 18
ATOM 10164 O O . SER A 1 34 ? 6.968 8.787 0.643 1.00 0.00 34 SER A O 18
ATOM 10172 N N . ASN A 1 35 ? 8.494 7.134 0.638 1.00 0.00 35 ASN A N 18
ATOM 10173 C CA . ASN A 1 35 ? 8.841 7.310 -0.767 1.00 0.00 35 ASN A CA 18
ATOM 10174 C C . ASN A 1 35 ? 7.649 6.997 -1.666 1.00 0.00 35 ASN A C 18
ATOM 10175 O O . ASN A 1 35 ? 7.221 5.846 -1.768 1.00 0.00 35 ASN A O 18
ATOM 10186 N N . ILE A 1 36 ? 7.117 8.027 -2.315 1.00 0.00 36 ILE A N 18
ATOM 10187 C CA . ILE A 1 36 ? 5.975 7.861 -3.205 1.00 0.00 36 ILE A CA 18
ATOM 10188 C C . ILE A 1 36 ? 6.376 8.084 -4.660 1.00 0.00 36 ILE A C 18
ATOM 10189 O O . ILE A 1 36 ? 6.838 9.164 -5.030 1.00 0.00 36 ILE A O 18
ATOM 10205 N N . LEU A 1 37 ? 6.193 7.056 -5.482 1.00 0.00 37 LEU A N 18
ATOM 10206 C CA . LEU A 1 37 ? 6.534 7.139 -6.898 1.00 0.00 37 LEU A CA 18
ATOM 10207 C C . LEU A 1 37 ? 5.594 8.093 -7.629 1.00 0.00 37 LEU A C 18
ATOM 10208 O O . LEU A 1 37 ? 4.394 8.079 -7.361 1.00 0.00 37 LEU A O 18
ATOM 10225 N N . GLY A 1 1 ? -22.008 -23.033 -3.526 1.00 0.00 1 GLY A N 19
ATOM 10226 C CA . GLY A 1 1 ? -20.748 -22.393 -3.197 1.00 0.00 1 GLY A CA 19
ATOM 10227 C C . GLY A 1 1 ? -20.929 -20.965 -2.723 1.00 0.00 1 GLY A C 19
ATOM 10228 O O . GLY A 1 1 ? -21.856 -20.667 -1.970 1.00 0.00 1 GLY A O 19
ATOM 10232 N N . SER A 1 2 ? -20.041 -20.080 -3.163 1.00 0.00 2 SER A N 19
ATOM 10233 C CA . SER A 1 2 ? -20.104 -18.676 -2.774 1.00 0.00 2 SER A CA 19
ATOM 10234 C C . SER A 1 2 ? -21.068 -17.906 -3.671 1.00 0.00 2 SER A C 19
ATOM 10235 O O . SER A 1 2 ? -21.304 -18.287 -4.818 1.00 0.00 2 SER A O 19
ATOM 10243 N N . SER A 1 3 ? -21.622 -16.821 -3.141 1.00 0.00 3 SER A N 19
ATOM 10244 C CA . SER A 1 3 ? -22.564 -15.999 -3.891 1.00 0.00 3 SER A CA 19
ATOM 10245 C C . SER A 1 3 ? -22.084 -14.552 -3.964 1.00 0.00 3 SER A C 19
ATOM 10246 O O . SER A 1 3 ? -22.301 -13.767 -3.042 1.00 0.00 3 SER A O 19
ATOM 10254 N N . GLY A 1 4 ? -21.429 -14.207 -5.069 1.00 0.00 4 GLY A N 19
ATOM 10255 C CA . GLY A 1 4 ? -20.928 -12.857 -5.243 1.00 0.00 4 GLY A CA 19
ATOM 10256 C C . GLY A 1 4 ? -20.326 -12.293 -3.971 1.00 0.00 4 GLY A C 19
ATOM 10257 O O . GLY A 1 4 ? -20.976 -11.535 -3.252 1.00 0.00 4 GLY A O 19
ATOM 10261 N N . SER A 1 5 ? -19.081 -12.666 -3.692 1.00 0.00 5 SER A N 19
ATOM 10262 C CA . SER A 1 5 ? -18.393 -12.197 -2.495 1.00 0.00 5 SER A CA 19
ATOM 10263 C C . SER A 1 5 ? -17.148 -11.396 -2.862 1.00 0.00 5 SER A C 19
ATOM 10264 O O . SER A 1 5 ? -16.677 -11.446 -3.999 1.00 0.00 5 SER A O 19
ATOM 10272 N N . SER A 1 6 ? -16.619 -10.657 -1.892 1.00 0.00 6 SER A N 19
ATOM 10273 C CA . SER A 1 6 ? -15.431 -9.841 -2.113 1.00 0.00 6 SER A CA 19
ATOM 10274 C C . SER A 1 6 ? -14.172 -10.703 -2.111 1.00 0.00 6 SER A C 19
ATOM 10275 O O . SER A 1 6 ? -13.217 -10.425 -1.386 1.00 0.00 6 SER A O 19
ATOM 10283 N N . GLY A 1 7 ? -14.179 -11.752 -2.928 1.00 0.00 7 GLY A N 19
ATOM 10284 C CA . GLY A 1 7 ? -13.033 -12.640 -3.005 1.00 0.00 7 GLY A CA 19
ATOM 10285 C C . GLY A 1 7 ? -11.883 -12.035 -3.785 1.00 0.00 7 GLY A C 19
ATOM 10286 O O . GLY A 1 7 ? -11.444 -12.593 -4.792 1.00 0.00 7 GLY A O 19
ATOM 10290 N N . HIS A 1 8 ? -11.392 -10.890 -3.321 1.00 0.00 8 HIS A N 19
ATOM 10291 C CA . HIS A 1 8 ? -10.286 -10.208 -3.983 1.00 0.00 8 HIS A CA 19
ATOM 10292 C C . HIS A 1 8 ? -9.619 -9.211 -3.039 1.00 0.00 8 HIS A C 19
ATOM 10293 O O . HIS A 1 8 ? -10.237 -8.734 -2.086 1.00 0.00 8 HIS A O 19
ATOM 10307 N N . 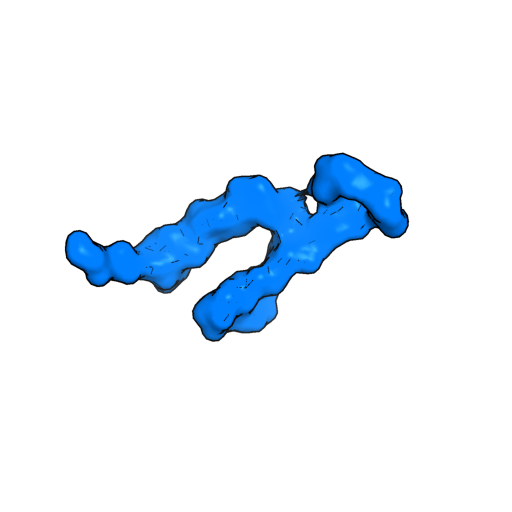LEU A 1 9 ? -8.356 -8.902 -3.310 1.00 0.00 9 LEU A N 19
ATOM 10308 C CA . LEU A 1 9 ? -7.605 -7.962 -2.484 1.00 0.00 9 LEU A CA 19
ATOM 10309 C C . LEU A 1 9 ? -6.501 -7.289 -3.293 1.00 0.00 9 LEU A C 19
ATOM 10310 O O . LEU A 1 9 ? -6.288 -7.612 -4.462 1.00 0.00 9 LEU A O 19
ATOM 10326 N N . TYR A 1 10 ? -5.799 -6.355 -2.662 1.00 0.00 10 TYR A N 19
ATOM 10327 C CA . TYR A 1 10 ? -4.715 -5.636 -3.323 1.00 0.00 10 TYR A CA 19
ATOM 10328 C C . TYR A 1 10 ? -3.435 -5.700 -2.496 1.00 0.00 10 TYR A C 19
ATOM 10329 O O . TYR A 1 10 ? -3.438 -5.396 -1.303 1.00 0.00 10 TYR A O 19
ATOM 10347 N N . TYR A 1 11 ? -2.343 -6.096 -3.139 1.00 0.00 11 TYR A N 19
ATOM 10348 C CA . TYR A 1 11 ? -1.055 -6.202 -2.464 1.00 0.00 11 TYR A CA 19
ATOM 10349 C C . TYR A 1 11 ? -0.221 -4.943 -2.680 1.00 0.00 11 TYR A C 19
ATOM 10350 O O . TYR A 1 11 ? -0.072 -4.468 -3.807 1.00 0.00 11 TYR A O 19
ATOM 10368 N N . CYS A 1 12 ? 0.322 -4.406 -1.593 1.00 0.00 12 CYS A N 19
ATOM 10369 C CA . CYS A 1 12 ? 1.142 -3.202 -1.661 1.00 0.00 12 CYS A CA 19
ATOM 10370 C C . CYS A 1 12 ? 2.219 -3.338 -2.733 1.00 0.00 12 CYS A C 19
ATOM 10371 O O . CYS A 1 12 ? 2.783 -4.415 -2.929 1.00 0.00 12 CYS A O 19
ATOM 10378 N N . SER A 1 13 ? 2.500 -2.238 -3.425 1.00 0.00 13 SER A N 19
ATOM 10379 C CA . SER A 1 13 ? 3.507 -2.234 -4.480 1.00 0.00 13 SER A CA 19
ATOM 10380 C C . SER A 1 13 ? 4.895 -2.500 -3.906 1.00 0.00 13 SER A C 19
ATOM 10381 O O . SER A 1 13 ? 5.624 -3.364 -4.393 1.00 0.00 13 SER A O 19
ATOM 10389 N N . GLN A 1 14 ? 5.254 -1.751 -2.868 1.00 0.00 14 GLN A N 19
ATOM 10390 C CA . GLN A 1 14 ? 6.555 -1.904 -2.229 1.00 0.00 14 GLN A CA 19
ATOM 10391 C C . GLN A 1 14 ? 6.689 -3.285 -1.594 1.00 0.00 14 GLN A C 19
ATOM 10392 O O . GLN A 1 14 ? 7.514 -4.096 -2.016 1.00 0.00 14 GLN A O 19
ATOM 10406 N N . CYS A 1 15 ? 5.875 -3.544 -0.577 1.00 0.00 15 CYS A N 19
ATOM 10407 C CA . CYS A 1 15 ? 5.903 -4.826 0.118 1.00 0.00 15 CYS A CA 19
ATOM 10408 C C . CYS A 1 15 ? 4.709 -5.687 -0.282 1.00 0.00 15 CYS A C 19
ATOM 10409 O O . CYS A 1 15 ? 3.740 -5.195 -0.862 1.00 0.00 15 CYS A O 19
ATOM 10416 N N . HIS A 1 16 ? 4.785 -6.977 0.032 1.00 0.00 16 HIS A N 19
ATOM 10417 C CA . HIS A 1 16 ? 3.711 -7.908 -0.294 1.00 0.00 16 HIS A CA 19
ATOM 10418 C C . HIS A 1 16 ? 2.658 -7.931 0.810 1.00 0.00 16 HIS A C 19
ATOM 10419 O O . HIS A 1 16 ? 2.276 -8.996 1.295 1.00 0.00 16 HIS A O 19
ATOM 10433 N N . TYR A 1 17 ? 2.194 -6.750 1.203 1.00 0.00 17 TYR A N 19
ATOM 10434 C CA . TYR A 1 17 ? 1.189 -6.634 2.252 1.00 0.00 17 TYR A CA 19
ATOM 10435 C C . TYR A 1 17 ? -0.186 -6.340 1.659 1.00 0.00 17 TYR A C 19
ATOM 10436 O O . TYR A 1 17 ? -0.396 -5.299 1.036 1.00 0.00 17 TYR A O 19
ATOM 10454 N N . SER A 1 18 ? -1.119 -7.265 1.859 1.00 0.00 18 SER A N 19
ATOM 10455 C CA . SER A 1 18 ? -2.474 -7.108 1.342 1.00 0.00 18 SER A CA 19
ATOM 10456 C C . SER A 1 18 ? -3.502 -7.246 2.461 1.00 0.00 18 SER A C 19
ATOM 10457 O O . SER A 1 18 ? -3.467 -8.201 3.237 1.00 0.00 18 SER A O 19
ATOM 10465 N N . SER A 1 19 ? -4.416 -6.284 2.538 1.00 0.00 19 SER A N 19
ATOM 10466 C CA . SER A 1 19 ? -5.452 -6.295 3.564 1.00 0.00 19 SER A CA 19
ATOM 10467 C C . SER A 1 19 ? -6.773 -5.772 3.007 1.00 0.00 19 SER A C 19
ATOM 10468 O O . SER A 1 19 ? -6.848 -5.343 1.855 1.00 0.00 19 SER A O 19
ATOM 10476 N N . ILE A 1 20 ? -7.814 -5.813 3.833 1.00 0.00 20 ILE A N 19
ATOM 10477 C CA . ILE A 1 20 ? -9.132 -5.343 3.424 1.00 0.00 20 ILE A CA 19
ATOM 10478 C C . ILE A 1 20 ? -9.147 -3.828 3.254 1.00 0.00 20 ILE A C 19
ATOM 10479 O O . ILE A 1 20 ? -8.319 -3.119 3.827 1.00 0.00 20 ILE A O 19
ATOM 10495 N N . THR A 1 21 ? -10.096 -3.337 2.463 1.00 0.00 21 THR A N 19
ATOM 10496 C CA . THR A 1 21 ? -10.220 -1.905 2.217 1.00 0.00 21 THR A CA 19
ATOM 10497 C C . THR A 1 21 ? -9.041 -1.383 1.404 1.00 0.00 21 THR A C 19
ATOM 10498 O O . THR A 1 21 ? -8.386 -0.415 1.792 1.00 0.00 21 THR A O 19
ATOM 10509 N N . LYS A 1 22 ? -8.776 -2.028 0.273 1.00 0.00 22 LYS A N 19
ATOM 10510 C CA . LYS A 1 22 ? -7.676 -1.627 -0.597 1.00 0.00 22 LYS A CA 19
ATOM 10511 C C . LYS A 1 22 ? -7.677 -0.117 -0.814 1.00 0.00 22 LYS A C 19
ATOM 10512 O O . LYS A 1 22 ? -6.624 0.495 -0.984 1.00 0.00 22 LYS A O 19
ATOM 10531 N N . ASN A 1 23 ? -8.866 0.477 -0.805 1.00 0.00 23 ASN A N 19
ATOM 10532 C CA . ASN A 1 23 ? -9.003 1.916 -1.000 1.00 0.00 23 ASN A CA 19
ATOM 10533 C C . ASN A 1 23 ? -8.174 2.685 0.024 1.00 0.00 23 ASN A C 19
ATOM 10534 O O . ASN A 1 23 ? -7.481 3.644 -0.317 1.00 0.00 23 ASN A O 19
ATOM 10545 N N . CYS A 1 24 ? -8.251 2.257 1.280 1.00 0.00 24 CYS A N 19
ATOM 10546 C CA . CYS A 1 24 ? -7.509 2.906 2.355 1.00 0.00 24 CYS A CA 19
ATOM 10547 C C . CYS A 1 24 ? -6.050 2.460 2.354 1.00 0.00 24 CYS A C 19
ATOM 10548 O O . CYS A 1 24 ? -5.152 3.239 2.676 1.00 0.00 24 CYS A O 19
ATOM 10556 N N . LEU A 1 25 ? -5.822 1.202 1.993 1.00 0.00 25 LEU A N 19
ATOM 10557 C CA . LEU A 1 25 ? -4.472 0.651 1.951 1.00 0.00 25 LEU A CA 19
ATOM 10558 C C . LEU A 1 25 ? -3.488 1.663 1.371 1.00 0.00 25 LEU A C 19
ATOM 10559 O O . LEU A 1 25 ? -2.399 1.866 1.910 1.00 0.00 25 LEU A O 19
ATOM 10575 N N . LYS A 1 26 ? -3.880 2.297 0.271 1.00 0.00 26 LYS A N 19
ATOM 10576 C CA . LYS A 1 26 ? -3.035 3.291 -0.381 1.00 0.00 26 LYS A CA 19
ATOM 10577 C C . LYS A 1 26 ? -2.254 4.101 0.649 1.00 0.00 26 LYS A C 19
ATOM 10578 O O . LYS A 1 26 ? -1.076 4.400 0.453 1.00 0.00 26 LYS A O 19
ATOM 10597 N N . ARG A 1 27 ? -2.918 4.453 1.745 1.00 0.00 27 ARG A N 19
ATOM 10598 C CA . ARG A 1 27 ? -2.285 5.229 2.805 1.00 0.00 27 ARG A CA 19
ATOM 10599 C C . ARG A 1 27 ? -1.027 4.530 3.313 1.00 0.00 27 ARG A C 19
ATOM 10600 O O . ARG A 1 27 ? 0.029 5.150 3.444 1.00 0.00 27 ARG A O 19
ATOM 10621 N N . HIS A 1 28 ? -1.147 3.238 3.597 1.00 0.00 28 HIS A N 19
ATOM 10622 C CA . HIS A 1 28 ? -0.020 2.455 4.090 1.00 0.00 28 HIS A CA 19
ATOM 10623 C C . HIS A 1 28 ? 1.235 2.733 3.269 1.00 0.00 28 HIS A C 19
ATOM 10624 O O . HIS A 1 28 ? 2.316 2.943 3.820 1.00 0.00 28 HIS A O 19
ATOM 10638 N N . VAL A 1 29 ? 1.085 2.733 1.948 1.00 0.00 29 VAL A N 19
ATOM 10639 C CA . VAL A 1 29 ? 2.206 2.986 1.051 1.00 0.00 29 VAL A CA 19
ATOM 10640 C C . VAL A 1 29 ? 2.817 4.359 1.309 1.00 0.00 29 VAL A C 19
ATOM 10641 O O . VAL A 1 29 ? 4.005 4.575 1.067 1.00 0.00 29 VAL A O 19
ATOM 10654 N N . ILE A 1 30 ? 1.998 5.282 1.800 1.00 0.00 30 ILE A N 19
ATOM 10655 C CA . ILE A 1 30 ? 2.459 6.634 2.092 1.00 0.00 30 ILE A CA 19
ATOM 10656 C C . ILE A 1 30 ? 2.919 6.757 3.541 1.00 0.00 30 ILE A C 19
ATOM 10657 O O . ILE A 1 30 ? 3.728 7.622 3.873 1.00 0.00 30 ILE A O 19
ATOM 10673 N N . GLN A 1 31 ? 2.399 5.883 4.397 1.00 0.00 31 GLN A N 19
ATOM 10674 C CA . GLN A 1 31 ? 2.758 5.894 5.811 1.00 0.00 31 GLN A CA 19
ATOM 10675 C C . GLN A 1 31 ? 3.883 4.904 6.094 1.00 0.00 31 GLN A C 19
ATOM 10676 O O . GLN A 1 31 ? 4.990 5.296 6.464 1.00 0.00 31 GLN A O 19
ATOM 10690 N N . LYS A 1 32 ? 3.593 3.620 5.917 1.00 0.00 32 LYS A N 19
ATOM 10691 C CA . LYS A 1 32 ? 4.580 2.572 6.153 1.00 0.00 32 LYS A CA 19
ATOM 10692 C C . LYS A 1 32 ? 5.861 2.846 5.371 1.00 0.00 32 LYS A C 19
ATOM 10693 O O . LYS A 1 32 ? 6.965 2.634 5.875 1.00 0.00 32 LYS A O 19
ATOM 10712 N N . HIS A 1 33 ? 5.707 3.320 4.139 1.00 0.00 33 HIS A N 19
ATOM 10713 C CA . HIS A 1 33 ? 6.852 3.625 3.289 1.00 0.00 33 HIS A CA 19
ATOM 10714 C C . HIS A 1 33 ? 7.023 5.133 3.127 1.00 0.00 33 HIS A C 19
ATOM 10715 O O . HIS A 1 33 ? 8.057 5.693 3.491 1.00 0.00 33 HIS A O 19
ATOM 10729 N N . SER A 1 34 ? 6.002 5.784 2.579 1.00 0.00 34 SER A N 19
ATOM 10730 C CA . SER A 1 34 ? 6.041 7.226 2.365 1.00 0.00 34 SER A CA 19
ATOM 10731 C C . SER A 1 34 ? 6.988 7.580 1.223 1.00 0.00 34 SER A C 19
ATOM 10732 O O . SER A 1 34 ? 7.806 8.491 1.340 1.00 0.00 34 SER A O 19
ATOM 10740 N N . ASN A 1 35 ? 6.870 6.852 0.117 1.00 0.00 35 ASN A N 19
ATOM 10741 C CA . ASN A 1 35 ? 7.715 7.088 -1.047 1.00 0.00 35 ASN A CA 19
ATOM 10742 C C . ASN A 1 35 ? 9.159 7.348 -0.628 1.00 0.00 35 ASN A C 19
ATOM 10743 O O . ASN A 1 35 ? 9.807 8.264 -1.135 1.00 0.00 35 ASN A O 19
ATOM 10754 N N . ILE A 1 36 ? 9.655 6.537 0.300 1.00 0.00 36 ILE A N 19
ATOM 10755 C CA . ILE A 1 36 ? 11.022 6.679 0.786 1.00 0.00 36 ILE A CA 19
ATOM 10756 C C . ILE A 1 36 ? 12.027 6.181 -0.247 1.00 0.00 36 ILE A C 19
ATOM 10757 O O . ILE A 1 36 ? 12.335 4.990 -0.306 1.00 0.00 36 ILE A O 19
ATOM 10773 N N . LEU A 1 37 ? 12.537 7.100 -1.059 1.00 0.00 37 LEU A N 19
ATOM 10774 C CA . LEU A 1 37 ? 13.510 6.756 -2.090 1.00 0.00 37 LEU A CA 19
ATOM 10775 C C . LEU A 1 37 ? 14.813 6.266 -1.467 1.00 0.00 37 LEU A C 19
ATOM 10776 O O . LEU A 1 37 ? 15.052 6.527 -0.288 1.00 0.00 37 LEU A O 19
ATOM 10793 N N . GLY A 1 1 ? 0.860 -17.468 -1.003 1.00 0.00 1 GLY A N 20
ATOM 10794 C CA . GLY A 1 1 ? -0.228 -17.583 -1.956 1.00 0.00 1 GLY A CA 20
ATOM 10795 C C . GLY A 1 1 ? -1.231 -18.649 -1.564 1.00 0.00 1 GLY A C 20
ATOM 10796 O O . GLY A 1 1 ? -1.500 -19.571 -2.335 1.00 0.00 1 GLY A O 20
ATOM 10800 N N . SER A 1 2 ? -1.786 -18.525 -0.363 1.00 0.00 2 SER A N 20
ATOM 10801 C CA . SER A 1 2 ? -2.762 -19.489 0.132 1.00 0.00 2 SER A CA 20
ATOM 10802 C C . SER A 1 2 ? -4.053 -19.420 -0.678 1.00 0.00 2 SER A C 20
ATOM 10803 O O . SER A 1 2 ? -4.190 -18.591 -1.578 1.00 0.00 2 SER A O 20
ATOM 10811 N N . SER A 1 3 ? -4.996 -20.297 -0.352 1.00 0.00 3 SER A N 20
ATOM 10812 C CA . SER A 1 3 ? -6.276 -20.340 -1.051 1.00 0.00 3 SER A CA 20
ATOM 10813 C C . SER A 1 3 ? -7.391 -19.775 -0.177 1.00 0.00 3 SER A C 20
ATOM 10814 O O . SER A 1 3 ? -7.336 -19.856 1.050 1.00 0.00 3 SER A O 20
ATOM 10822 N N . GLY A 1 4 ? -8.405 -19.202 -0.818 1.00 0.00 4 GLY A N 20
ATOM 10823 C CA . GLY A 1 4 ? -9.520 -18.631 -0.085 1.00 0.00 4 GLY A CA 20
ATOM 10824 C C . GLY A 1 4 ? -10.659 -18.215 -0.994 1.00 0.00 4 GLY A C 20
ATOM 10825 O O . GLY A 1 4 ? -10.951 -17.027 -1.130 1.00 0.00 4 GLY A O 20
ATOM 10829 N N . SER A 1 5 ? -11.304 -19.194 -1.620 1.00 0.00 5 SER A N 20
ATOM 10830 C CA . SER A 1 5 ? -12.414 -18.923 -2.525 1.00 0.00 5 SER A CA 20
ATOM 10831 C C . SER A 1 5 ? -11.967 -18.035 -3.682 1.00 0.00 5 SER A C 20
ATOM 10832 O O . SER A 1 5 ? -12.658 -17.088 -4.056 1.00 0.00 5 SER A O 20
ATOM 10840 N N . SER A 1 6 ? -10.804 -18.350 -4.246 1.00 0.00 6 SER A N 20
ATOM 10841 C CA . SER A 1 6 ? -10.261 -17.579 -5.359 1.00 0.00 6 SER A CA 20
ATOM 10842 C C . SER A 1 6 ? -10.489 -16.085 -5.147 1.00 0.00 6 SER A C 20
ATOM 10843 O O . SER A 1 6 ? -10.860 -15.365 -6.073 1.00 0.00 6 SER A O 20
ATOM 10851 N N . GLY A 1 7 ? -10.262 -15.626 -3.920 1.00 0.00 7 GLY A N 20
ATOM 10852 C CA . GLY A 1 7 ? -10.447 -14.221 -3.607 1.00 0.00 7 GLY A CA 20
ATOM 10853 C C . GLY A 1 7 ? -9.251 -13.378 -4.001 1.00 0.00 7 GLY A C 20
ATOM 10854 O O . GLY A 1 7 ? -8.151 -13.566 -3.481 1.00 0.00 7 GLY A O 20
ATOM 10858 N N . HIS A 1 8 ? -9.465 -12.445 -4.924 1.00 0.00 8 HIS A N 20
ATOM 10859 C CA . HIS A 1 8 ? -8.394 -11.569 -5.388 1.00 0.00 8 HIS A CA 20
ATOM 10860 C C . HIS A 1 8 ? -8.214 -10.384 -4.444 1.00 0.00 8 HIS A C 20
ATOM 10861 O O . HIS A 1 8 ? -9.054 -9.484 -4.393 1.00 0.00 8 HIS A O 20
ATOM 10875 N N . LEU A 1 9 ? -7.115 -10.390 -3.698 1.00 0.00 9 LEU A N 20
ATOM 10876 C CA . LEU A 1 9 ? -6.825 -9.316 -2.755 1.00 0.00 9 LEU A CA 20
ATOM 10877 C C . LEU A 1 9 ? -5.736 -8.395 -3.296 1.00 0.00 9 LEU A C 20
ATOM 10878 O O . LEU A 1 9 ? -5.056 -8.726 -4.268 1.00 0.00 9 LEU A O 20
ATOM 10894 N N . TYR A 1 10 ? -5.575 -7.241 -2.660 1.00 0.00 10 TYR A N 20
ATOM 10895 C CA . TYR A 1 10 ? -4.568 -6.272 -3.078 1.00 0.00 10 TYR A CA 20
ATOM 10896 C C . TYR A 1 10 ? -3.306 -6.398 -2.231 1.00 0.00 10 TYR A C 20
ATOM 10897 O O . TYR A 1 10 ? -3.327 -6.157 -1.024 1.00 0.00 10 TYR A O 20
ATOM 10915 N N . TYR A 1 11 ? -2.206 -6.777 -2.873 1.00 0.00 11 TYR A N 20
ATOM 10916 C CA . TYR A 1 11 ? -0.933 -6.938 -2.180 1.00 0.00 11 TYR A CA 20
ATOM 10917 C C . TYR A 1 11 ? 0.021 -5.798 -2.523 1.00 0.00 11 TYR A C 20
ATOM 10918 O O . TYR A 1 11 ? 0.257 -5.500 -3.695 1.00 0.00 11 TYR A O 20
ATOM 10936 N N . CYS A 1 12 ? 0.569 -5.163 -1.492 1.00 0.00 12 CYS A N 20
ATOM 10937 C CA . CYS A 1 12 ? 1.498 -4.056 -1.681 1.00 0.00 12 CYS A CA 20
ATOM 10938 C C . CYS A 1 12 ? 2.611 -4.440 -2.651 1.00 0.00 12 CYS A C 20
ATOM 10939 O O . CYS A 1 12 ? 3.075 -5.580 -2.660 1.00 0.00 12 CYS A O 20
ATOM 10946 N N . SER A 1 13 ? 3.036 -3.479 -3.466 1.00 0.00 13 SER A N 20
ATOM 10947 C CA . SER A 1 13 ? 4.092 -3.717 -4.443 1.00 0.00 13 SER A CA 20
ATOM 10948 C C . SER A 1 13 ? 5.451 -3.825 -3.758 1.00 0.00 13 SER A C 20
ATOM 10949 O O . SER A 1 13 ? 6.151 -4.827 -3.900 1.00 0.00 13 SER A O 20
ATOM 10957 N N . GLN A 1 14 ? 5.816 -2.786 -3.014 1.00 0.00 14 GLN A N 20
ATOM 10958 C CA . GLN A 1 14 ? 7.091 -2.763 -2.308 1.00 0.00 14 GLN A CA 20
ATOM 10959 C C . GLN A 1 14 ? 7.199 -3.938 -1.342 1.00 0.00 14 GLN A C 20
ATOM 10960 O O . GLN A 1 14 ? 8.091 -4.779 -1.467 1.00 0.00 14 GLN A O 20
ATOM 10974 N N . CYS A 1 15 ? 6.287 -3.991 -0.377 1.00 0.00 15 CYS A N 20
ATOM 10975 C CA . CYS A 1 15 ? 6.279 -5.062 0.611 1.00 0.00 15 CYS A CA 20
ATOM 10976 C C . CYS A 1 15 ? 5.183 -6.078 0.304 1.00 0.00 15 CYS A C 20
ATOM 10977 O O . CYS A 1 15 ? 4.401 -5.901 -0.631 1.00 0.00 15 CYS A O 20
ATOM 10984 N N . HIS A 1 16 ? 5.131 -7.143 1.097 1.00 0.00 16 HIS A N 20
ATOM 10985 C CA . HIS A 1 16 ? 4.130 -8.188 0.911 1.00 0.00 16 HIS A CA 20
ATOM 10986 C C . HIS A 1 16 ? 2.953 -7.988 1.861 1.00 0.00 16 HIS A C 20
ATOM 10987 O O . HIS A 1 16 ? 2.520 -8.923 2.535 1.00 0.00 16 HIS A O 20
ATOM 11001 N N . TYR A 1 17 ? 2.440 -6.763 1.910 1.00 0.00 17 TYR A N 20
ATOM 11002 C CA . TYR A 1 17 ? 1.316 -6.440 2.780 1.00 0.00 17 TYR A CA 20
ATOM 11003 C C . TYR A 1 17 ? 0.017 -6.360 1.983 1.00 0.00 17 TYR A C 20
ATOM 11004 O O . TYR A 1 17 ? -0.182 -5.441 1.188 1.00 0.00 17 TYR A O 20
ATOM 11022 N N . SER A 1 18 ? -0.866 -7.329 2.204 1.00 0.00 18 SER A N 20
ATOM 11023 C CA . SER A 1 18 ? -2.145 -7.372 1.505 1.00 0.00 18 SER A CA 20
ATOM 11024 C C . SER A 1 18 ? -3.304 -7.202 2.483 1.00 0.00 18 SER A C 20
ATOM 11025 O O . SER A 1 18 ? -3.373 -7.885 3.505 1.00 0.00 18 SER A O 20
ATOM 11033 N N . SER A 1 19 ? -4.212 -6.287 2.162 1.00 0.00 19 SER A N 20
ATOM 11034 C CA . SER A 1 19 ? -5.367 -6.024 3.013 1.00 0.00 19 SER A CA 20
ATOM 11035 C C . SER A 1 19 ? -6.605 -5.726 2.173 1.00 0.00 19 SER A C 20
ATOM 11036 O O . SER A 1 19 ? -6.518 -5.567 0.955 1.00 0.00 19 SER A O 20
ATOM 11044 N N . ILE A 1 20 ? -7.756 -5.652 2.832 1.00 0.00 20 ILE A N 20
ATOM 11045 C CA . ILE A 1 20 ? -9.011 -5.372 2.147 1.00 0.00 20 ILE A CA 20
ATOM 11046 C C . ILE A 1 20 ? -9.324 -3.880 2.160 1.00 0.00 20 ILE A C 20
ATOM 11047 O O . ILE A 1 20 ? -8.812 -3.133 2.995 1.00 0.00 20 ILE A O 20
ATOM 11063 N N . THR A 1 21 ? -10.172 -3.450 1.230 1.00 0.00 21 THR A N 20
ATOM 11064 C CA . THR A 1 21 ? -10.554 -2.047 1.135 1.00 0.00 21 THR A CA 20
ATOM 11065 C C . THR A 1 21 ? -9.386 -1.189 0.661 1.00 0.00 21 THR A C 20
ATOM 11066 O O . THR A 1 21 ? -9.010 -0.217 1.317 1.00 0.00 21 THR A O 20
ATOM 11077 N N . LYS A 1 22 ? -8.816 -1.554 -0.482 1.00 0.00 22 LYS A N 20
ATOM 11078 C CA . LYS A 1 22 ? -7.691 -0.817 -1.046 1.00 0.00 22 LYS A CA 20
ATOM 11079 C C . LYS A 1 22 ? -7.810 0.673 -0.742 1.00 0.00 22 LYS A C 20
ATOM 11080 O O . LYS A 1 22 ? -6.807 1.356 -0.540 1.00 0.00 22 LYS A O 20
ATOM 11099 N N . ASN A 1 23 ? -9.042 1.170 -0.709 1.00 0.00 23 ASN A N 20
ATOM 11100 C CA . ASN A 1 23 ? -9.291 2.579 -0.428 1.00 0.00 23 ASN A CA 20
ATOM 11101 C C . ASN A 1 23 ? -8.327 3.100 0.634 1.00 0.00 23 ASN A C 20
ATOM 11102 O O . ASN A 1 23 ? -7.742 4.173 0.483 1.00 0.00 23 ASN A O 20
ATOM 11113 N N . CYS A 1 24 ? -8.167 2.334 1.707 1.00 0.00 24 CYS A N 20
ATOM 11114 C CA . CYS A 1 24 ? -7.275 2.718 2.795 1.00 0.00 24 CYS A CA 20
ATOM 11115 C C . CYS A 1 24 ? -5.839 2.303 2.492 1.00 0.00 24 CYS A C 20
ATOM 11116 O O . CYS A 1 24 ? -4.892 3.022 2.815 1.00 0.00 24 CYS A O 20
ATOM 11124 N N . LEU A 1 25 ? -5.683 1.139 1.872 1.00 0.00 25 LEU A N 20
ATOM 11125 C CA . LEU A 1 25 ? -4.362 0.626 1.526 1.00 0.00 25 LEU A CA 20
ATOM 11126 C C . LEU A 1 25 ? -3.471 1.739 0.982 1.00 0.00 25 LEU A C 20
ATOM 11127 O O . LEU A 1 25 ? -2.326 1.896 1.405 1.00 0.00 25 LEU A O 20
ATOM 11143 N N . LYS A 1 26 ? -4.006 2.511 0.042 1.00 0.00 26 LYS A N 20
ATOM 11144 C CA . LYS A 1 26 ? -3.263 3.612 -0.559 1.00 0.00 26 LYS A CA 20
ATOM 11145 C C . LYS A 1 26 ? -2.485 4.386 0.501 1.00 0.00 26 LYS A C 20
ATOM 11146 O O . LYS A 1 26 ? -1.354 4.812 0.267 1.00 0.00 26 LYS A O 20
ATOM 11165 N N . ARG A 1 27 ? -3.098 4.562 1.667 1.00 0.00 27 ARG A N 20
ATOM 11166 C CA . ARG A 1 27 ? -2.462 5.285 2.762 1.00 0.00 27 ARG A CA 20
ATOM 11167 C C . ARG A 1 27 ? -1.251 4.519 3.288 1.00 0.00 27 ARG A C 20
ATOM 11168 O O . ARG A 1 27 ? -0.152 5.067 3.385 1.00 0.00 27 ARG A O 20
ATOM 11189 N N . HIS A 1 28 ? -1.460 3.251 3.626 1.00 0.00 28 HIS A N 20
ATOM 11190 C CA . HIS A 1 28 ? -0.385 2.410 4.141 1.00 0.00 28 HIS A CA 20
ATOM 11191 C C . HIS A 1 28 ? 0.938 2.741 3.458 1.00 0.00 28 HIS A C 20
ATOM 11192 O O . HIS A 1 28 ? 1.947 2.985 4.121 1.00 0.00 28 HIS A O 20
ATOM 11206 N N . VAL A 1 29 ? 0.928 2.746 2.129 1.00 0.00 29 VAL A N 20
ATOM 11207 C CA . VAL A 1 29 ? 2.127 3.047 1.356 1.00 0.00 29 VAL A CA 20
ATOM 11208 C C . VAL A 1 29 ? 2.677 4.424 1.709 1.00 0.00 29 VAL A C 20
ATOM 11209 O O . VAL A 1 29 ? 3.890 4.613 1.806 1.00 0.00 29 VAL A O 20
ATOM 11222 N N . ILE A 1 30 ? 1.777 5.383 1.901 1.00 0.00 30 ILE A N 20
ATOM 11223 C CA . ILE A 1 30 ? 2.173 6.743 2.245 1.00 0.00 30 ILE A CA 20
ATOM 11224 C C . ILE A 1 30 ? 2.851 6.790 3.610 1.00 0.00 30 ILE A C 20
ATOM 11225 O O . ILE A 1 30 ? 3.737 7.611 3.845 1.00 0.00 30 ILE A O 20
ATOM 11241 N N . GLN A 1 31 ? 2.429 5.903 4.505 1.00 0.00 31 GLN A N 20
ATOM 11242 C CA . GLN A 1 31 ? 2.997 5.842 5.847 1.00 0.00 31 GLN A CA 20
ATOM 11243 C C . GLN A 1 31 ? 4.124 4.817 5.915 1.00 0.00 31 GLN A C 20
ATOM 11244 O O . GLN A 1 31 ? 5.293 5.173 6.069 1.00 0.00 31 GLN A O 20
ATOM 11258 N N . LYS A 1 32 ? 3.766 3.543 5.799 1.00 0.00 32 LYS A N 20
ATOM 11259 C CA . LYS A 1 32 ? 4.747 2.465 5.847 1.00 0.00 32 LYS A CA 20
ATOM 11260 C C . LYS A 1 32 ? 5.876 2.712 4.851 1.00 0.00 32 LYS A C 20
ATOM 11261 O O . LYS A 1 32 ? 7.041 2.432 5.135 1.00 0.00 32 LYS A O 20
ATOM 11280 N N . HIS A 1 33 ? 5.523 3.239 3.682 1.00 0.00 33 HIS A N 20
ATOM 11281 C CA . HIS A 1 33 ? 6.507 3.525 2.645 1.00 0.00 33 HIS A CA 20
ATOM 11282 C C . HIS A 1 33 ? 6.533 5.015 2.317 1.00 0.00 33 HIS A C 20
ATOM 11283 O O . HIS A 1 33 ? 5.722 5.787 2.828 1.00 0.00 33 HIS A O 20
ATOM 11297 N N . SER A 1 34 ? 7.471 5.412 1.463 1.00 0.00 34 SER A N 20
ATOM 11298 C CA . SER A 1 34 ? 7.606 6.810 1.072 1.00 0.00 34 SER A CA 20
ATOM 11299 C C . SER A 1 34 ? 7.335 6.985 -0.420 1.00 0.00 34 SER A C 20
ATOM 11300 O O . SER A 1 34 ? 7.714 6.144 -1.233 1.00 0.00 34 SER A O 20
ATOM 11308 N N . ASN A 1 35 ? 6.676 8.085 -0.770 1.00 0.00 35 ASN A N 20
ATOM 11309 C CA . ASN A 1 35 ? 6.353 8.371 -2.163 1.00 0.00 35 ASN A CA 20
ATOM 11310 C C . ASN A 1 35 ? 7.134 9.582 -2.665 1.00 0.00 35 ASN A C 20
ATOM 11311 O O . ASN A 1 35 ? 7.859 9.497 -3.657 1.00 0.00 35 ASN A O 20
ATOM 11322 N N . ILE A 1 36 ? 6.982 10.706 -1.973 1.00 0.00 36 ILE A N 20
ATOM 11323 C CA . ILE A 1 36 ? 7.675 11.932 -2.347 1.00 0.00 36 ILE A CA 20
ATOM 11324 C C . ILE A 1 36 ? 9.187 11.735 -2.336 1.00 0.00 36 ILE A C 20
ATOM 11325 O O . ILE A 1 36 ? 9.819 11.756 -1.279 1.00 0.00 36 ILE A O 20
ATOM 11341 N N . LEU A 1 37 ? 9.762 11.545 -3.518 1.00 0.00 37 LEU A N 20
ATOM 11342 C CA . LEU A 1 37 ? 11.202 11.346 -3.646 1.00 0.00 37 LEU A CA 20
ATOM 11343 C C . LEU A 1 37 ? 11.966 12.577 -3.170 1.00 0.00 37 LEU A C 20
ATOM 11344 O O . LEU A 1 37 ? 13.186 12.625 -3.322 1.00 0.00 37 LEU A O 20
#

Nearest PDB structures (foldseek):
  2elm-assembly1_A  TM=7.260E-01  e=1.449E-04  Homo sapiens
  2rsh-assembly1_A  TM=6.488E-01  e=2.605E-01  Homo sapiens
  2emb-assembly1_A  TM=5.833E-01  e=5.356E-01  Homo sapiens
  5t0u-assembly2_D  TM=7.355E-01  e=3.748E+00  Homo sapiens
  2eoy-assembly1_A  TM=4.437E-01  e=4.028E+00  Homo sapiens

GO terms:
  GO:0005515 protein binding (F, IPI)

Solvent-accessible surface area: 3498 Å² total; per-residue (Å²): 100,136,64,78,50,80,52,114,86,101,158,12,114,135,44,181,107,37,34,80,67,74,106,82,21,125,166,25,50,96,124,145,43,85,129,171,226

Organism: Homo sapiens (NCBI:txid9606)

Foldseek 3Di:
DDDDPPDDWDADDVDRDTDPDCVCVVVCCVPVHNDDD